Protein AF-A0A3N5J537-F1 (afdb_monomer)

pLDDT: mean 77.49, std 19.79, range [22.44, 98.19]

Mean predicted aligned error: 11.82 Å

Structure (mmCIF, N/CA/C/O backbone):
data_AF-A0A3N5J537-F1
#
_entry.id   AF-A0A3N5J537-F1
#
loop_
_atom_site.group_PDB
_atom_site.id
_atom_site.type_symbol
_atom_site.label_atom_id
_atom_site.label_alt_id
_atom_site.label_comp_id
_atom_site.label_asym_id
_atom_site.label_entity_id
_atom_site.label_seq_id
_atom_site.pdbx_PDB_ins_code
_atom_site.Cartn_x
_atom_site.Cartn_y
_atom_site.Cartn_z
_atom_site.occupancy
_atom_site.B_iso_or_equiv
_atom_site.auth_seq_id
_atom_site.auth_comp_id
_atom_site.auth_asym_id
_atom_site.auth_atom_id
_atom_site.pdbx_PDB_model_num
ATOM 1 N N . MET A 1 1 ? 8.737 34.830 9.724 1.00 38.47 1 MET A N 1
ATOM 2 C CA . MET A 1 1 ? 8.492 34.175 11.032 1.00 38.47 1 MET A CA 1
ATOM 3 C C . MET A 1 1 ? 7.008 33.956 11.393 1.00 38.47 1 MET A C 1
ATOM 5 O O . MET A 1 1 ? 6.745 33.387 12.439 1.00 38.47 1 MET A O 1
ATOM 9 N N . GLY A 1 2 ? 6.022 34.295 10.547 1.00 35.62 2 GLY A N 1
ATOM 10 C CA . GLY A 1 2 ? 4.590 34.237 10.914 1.00 35.62 2 GLY A CA 1
ATOM 11 C C . GLY A 1 2 ? 3.787 32.978 10.536 1.00 35.62 2 GLY A C 1
ATOM 12 O O . GLY A 1 2 ? 2.568 33.037 10.578 1.00 35.62 2 GLY A O 1
ATOM 13 N N . ARG A 1 3 ? 4.404 31.855 10.130 1.00 43.62 3 ARG A N 1
ATOM 14 C CA . ARG A 1 3 ? 3.669 30.670 9.611 1.00 43.62 3 ARG A CA 1
ATOM 15 C C . ARG A 1 3 ? 3.615 29.443 10.536 1.00 43.62 3 ARG A C 1
ATOM 17 O O . ARG A 1 3 ? 2.933 28.483 10.201 1.00 43.62 3 ARG A O 1
ATOM 24 N N . HIS A 1 4 ? 4.271 29.467 11.697 1.00 41.22 4 HIS A N 1
ATOM 25 C CA . HIS A 1 4 ? 4.313 28.311 12.612 1.00 41.22 4 HIS A CA 1
ATOM 26 C C . HIS A 1 4 ? 3.209 28.313 13.687 1.00 41.22 4 HIS A C 1
ATOM 28 O O . HIS A 1 4 ? 2.959 27.285 14.311 1.00 41.22 4 HIS A O 1
ATOM 34 N N . TRP A 1 5 ? 2.494 29.430 13.857 1.00 35.41 5 TRP A N 1
ATOM 35 C CA . TRP A 1 5 ? 1.477 29.592 14.904 1.00 35.41 5 TRP A CA 1
ATOM 36 C C . TRP A 1 5 ? 0.195 28.782 14.668 1.00 35.41 5 TRP A C 1
ATOM 38 O O . TRP A 1 5 ? -0.440 28.353 15.626 1.00 35.41 5 TRP A O 1
ATOM 48 N N . HIS A 1 6 ? -0.169 28.498 13.414 1.00 44.34 6 HIS A N 1
ATOM 49 C CA . HIS A 1 6 ? -1.392 27.741 13.116 1.00 44.34 6 HIS A CA 1
ATOM 50 C C . HIS A 1 6 ? -1.275 26.247 13.459 1.00 44.34 6 HIS A C 1
ATOM 52 O O . HIS A 1 6 ? -2.248 25.646 13.901 1.00 44.34 6 HIS A O 1
ATOM 58 N N . VAL A 1 7 ? -0.078 25.659 13.343 1.00 47.50 7 VAL A N 1
ATOM 59 C CA . VAL A 1 7 ? 0.167 24.248 13.705 1.00 47.50 7 VAL A CA 1
ATOM 60 C C . VAL A 1 7 ? 0.078 24.063 15.225 1.00 47.50 7 VAL A C 1
ATOM 62 O O . VAL A 1 7 ? -0.533 23.111 15.706 1.00 47.50 7 VAL A O 1
ATOM 65 N N . LEU A 1 8 ? 0.635 25.011 15.984 1.00 43.94 8 LEU A N 1
ATOM 66 C CA . LEU A 1 8 ? 0.633 24.993 17.448 1.00 43.94 8 LEU A CA 1
ATOM 67 C C . LEU A 1 8 ? -0.781 25.217 18.019 1.00 43.94 8 LEU A C 1
ATOM 69 O O . LEU A 1 8 ? -1.170 24.553 18.977 1.00 43.94 8 LEU A O 1
ATOM 73 N N . ALA A 1 9 ? -1.591 26.066 17.376 1.00 42.78 9 ALA A N 1
ATOM 74 C CA . ALA A 1 9 ? -2.992 26.279 17.746 1.00 42.78 9 ALA A CA 1
ATOM 75 C C . ALA A 1 9 ? -3.876 25.034 17.513 1.00 42.78 9 ALA A C 1
ATOM 77 O O . ALA A 1 9 ? -4.714 24.715 18.356 1.00 42.78 9 ALA A O 1
ATOM 78 N N . CYS A 1 10 ? -3.665 24.282 16.424 1.00 48.78 10 CYS A N 1
ATOM 79 C CA . CYS A 1 10 ? -4.378 23.018 16.193 1.00 48.78 10 CYS A CA 1
ATOM 80 C C . CYS A 1 10 ? -4.008 21.929 17.216 1.00 48.78 10 CYS A C 1
ATOM 82 O O . CYS A 1 10 ? -4.878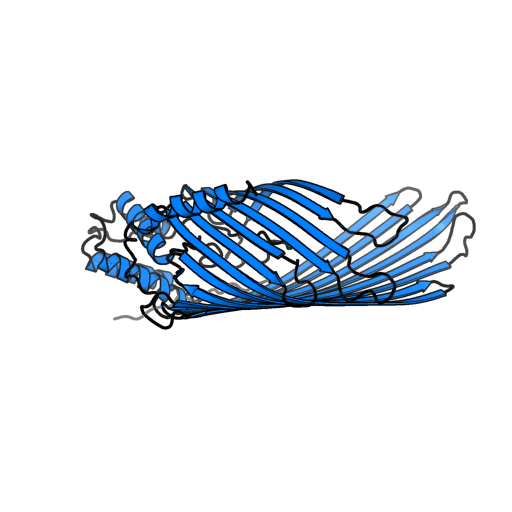 21.165 17.627 1.00 48.78 10 CYS A O 1
ATOM 84 N N . LEU A 1 11 ? -2.748 21.879 17.668 1.00 51.09 11 LEU A N 1
ATOM 85 C CA . LEU A 1 11 ? -2.296 20.950 18.714 1.00 51.09 11 LEU A CA 1
ATOM 86 C C . LEU A 1 11 ? -2.949 21.237 20.074 1.00 51.09 11 LEU A C 1
ATOM 88 O O . LEU A 1 11 ? -3.340 20.306 20.775 1.00 51.09 11 LEU A O 1
ATOM 92 N N . ILE A 1 12 ? -3.124 22.514 20.426 1.00 50.84 12 ILE A N 1
ATOM 93 C CA . ILE A 1 12 ? -3.736 22.916 21.702 1.00 50.84 12 ILE A CA 1
ATOM 94 C C . ILE A 1 12 ? -5.244 22.603 21.730 1.00 50.84 12 ILE A C 1
ATOM 96 O O . ILE A 1 12 ? -5.769 22.196 22.764 1.00 50.84 12 ILE A O 1
ATOM 100 N N . LEU A 1 13 ? -5.941 22.701 20.593 1.00 47.44 13 LEU A N 1
ATOM 101 C CA . LEU A 1 13 ? -7.374 22.382 20.495 1.00 47.44 13 LEU A CA 1
ATOM 102 C C . LEU A 1 13 ? -7.691 20.874 20.553 1.00 47.44 13 LEU A C 1
ATOM 104 O O . LEU A 1 13 ? -8.846 20.508 20.771 1.00 47.44 13 LEU A O 1
ATOM 108 N N . LEU A 1 14 ? -6.696 19.992 20.401 1.00 50.00 14 LEU A N 1
ATOM 109 C CA . LEU A 1 14 ? -6.868 18.534 20.512 1.00 50.00 14 LEU A CA 1
ATOM 110 C C . LEU A 1 14 ? -6.767 18.016 21.961 1.00 50.00 14 LEU A C 1
ATOM 112 O O . LEU A 1 14 ? -7.271 16.929 22.253 1.00 50.00 14 LEU A O 1
ATOM 116 N N . LEU A 1 15 ? -6.186 18.797 22.881 1.00 51.44 15 LEU A N 1
ATOM 117 C CA . LEU A 1 15 ? -6.014 18.440 24.300 1.00 51.44 15 LEU A CA 1
ATOM 118 C C . LEU A 1 15 ? -7.325 18.118 25.056 1.00 51.44 15 LEU A C 1
ATOM 120 O O . LEU A 1 15 ? -7.336 17.132 25.793 1.00 51.44 15 LEU A O 1
ATOM 124 N N . PRO A 1 16 ? -8.453 18.840 24.876 1.00 48.78 16 PRO A N 1
ATOM 125 C CA . PRO A 1 16 ? -9.681 18.574 25.636 1.00 48.78 16 PRO A CA 1
ATOM 126 C C . PRO A 1 16 ? -10.338 17.231 25.287 1.00 48.78 16 PRO A C 1
ATOM 128 O O . PRO A 1 16 ? -11.034 16.638 26.107 1.00 48.78 16 PRO A O 1
ATOM 131 N N . GLN A 1 17 ? -10.112 16.720 24.073 1.00 50.22 17 GLN A N 1
ATOM 132 C CA . GLN A 1 17 ? -10.660 15.435 23.631 1.00 50.22 17 GLN A CA 1
ATOM 133 C C . GLN A 1 17 ? -9.908 14.262 24.279 1.00 50.22 17 GLN A C 1
ATOM 135 O O . GLN A 1 17 ? -10.517 13.230 24.569 1.00 50.22 17 GLN A O 1
ATOM 140 N N . ILE A 1 18 ? -8.605 14.410 24.550 1.00 52.44 18 ILE A N 1
ATOM 141 C CA . ILE A 1 18 ? -7.756 13.386 25.192 1.00 52.44 18 ILE A CA 1
ATOM 142 C C . ILE A 1 18 ? -8.272 13.028 26.601 1.00 52.44 18 ILE A C 1
ATOM 144 O O . ILE A 1 18 ? -8.067 11.910 27.056 1.00 52.44 18 ILE A O 1
ATOM 148 N N . LEU A 1 19 ? -9.012 13.934 27.250 1.00 48.09 19 LEU A N 1
ATOM 149 C CA . LEU A 1 19 ? -9.517 13.777 28.619 1.00 48.09 19 LEU A CA 1
ATOM 150 C C . LEU A 1 19 ? -10.877 13.066 28.739 1.00 48.09 19 LEU A C 1
ATOM 152 O O . LEU A 1 19 ? -11.306 12.777 29.854 1.00 48.09 19 LEU A O 1
ATOM 156 N N . ARG A 1 20 ? -11.575 12.755 27.635 1.00 55.38 20 ARG A N 1
ATOM 157 C CA . ARG A 1 20 ? -12.757 11.878 27.717 1.00 55.38 20 ARG A CA 1
ATOM 158 C C . ARG A 1 20 ? -12.297 10.431 27.849 1.00 55.38 20 ARG A C 1
ATOM 160 O O . ARG A 1 20 ? -11.684 9.917 26.916 1.00 55.38 20 ARG A O 1
ATOM 167 N N . ALA A 1 21 ? -12.629 9.804 28.979 1.00 54.59 21 ALA A N 1
ATOM 168 C CA . ALA A 1 21 ? -12.397 8.388 29.230 1.00 54.59 21 ALA A CA 1
ATOM 169 C C . ALA A 1 21 ? -12.961 7.555 28.068 1.00 54.59 21 ALA A C 1
ATOM 171 O O . ALA A 1 21 ? -14.163 7.572 27.798 1.00 54.59 21 ALA A O 1
ATOM 172 N N . ASP A 1 22 ? -12.066 6.888 27.342 1.00 63.69 22 ASP A N 1
ATOM 173 C CA . ASP A 1 22 ? -12.430 5.857 26.379 1.00 63.69 22 ASP A CA 1
ATOM 174 C C . ASP A 1 22 ? -13.060 4.710 27.188 1.00 63.69 22 ASP A C 1
ATOM 176 O O . ASP A 1 22 ? -12.383 4.201 28.085 1.00 63.69 22 ASP A O 1
ATOM 180 N N . PRO A 1 23 ? -14.315 4.296 26.921 1.00 59.38 23 PRO A N 1
ATOM 181 C CA . PRO A 1 23 ? -14.977 3.205 27.647 1.00 59.38 23 PRO A CA 1
ATOM 182 C C . PRO A 1 23 ? -14.212 1.869 27.609 1.00 59.38 23 PRO A C 1
ATOM 184 O O . PRO A 1 23 ? -14.589 0.927 28.299 1.00 59.38 23 PRO A O 1
ATOM 187 N N . PHE A 1 24 ? -13.130 1.789 26.829 1.00 63.22 24 PHE A N 1
ATOM 188 C CA . PHE A 1 24 ? -12.267 0.623 26.697 1.00 63.22 24 PHE A CA 1
ATOM 189 C C . PHE A 1 24 ? -10.803 0.938 26.985 1.00 63.22 24 PHE A C 1
ATOM 191 O O . PHE A 1 24 ? -9.921 0.230 26.501 1.00 63.22 24 PHE A O 1
ATOM 198 N N . SER A 1 25 ? -10.481 1.980 27.761 1.00 66.31 25 SER A N 1
ATOM 199 C CA . SER A 1 25 ? -9.120 2.196 28.303 1.00 66.31 25 SER A CA 1
ATOM 200 C C . SER A 1 25 ? -8.515 0.911 28.888 1.00 66.31 25 SER A C 1
ATOM 202 O O . SER A 1 25 ? -7.326 0.633 28.708 1.00 66.31 25 SER A O 1
ATOM 204 N N . ASP A 1 26 ? -9.370 0.072 29.468 1.00 73.00 26 ASP A N 1
ATOM 205 C CA . ASP A 1 26 ? -8.978 -1.133 30.195 1.00 73.00 26 ASP A CA 1
ATOM 206 C C . ASP A 1 26 ? -8.998 -2.398 29.331 1.00 73.00 26 ASP A C 1
ATOM 208 O O . ASP A 1 26 ? -8.488 -3.437 29.747 1.00 73.00 26 ASP A O 1
ATOM 212 N N . PHE A 1 27 ? -9.502 -2.315 28.094 1.00 79.06 27 PHE A N 1
ATOM 213 C CA . PHE A 1 27 ? -9.455 -3.434 27.160 1.00 79.06 27 PHE A CA 1
ATOM 214 C C . PHE A 1 27 ? -8.004 -3.822 26.851 1.00 79.06 27 PHE A C 1
ATOM 216 O O . PHE A 1 27 ? -7.138 -2.961 26.641 1.00 79.06 27 PHE A O 1
ATOM 223 N N . ARG A 1 28 ? -7.756 -5.133 26.830 1.00 81.69 28 ARG A N 1
ATOM 224 C CA . ARG A 1 28 ? -6.465 -5.744 26.513 1.00 81.69 28 ARG A CA 1
ATOM 225 C C . ARG A 1 28 ? -6.648 -6.690 25.340 1.00 81.69 28 ARG A C 1
ATOM 227 O O . ARG A 1 28 ? -7.520 -7.558 25.388 1.00 81.69 28 ARG A O 1
ATOM 234 N N . ILE A 1 29 ? -5.827 -6.515 24.309 1.00 81.25 29 IL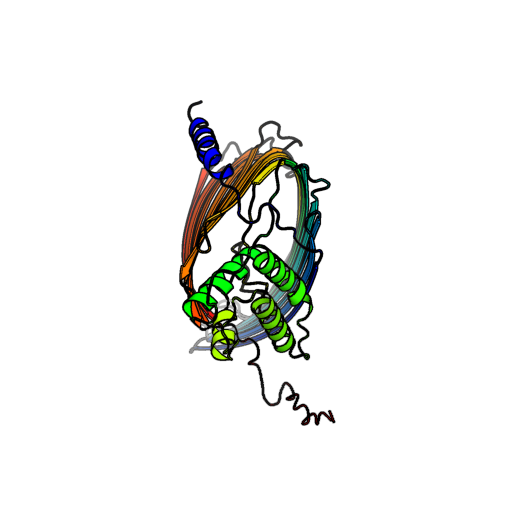E A N 1
ATOM 235 C CA . ILE A 1 29 ? -5.833 -7.390 23.134 1.00 81.25 29 ILE A CA 1
ATOM 236 C C . ILE A 1 29 ? -5.230 -8.742 23.552 1.00 81.25 29 ILE A C 1
ATOM 238 O O . ILE A 1 29 ? -4.060 -8.771 23.956 1.00 81.25 29 ILE A O 1
ATOM 242 N N . PRO A 1 30 ? -5.989 -9.854 23.495 1.00 82.69 30 PRO A N 1
ATOM 243 C CA . PRO A 1 30 ? -5.430 -11.172 23.756 1.00 82.69 30 PRO A CA 1
ATOM 244 C C . PRO A 1 30 ? -4.428 -11.541 22.657 1.00 82.69 30 PRO A C 1
ATOM 246 O O . PRO A 1 30 ? -4.565 -11.119 21.507 1.00 82.69 30 PRO A O 1
ATOM 249 N N . ALA A 1 31 ? -3.417 -12.331 23.016 1.00 85.50 31 ALA A N 1
ATOM 250 C CA . ALA A 1 31 ? -2.451 -12.833 22.049 1.00 85.50 31 ALA A CA 1
ATOM 251 C C . ALA A 1 31 ? -3.154 -13.731 21.021 1.00 85.50 31 ALA A C 1
ATOM 253 O O . ALA A 1 31 ? -3.772 -14.724 21.396 1.00 85.50 31 ALA A O 1
ATOM 254 N N . HIS A 1 32 ? -3.044 -13.383 19.742 1.00 74.62 32 HIS A N 1
ATOM 255 C CA . HIS A 1 32 ? -3.619 -14.144 18.631 1.00 74.62 32 HIS A CA 1
ATOM 256 C C . HIS A 1 32 ? -2.712 -14.073 17.398 1.00 74.62 32 HIS A C 1
ATOM 258 O O . HIS A 1 32 ? -1.757 -13.284 17.358 1.00 74.62 32 HIS A O 1
ATOM 264 N N . ARG A 1 33 ? -2.962 -14.945 16.413 1.00 76.69 33 ARG A N 1
ATOM 265 C CA . ARG A 1 33 ? -2.110 -15.076 15.225 1.00 76.69 33 ARG A CA 1
ATOM 266 C C . ARG A 1 33 ? -2.928 -15.249 13.959 1.00 76.69 33 ARG A C 1
ATOM 268 O O . ARG A 1 33 ? -3.600 -16.254 13.797 1.00 76.69 33 ARG A O 1
ATOM 275 N N . VAL A 1 34 ? -2.732 -14.353 13.001 1.00 70.12 34 VAL A N 1
ATOM 276 C CA . VAL A 1 34 ? -3.374 -14.438 11.689 1.00 70.12 34 VAL A CA 1
ATOM 277 C C . VAL A 1 34 ? -2.345 -14.827 10.635 1.00 70.12 34 VAL A C 1
ATOM 279 O O . VAL A 1 34 ? -1.285 -14.209 10.525 1.00 70.12 34 VAL A O 1
ATOM 282 N N . TYR A 1 35 ? -2.683 -15.830 9.831 1.00 73.38 35 TYR A N 1
ATOM 283 C CA . TYR A 1 35 ? -1.914 -16.255 8.665 1.00 73.38 35 TYR A CA 1
ATOM 284 C C . TYR A 1 35 ? -2.809 -16.164 7.436 1.00 73.38 35 TYR A C 1
ATOM 286 O O . TYR A 1 35 ? -3.955 -16.605 7.465 1.00 73.38 35 TYR A O 1
ATOM 294 N N . LEU A 1 36 ? -2.288 -15.613 6.348 1.00 67.31 36 LEU A N 1
ATOM 295 C CA . LEU A 1 36 ? -2.980 -15.567 5.067 1.00 67.31 36 LEU A CA 1
ATOM 296 C C . LEU A 1 36 ? -1.969 -15.835 3.963 1.00 67.31 36 LEU A C 1
ATOM 298 O O . LEU A 1 36 ? -0.921 -15.199 3.924 1.00 67.31 36 LEU A O 1
ATOM 302 N N . VAL A 1 37 ? -2.289 -16.751 3.058 1.00 69.69 37 VAL A N 1
ATOM 303 C CA . VAL A 1 37 ? -1.519 -16.961 1.833 1.00 69.69 37 VAL A CA 1
ATOM 304 C C . VAL A 1 37 ? -2.496 -17.013 0.676 1.00 69.69 37 VAL A C 1
ATOM 306 O O . VAL A 1 37 ? -3.401 -17.842 0.650 1.00 69.69 37 VAL A O 1
ATOM 309 N N . ASN A 1 38 ? -2.292 -16.125 -0.283 1.00 69.50 38 ASN A N 1
ATOM 310 C CA . ASN A 1 38 ? -3.084 -16.011 -1.490 1.00 69.50 38 ASN A CA 1
ATOM 311 C C . ASN A 1 38 ? -2.163 -16.252 -2.679 1.00 69.50 38 ASN A C 1
ATOM 313 O O . ASN A 1 38 ? -1.112 -15.626 -2.777 1.00 69.50 38 ASN A O 1
ATOM 317 N N . ALA A 1 39 ? -2.564 -17.118 -3.601 1.00 72.88 39 ALA A N 1
ATOM 318 C CA . ALA A 1 39 ? -1.872 -17.315 -4.866 1.00 72.88 39 ALA A CA 1
ATOM 319 C C . ALA A 1 39 ? -2.875 -17.157 -6.007 1.00 72.88 39 ALA A C 1
ATOM 321 O O . ALA A 1 39 ? -4.004 -17.640 -5.919 1.00 72.88 39 ALA A O 1
ATOM 322 N N . SER A 1 40 ? -2.477 -16.477 -7.075 1.00 73.50 40 SER A N 1
ATOM 323 C CA . SER A 1 40 ? -3.290 -16.330 -8.274 1.00 73.50 40 SER A CA 1
ATOM 324 C C . SER A 1 40 ? -2.442 -16.495 -9.524 1.00 73.50 40 SER A C 1
ATOM 326 O O . SER A 1 40 ? -1.285 -16.079 -9.585 1.00 73.50 40 SER A O 1
ATOM 328 N N . VAL A 1 41 ? -3.044 -17.122 -10.528 1.00 74.81 41 VAL A N 1
ATOM 329 C CA . VAL A 1 41 ? -2.486 -17.281 -11.867 1.00 74.81 41 VAL A CA 1
ATOM 330 C C . VAL A 1 41 ? -3.535 -16.768 -12.836 1.00 74.81 41 VAL A C 1
ATOM 332 O O . VAL A 1 41 ? -4.710 -17.112 -12.729 1.00 74.81 41 VAL A O 1
ATOM 335 N N . TYR A 1 42 ? -3.116 -15.919 -13.761 1.00 79.62 42 TYR A N 1
ATOM 336 C CA . TYR A 1 42 ? -3.979 -15.322 -14.764 1.00 79.62 42 TYR A CA 1
ATOM 337 C C . TYR A 1 42 ? -3.290 -15.373 -16.123 1.00 79.62 42 TYR A C 1
ATOM 339 O O . TYR A 1 42 ? -2.080 -15.175 -16.222 1.00 79.62 42 TYR A O 1
ATOM 347 N N . GLY A 1 43 ? -4.066 -15.624 -17.172 1.00 76.75 43 GLY A N 1
ATOM 348 C CA . GLY A 1 43 ? -3.590 -15.622 -18.545 1.00 76.75 43 GLY A CA 1
ATOM 349 C C . GLY A 1 43 ? -4.700 -15.195 -19.490 1.00 76.75 43 GLY A C 1
ATOM 350 O O . GLY A 1 43 ? -5.864 -15.531 -19.279 1.00 76.75 43 GLY A O 1
ATOM 351 N N . TRP A 1 44 ? -4.340 -14.446 -20.523 1.00 86.62 44 TRP A N 1
ATOM 352 C CA . TRP A 1 44 ? -5.246 -14.067 -21.600 1.00 86.62 44 TRP A CA 1
ATOM 353 C C . TRP A 1 44 ? -4.469 -13.891 -22.900 1.00 86.62 44 TRP A C 1
ATOM 355 O O . TRP A 1 44 ? -3.255 -13.673 -22.895 1.00 86.62 44 TRP A O 1
ATOM 365 N N . GLY A 1 45 ? -5.179 -13.984 -24.018 1.00 88.69 45 GLY A N 1
ATOM 366 C CA . GLY A 1 45 ? -4.623 -13.682 -25.324 1.00 88.69 45 GLY A CA 1
ATOM 367 C C . GLY A 1 45 ? -5.641 -12.980 -26.204 1.00 88.69 45 GLY A C 1
ATOM 368 O O . GLY A 1 45 ? -6.840 -13.250 -26.116 1.00 88.69 45 GLY A O 1
ATOM 369 N N . ASP A 1 46 ? -5.147 -12.091 -27.051 1.00 92.88 46 ASP A N 1
ATOM 370 C CA . ASP A 1 46 ? -5.903 -11.423 -28.096 1.00 92.88 46 ASP A CA 1
ATOM 371 C C . ASP A 1 46 ? -5.260 -11.644 -29.461 1.00 92.88 46 ASP A C 1
ATOM 373 O O . ASP A 1 46 ? -4.061 -11.891 -29.604 1.00 92.88 46 ASP A O 1
ATOM 377 N N . ASN A 1 47 ? -6.100 -11.593 -30.486 1.00 94.00 47 ASN A N 1
ATOM 378 C CA . ASN A 1 47 ? -5.687 -11.628 -31.874 1.00 94.00 47 ASN A CA 1
ATOM 379 C C . ASN A 1 47 ? -6.520 -10.587 -32.614 1.00 94.00 47 ASN A C 1
ATOM 381 O O . ASN A 1 47 ? -7.749 -10.635 -32.587 1.00 94.00 47 ASN A O 1
ATOM 385 N N . SER A 1 48 ? -5.843 -9.661 -33.274 1.00 93.69 48 SER A N 1
ATOM 386 C CA . SER A 1 48 ? -6.435 -8.645 -34.130 1.00 93.69 48 SER A CA 1
ATOM 387 C C . SER A 1 48 ? -5.981 -8.873 -35.566 1.00 93.69 48 SER A C 1
ATOM 389 O O . SER A 1 48 ? -4.832 -9.233 -35.842 1.00 93.69 48 SER A O 1
ATOM 391 N N . TYR A 1 49 ? -6.918 -8.699 -36.487 1.00 95.38 49 TYR A N 1
ATOM 392 C CA . TYR A 1 49 ? -6.682 -8.781 -37.917 1.00 95.38 49 TYR A CA 1
ATOM 393 C C . TYR A 1 49 ? -7.327 -7.568 -38.566 1.00 95.38 49 TYR A C 1
ATOM 395 O O . TYR A 1 49 ? -8.504 -7.303 -38.332 1.00 95.38 49 TYR A O 1
ATOM 403 N N . ASP A 1 50 ? -6.545 -6.857 -39.363 1.00 93.12 50 ASP A N 1
ATOM 404 C CA . ASP A 1 50 ? -6.978 -5.705 -40.134 1.00 93.12 50 ASP A CA 1
ATOM 405 C C . ASP A 1 50 ? -6.478 -5.856 -41.573 1.00 93.12 50 ASP A C 1
ATOM 407 O O . ASP A 1 50 ? -5.381 -6.371 -41.824 1.00 93.12 50 ASP A O 1
ATOM 411 N N . SER A 1 51 ? -7.299 -5.463 -42.535 1.00 93.06 51 SER A N 1
ATOM 412 C CA . SER A 1 51 ? -6.957 -5.556 -43.948 1.00 93.06 51 SER A CA 1
ATOM 413 C C . SER A 1 51 ? -7.671 -4.487 -44.753 1.00 93.06 51 SER A C 1
ATOM 415 O O . SER A 1 51 ? -8.894 -4.380 -44.681 1.00 93.06 51 SER A O 1
ATOM 417 N N . ASP A 1 52 ? -6.916 -3.797 -45.596 1.00 92.94 52 ASP A N 1
ATOM 418 C CA . ASP A 1 52 ? -7.420 -2.917 -46.643 1.00 92.94 52 ASP A CA 1
ATOM 419 C C . ASP A 1 52 ? -6.812 -3.303 -48.008 1.00 92.94 52 ASP A C 1
ATOM 421 O O . ASP A 1 52 ? -6.070 -4.285 -48.132 1.00 92.94 52 ASP A O 1
ATOM 425 N N . ASP A 1 53 ? -7.130 -2.540 -49.057 1.00 88.25 53 ASP A N 1
ATOM 426 C CA . ASP A 1 53 ? -6.668 -2.814 -50.427 1.00 88.25 53 ASP A CA 1
ATOM 427 C C . ASP A 1 53 ? -5.137 -2.784 -50.580 1.00 88.25 53 ASP A C 1
ATOM 429 O O . ASP A 1 53 ? -4.595 -3.315 -51.552 1.00 88.25 53 ASP A O 1
ATOM 433 N N . ARG A 1 54 ? -4.418 -2.147 -49.649 1.00 88.31 54 ARG A N 1
ATOM 434 C CA . ARG A 1 54 ? -2.967 -1.927 -49.736 1.00 88.31 54 ARG A CA 1
ATOM 435 C C . ARG A 1 54 ? -2.192 -2.544 -48.587 1.00 88.31 54 ARG A C 1
ATOM 437 O O . ARG A 1 54 ? -0.965 -2.534 -48.627 1.00 88.31 54 ARG A O 1
ATOM 444 N N . SER A 1 55 ? -2.849 -3.083 -47.573 1.00 89.38 55 SER A N 1
ATOM 445 C CA . SER A 1 55 ? -2.194 -3.559 -46.374 1.00 89.38 55 SER A CA 1
ATOM 446 C C . SER A 1 55 ? -2.972 -4.677 -45.696 1.00 89.38 55 SER A C 1
ATOM 448 O O . SER A 1 55 ? -4.196 -4.737 -45.699 1.00 89.38 55 SER A O 1
ATOM 450 N N . LYS A 1 56 ? -2.228 -5.614 -45.114 1.00 92.62 56 LYS A N 1
ATOM 451 C CA . LYS A 1 56 ? -2.774 -6.628 -44.213 1.00 92.62 56 LYS A CA 1
ATOM 452 C C . LYS A 1 56 ? -1.937 -6.610 -42.961 1.00 92.62 56 LYS A C 1
ATOM 454 O O . LYS A 1 56 ? -0.715 -6.718 -43.048 1.00 92.62 56 LYS A O 1
ATOM 459 N N . TYR A 1 57 ? -2.590 -6.501 -41.821 1.00 91.75 57 TYR A N 1
ATOM 460 C CA . TYR A 1 57 ? -1.961 -6.471 -40.520 1.00 91.75 57 TYR A CA 1
ATOM 461 C C . TYR A 1 57 ? -2.591 -7.534 -39.630 1.00 91.75 57 TYR A C 1
ATOM 463 O O . TYR A 1 57 ? -3.807 -7.670 -39.532 1.00 91.75 57 TYR A O 1
ATOM 471 N N . ARG A 1 58 ? -1.747 -8.321 -38.977 1.00 94.62 58 ARG A N 1
ATOM 472 C CA . ARG A 1 58 ? -2.164 -9.279 -37.962 1.00 94.62 58 ARG A CA 1
ATOM 473 C C . ARG A 1 58 ? -1.303 -9.066 -36.739 1.00 94.62 58 ARG A C 1
ATOM 475 O O . ARG A 1 58 ? -0.082 -9.109 -36.858 1.00 94.62 58 ARG A O 1
ATOM 482 N N . SER A 1 59 ? -1.924 -8.895 -35.584 1.00 93.44 59 SER A N 1
ATOM 483 C CA . SER A 1 59 ? -1.222 -8.838 -34.308 1.00 93.44 59 SER A CA 1
ATOM 484 C C . SER A 1 59 ? -1.843 -9.838 -33.354 1.00 93.44 59 SER A C 1
ATOM 486 O O . SER A 1 59 ? -3.063 -9.879 -33.214 1.00 93.44 59 SER A O 1
ATOM 488 N N . TRP A 1 60 ? -1.015 -10.654 -32.717 1.00 95.62 60 TRP A N 1
ATOM 489 C CA . TRP A 1 60 ? -1.442 -11.467 -31.593 1.00 95.62 60 TRP A CA 1
ATOM 490 C C . TRP A 1 60 ? -0.634 -11.095 -30.366 1.00 95.62 60 TRP A C 1
ATOM 492 O O . TRP A 1 60 ? 0.556 -10.784 -30.449 1.00 95.62 60 TRP A O 1
ATOM 502 N N . LYS A 1 61 ? -1.297 -11.135 -29.221 1.00 94.56 61 LYS A N 1
ATOM 503 C CA . LYS A 1 61 ? -0.704 -10.819 -27.938 1.00 94.56 61 LYS A CA 1
ATOM 504 C C . LYS A 1 61 ? -1.139 -11.861 -26.924 1.00 94.56 61 LYS A C 1
ATOM 506 O O . LYS A 1 61 ? -2.303 -12.236 -26.846 1.00 94.56 61 LYS A O 1
ATOM 511 N N . LEU A 1 62 ? -0.171 -12.377 -26.181 1.00 93.62 62 LEU A N 1
ATOM 512 C CA . LEU A 1 62 ? -0.361 -13.325 -25.094 1.00 93.62 62 LEU A CA 1
ATOM 513 C C . LEU A 1 62 ? 0.229 -12.709 -23.838 1.00 93.62 62 LEU A C 1
ATOM 515 O O . LEU A 1 62 ? 1.371 -12.251 -23.853 1.00 93.62 62 LEU A O 1
ATOM 519 N N . ARG A 1 63 ? -0.523 -12.724 -22.744 1.00 91.81 63 ARG A N 1
ATOM 520 C CA . ARG A 1 63 ? -0.045 -12.230 -21.459 1.00 91.81 63 ARG A CA 1
ATOM 521 C C . ARG A 1 63 ? -0.424 -13.188 -20.346 1.00 91.81 63 ARG A C 1
ATOM 523 O O . ARG A 1 63 ? -1.559 -13.649 -20.264 1.00 91.81 63 ARG A O 1
ATOM 530 N N . GLY A 1 64 ? 0.537 -13.451 -19.473 1.00 81.06 64 GLY A N 1
ATOM 531 C CA . GLY A 1 64 ? 0.370 -14.250 -18.269 1.00 81.06 64 GLY A CA 1
ATOM 532 C C . GLY A 1 64 ? 0.916 -13.514 -17.056 1.00 81.06 64 GLY A C 1
ATOM 533 O O . GLY A 1 64 ? 1.853 -12.725 -17.166 1.00 81.06 64 GLY A O 1
ATOM 534 N N . SER A 1 65 ? 0.331 -13.763 -15.892 1.00 86.12 65 SER A N 1
ATOM 535 C CA . SER A 1 65 ? 0.856 -13.281 -14.621 1.00 86.12 65 SER A CA 1
ATOM 536 C C . SER A 1 65 ? 0.594 -14.271 -13.500 1.00 86.12 65 SER A C 1
ATOM 538 O O . SER A 1 65 ? -0.479 -14.871 -13.434 1.00 86.12 65 SER A O 1
ATOM 540 N N . VAL A 1 66 ? 1.545 -14.374 -12.585 1.00 80.19 66 VAL A N 1
ATOM 541 C CA . VAL A 1 66 ? 1.420 -15.092 -11.320 1.00 80.19 66 VAL A CA 1
ATOM 542 C C . VAL A 1 66 ? 1.614 -14.081 -10.203 1.00 80.19 66 VAL A C 1
ATOM 544 O O . VAL A 1 66 ? 2.506 -13.238 -10.278 1.00 80.19 66 VAL A O 1
ATOM 547 N N . SER A 1 67 ? 0.792 -14.148 -9.164 1.00 82.00 67 SER A N 1
ATOM 548 C CA . SER A 1 67 ? 1.018 -13.363 -7.956 1.00 82.00 67 SER A CA 1
ATOM 549 C C . SER A 1 67 ? 0.813 -14.200 -6.708 1.00 82.00 67 SER A C 1
ATOM 551 O O . SER A 1 67 ? -0.027 -15.098 -6.677 1.00 82.00 67 SER A O 1
ATOM 553 N N . ASN A 1 68 ? 1.603 -13.912 -5.685 1.00 77.25 68 ASN A N 1
ATOM 554 C CA . ASN A 1 68 ? 1.479 -14.498 -4.366 1.00 77.25 68 ASN A CA 1
ATOM 555 C C . ASN A 1 68 ? 1.481 -13.377 -3.329 1.00 77.25 68 ASN A C 1
ATOM 557 O O . ASN A 1 68 ? 2.244 -12.420 -3.445 1.00 77.25 68 ASN A O 1
ATOM 561 N N . GLN A 1 69 ? 0.629 -13.490 -2.322 1.00 78.94 69 GLN A N 1
ATOM 562 C CA . GLN A 1 69 ? 0.619 -12.599 -1.180 1.00 78.94 69 GLN A CA 1
ATOM 563 C C . GLN A 1 69 ? 0.553 -13.426 0.099 1.00 78.94 69 GLN A C 1
ATOM 565 O O . GLN A 1 69 ? -0.413 -14.151 0.322 1.00 78.94 69 GLN A O 1
ATOM 570 N N . GLY A 1 70 ? 1.564 -13.285 0.946 1.00 73.81 70 GLY A N 1
ATOM 571 C CA . GLY A 1 70 ? 1.619 -13.850 2.283 1.00 73.81 70 GLY A CA 1
ATOM 572 C C . GLY A 1 70 ? 1.459 -12.760 3.336 1.00 73.81 70 GLY A C 1
ATOM 573 O O . GLY A 1 70 ? 2.033 -11.679 3.212 1.00 73.81 70 GLY A O 1
ATOM 574 N N . LYS A 1 71 ? 0.712 -13.044 4.396 1.00 78.50 71 LYS A N 1
ATOM 575 C CA . LYS A 1 71 ? 0.645 -12.223 5.598 1.00 78.50 71 LYS A CA 1
ATOM 576 C C . LYS A 1 71 ? 0.761 -13.100 6.832 1.00 78.50 71 LYS A C 1
ATOM 578 O O . LYS A 1 71 ? 0.091 -14.124 6.945 1.00 78.50 71 LYS A O 1
ATOM 583 N N . TRP A 1 72 ? 1.572 -12.642 7.768 1.00 81.94 72 TRP A N 1
ATOM 584 C CA . TRP A 1 72 ? 1.666 -13.163 9.113 1.00 81.94 72 TRP A CA 1
ATOM 585 C C . TRP A 1 72 ? 1.521 -12.015 10.101 1.00 81.94 72 TRP A C 1
ATOM 587 O O . TRP A 1 72 ? 2.242 -11.025 10.022 1.00 81.94 72 TRP A O 1
ATOM 597 N N . LEU A 1 73 ? 0.587 -12.140 11.031 1.00 79.38 73 LEU A N 1
ATOM 598 C CA . LEU A 1 73 ? 0.358 -11.172 12.089 1.00 79.38 73 LEU A CA 1
ATOM 599 C C . LEU A 1 73 ? 0.344 -11.918 13.415 1.00 79.38 73 LEU A C 1
ATOM 601 O O . LEU A 1 73 ? -0.421 -12.859 13.588 1.00 79.38 73 LEU A O 1
ATOM 605 N N . TYR A 1 74 ? 1.152 -11.465 14.357 1.00 82.88 74 TYR A N 1
ATOM 606 C CA . TYR A 1 74 ? 0.968 -11.730 15.774 1.00 82.88 74 TYR A CA 1
ATOM 607 C C . TYR A 1 74 ? 0.553 -10.418 16.422 1.00 82.88 74 TYR A C 1
ATOM 609 O O . TYR A 1 74 ? 1.229 -9.406 16.239 1.00 82.88 74 TYR A O 1
ATOM 617 N N . ASP A 1 75 ? -0.542 -10.412 17.168 1.00 82.50 75 ASP A N 1
ATOM 618 C CA . ASP A 1 75 ? -1.000 -9.200 17.837 1.00 82.50 75 ASP A CA 1
ATOM 619 C C . ASP A 1 75 ? -1.449 -9.510 19.263 1.00 82.50 75 ASP A C 1
ATOM 621 O O . ASP A 1 75 ? -2.034 -10.551 19.564 1.00 82.50 75 ASP A O 1
ATOM 625 N N . SER A 1 76 ? -1.075 -8.615 20.164 1.00 85.06 76 SER A N 1
ATOM 626 C CA . SER A 1 76 ? -1.293 -8.696 21.599 1.00 85.06 76 SER A CA 1
ATOM 627 C C . SER A 1 76 ? -1.153 -7.298 22.186 1.00 85.06 76 SER A C 1
ATOM 629 O O . SER A 1 76 ? -0.586 -6.398 21.568 1.00 85.06 76 SER A O 1
ATOM 631 N N . ASP A 1 77 ? -1.627 -7.109 23.413 1.00 84.69 77 ASP A N 1
ATOM 632 C CA . ASP A 1 77 ? -1.551 -5.808 24.072 1.00 84.69 77 ASP A CA 1
ATOM 633 C C . ASP A 1 77 ? -0.122 -5.201 24.112 1.00 84.69 77 ASP A C 1
ATOM 635 O O . ASP A 1 77 ? 0.034 -4.042 23.701 1.00 84.69 77 ASP A O 1
ATOM 639 N N . PRO A 1 78 ? 0.929 -5.941 24.535 1.00 89.94 78 PRO A N 1
ATOM 640 C CA . PRO A 1 78 ? 2.286 -5.403 24.580 1.00 89.94 78 PRO A CA 1
ATOM 641 C C . PRO A 1 78 ? 3.030 -5.493 23.247 1.00 89.94 78 PRO A C 1
ATOM 643 O O . PRO A 1 78 ? 3.970 -4.734 23.049 1.00 89.94 78 PRO A O 1
ATOM 646 N N . LEU A 1 79 ? 2.676 -6.416 22.351 1.00 90.88 79 LEU A N 1
ATOM 647 C CA . LEU A 1 79 ? 3.487 -6.732 21.177 1.00 90.88 79 LEU A CA 1
ATOM 648 C C . LEU A 1 79 ? 2.620 -6.985 19.949 1.00 90.88 79 LEU A C 1
ATOM 650 O O . LEU A 1 79 ? 1.763 -7.867 19.964 1.00 90.88 79 LEU A O 1
ATOM 654 N N . ARG A 1 80 ? 2.951 -6.294 18.861 1.00 88.12 80 ARG A N 1
ATOM 655 C CA . ARG A 1 80 ? 2.430 -6.564 17.526 1.00 88.12 80 ARG A CA 1
ATOM 656 C C . ARG A 1 80 ? 3.577 -6.795 16.556 1.00 88.12 80 ARG A C 1
ATOM 658 O O . ARG A 1 80 ? 4.468 -5.958 16.460 1.00 88.12 80 ARG A O 1
ATOM 665 N N . LEU A 1 81 ? 3.524 -7.893 15.816 1.00 88.94 81 LEU A N 1
ATOM 666 C CA . LEU A 1 81 ? 4.439 -8.237 14.735 1.00 88.94 81 LEU A CA 1
ATOM 667 C C . LEU A 1 81 ? 3.617 -8.458 13.467 1.00 88.94 81 LEU A C 1
ATOM 669 O O . LEU A 1 81 ? 2.720 -9.291 13.468 1.00 88.94 81 LEU A O 1
ATOM 673 N N . ASP A 1 82 ? 3.900 -7.725 12.399 1.00 85.94 82 ASP A N 1
ATOM 674 C CA . ASP A 1 82 ? 3.169 -7.809 11.130 1.00 85.94 82 ASP A CA 1
ATOM 675 C C . ASP A 1 82 ? 4.181 -7.963 9.993 1.00 85.94 82 ASP A C 1
ATOM 677 O O . ASP A 1 82 ? 5.014 -7.080 9.781 1.00 85.94 82 ASP A O 1
ATOM 681 N N . VAL A 1 83 ? 4.131 -9.095 9.297 1.00 87.25 83 VAL A N 1
ATOM 682 C CA . VAL A 1 83 ? 4.982 -9.427 8.155 1.00 87.25 83 VAL A CA 1
ATOM 683 C C . VAL A 1 83 ? 4.092 -9.656 6.942 1.00 87.25 83 VAL A C 1
ATOM 685 O O . VAL A 1 83 ? 3.186 -10.484 6.967 1.00 87.25 83 VAL A O 1
ATOM 688 N N . ASN A 1 84 ? 4.366 -8.936 5.862 1.00 84.56 84 ASN A N 1
ATOM 689 C CA . ASN A 1 84 ? 3.674 -9.048 4.589 1.00 84.56 84 ASN A CA 1
ATOM 690 C C . ASN A 1 84 ? 4.703 -9.309 3.493 1.00 84.56 84 ASN A C 1
ATOM 692 O O . ASN A 1 84 ? 5.736 -8.645 3.442 1.00 84.56 84 ASN A O 1
ATOM 696 N N . LEU A 1 85 ? 4.397 -10.259 2.621 1.00 86.25 85 LEU A N 1
ATOM 697 C CA . LEU A 1 85 ? 5.167 -10.614 1.439 1.00 86.25 85 LEU A CA 1
ATOM 698 C C . LEU A 1 85 ? 4.233 -10.519 0.237 1.00 86.25 85 LEU A C 1
ATOM 700 O O . LEU A 1 85 ? 3.156 -11.107 0.250 1.00 86.25 85 LEU A O 1
ATOM 704 N N . ALA A 1 86 ? 4.645 -9.819 -0.807 1.00 88.81 86 ALA A N 1
ATOM 705 C CA . ALA A 1 86 ? 3.985 -9.827 -2.098 1.00 88.81 86 ALA A CA 1
ATOM 706 C C . ALA A 1 86 ? 5.013 -10.170 -3.172 1.00 88.81 86 ALA A C 1
ATOM 708 O O . ALA A 1 86 ? 6.091 -9.586 -3.220 1.00 88.81 86 ALA A O 1
ATOM 709 N N . LEU A 1 87 ? 4.667 -11.122 -4.028 1.00 89.00 87 LEU A N 1
ATOM 710 C CA . LEU A 1 87 ? 5.449 -11.545 -5.179 1.00 89.00 87 LEU A CA 1
ATOM 711 C C . LEU A 1 87 ? 4.556 -11.451 -6.409 1.00 89.00 87 LEU A C 1
ATOM 713 O O . LEU A 1 87 ? 3.387 -11.838 -6.374 1.00 89.00 87 LEU A O 1
ATOM 717 N N . TYR A 1 88 ? 5.096 -10.951 -7.506 1.00 92.94 88 TYR A N 1
ATOM 718 C CA . TYR A 1 88 ? 4.396 -10.848 -8.773 1.00 92.94 88 TYR A CA 1
ATOM 719 C C . TYR A 1 88 ? 5.377 -11.106 -9.908 1.00 92.94 88 TYR A C 1
ATOM 721 O O . TYR A 1 88 ? 6.473 -10.559 -9.922 1.00 92.94 88 TYR A O 1
ATOM 729 N N . ALA A 1 89 ? 4.970 -11.918 -10.871 1.00 93.69 89 ALA A N 1
ATOM 730 C CA . ALA A 1 89 ? 5.687 -12.118 -12.116 1.00 93.69 89 ALA A CA 1
ATOM 731 C C . ALA A 1 89 ? 4.696 -12.012 -13.272 1.00 93.69 89 ALA A C 1
ATOM 733 O O . ALA A 1 89 ? 3.570 -12.505 -13.179 1.00 93.69 89 ALA A O 1
ATOM 734 N N . SER A 1 90 ? 5.092 -11.385 -14.373 1.00 96.31 90 SER A N 1
ATOM 735 C CA . SER A 1 90 ? 4.306 -11.385 -15.599 1.00 96.31 90 SER A CA 1
ATOM 736 C C . SER A 1 90 ? 5.158 -11.448 -16.846 1.00 96.31 90 SER A C 1
ATOM 738 O O . SER A 1 90 ? 6.270 -10.934 -16.885 1.00 96.31 90 SER A O 1
ATOM 740 N N . GLY A 1 91 ? 4.593 -12.079 -17.866 1.00 96.25 91 GLY A N 1
ATOM 741 C CA . GLY A 1 91 ? 5.153 -12.158 -19.200 1.00 96.25 91 GLY A CA 1
ATOM 742 C C . GLY A 1 91 ? 4.127 -11.679 -20.213 1.00 96.25 91 GLY A C 1
ATOM 743 O O . GLY A 1 91 ? 2.937 -11.979 -20.094 1.00 96.25 91 GLY A O 1
ATOM 744 N N . GLU A 1 92 ? 4.578 -10.942 -21.213 1.00 97.00 92 GLU A N 1
ATOM 745 C CA . GLU A 1 92 ? 3.795 -10.550 -22.373 1.00 97.00 92 GLU A CA 1
ATOM 746 C C . GLU A 1 92 ? 4.607 -10.827 -23.634 1.00 97.00 92 GLU A C 1
ATOM 748 O O . GLU A 1 92 ? 5.777 -10.470 -23.720 1.00 97.00 92 GLU A O 1
ATOM 753 N N . LYS A 1 93 ? 3.974 -11.443 -24.627 1.00 97.69 93 LYS A N 1
ATOM 754 C CA . LYS A 1 93 ? 4.521 -11.602 -25.968 1.00 97.69 93 LYS A CA 1
ATOM 755 C C . LYS A 1 93 ? 3.530 -11.025 -26.956 1.00 97.69 93 LYS A C 1
ATOM 757 O O . LYS A 1 93 ? 2.394 -11.484 -27.016 1.00 97.69 93 LYS A O 1
ATOM 762 N N . THR A 1 94 ? 3.970 -10.036 -27.717 1.00 97.56 94 THR A N 1
ATOM 763 C CA . THR A 1 94 ? 3.216 -9.446 -28.819 1.00 97.56 94 THR A CA 1
ATOM 764 C C . THR A 1 94 ? 3.967 -9.721 -30.107 1.00 97.56 94 THR A C 1
ATOM 766 O O . THR A 1 94 ? 5.138 -9.377 -30.232 1.00 97.56 94 THR A O 1
ATOM 769 N N . GLU A 1 95 ? 3.305 -10.316 -31.084 1.00 97.44 95 GLU A N 1
ATOM 770 C CA . GLU A 1 95 ? 3.857 -10.492 -32.419 1.00 97.44 95 GLU A CA 1
ATOM 771 C C . GLU A 1 95 ? 2.904 -9.873 -33.431 1.00 97.44 95 GLU A C 1
ATOM 773 O O . GLU A 1 95 ? 1.723 -10.206 -33.505 1.00 97.44 95 GLU A O 1
ATOM 778 N N . SER A 1 96 ? 3.455 -8.981 -34.245 1.00 96.06 96 SER A N 1
ATOM 779 C CA . SER A 1 96 ? 2.738 -8.303 -35.310 1.00 96.06 96 SER A CA 1
ATOM 780 C C . SER A 1 96 ? 3.394 -8.558 -36.656 1.00 96.06 96 SER A C 1
ATOM 782 O O . SER A 1 96 ? 4.616 -8.505 -36.805 1.00 96.06 96 SER A O 1
ATOM 784 N N . ARG A 1 97 ? 2.568 -8.849 -37.655 1.00 96.31 97 ARG A N 1
ATOM 785 C CA . ARG A 1 97 ? 2.967 -9.101 -39.036 1.00 96.31 97 ARG A CA 1
ATOM 786 C C . ARG A 1 97 ? 2.169 -8.190 -39.949 1.00 96.31 97 ARG A C 1
ATOM 788 O O . ARG A 1 97 ? 0.942 -8.194 -39.904 1.00 96.31 97 ARG A O 1
ATOM 795 N N . GLY A 1 98 ? 2.872 -7.442 -40.785 1.00 93.25 98 GLY A N 1
ATOM 796 C CA . GLY A 1 98 ? 2.293 -6.570 -41.792 1.00 93.25 98 GLY A CA 1
ATOM 797 C C . GLY A 1 98 ? 2.758 -6.956 -43.190 1.00 93.25 98 GLY A C 1
ATOM 798 O O . GLY A 1 98 ? 3.915 -7.321 -43.400 1.00 93.25 98 GLY A O 1
ATOM 799 N N . THR A 1 99 ? 1.872 -6.844 -44.167 1.00 91.75 99 THR A N 1
ATOM 800 C CA . THR A 1 99 ? 2.235 -6.761 -45.584 1.00 91.75 99 THR A CA 1
ATOM 801 C C . THR A 1 99 ? 1.664 -5.476 -46.143 1.00 91.75 99 THR A C 1
ATOM 803 O O . THR A 1 99 ? 0.498 -5.198 -45.883 1.00 91.75 99 THR A O 1
ATOM 806 N N . TYR A 1 100 ? 2.451 -4.731 -46.911 1.00 89.06 100 TYR A N 1
ATOM 807 C CA . TYR A 1 100 ? 2.044 -3.463 -47.517 1.00 89.06 100 TYR A CA 1
ATOM 808 C C . TYR A 1 100 ? 2.339 -3.498 -49.014 1.00 89.06 100 TYR A C 1
ATOM 810 O O . TYR A 1 100 ? 3.343 -4.076 -49.430 1.00 89.06 100 TYR A O 1
ATOM 818 N N . VAL A 1 101 ? 1.483 -2.884 -49.818 1.00 86.19 101 VAL A N 1
ATOM 819 C CA . VAL A 1 101 ? 1.679 -2.665 -51.250 1.00 86.19 101 VAL A CA 1
ATOM 820 C C . VAL A 1 101 ? 1.981 -1.185 -51.444 1.00 86.19 101 VAL A C 1
ATOM 822 O O . VAL A 1 101 ? 1.162 -0.323 -51.118 1.00 86.19 101 VAL A O 1
ATOM 825 N N . PHE A 1 102 ? 3.180 -0.889 -51.933 1.00 82.81 102 PHE A N 1
ATOM 826 C CA . PHE A 1 102 ? 3.623 0.470 -52.215 1.00 82.81 102 PHE A CA 1
ATOM 827 C C . PHE A 1 102 ? 3.039 0.975 -53.543 1.00 82.81 102 PHE A C 1
ATOM 829 O O . PHE A 1 102 ? 2.464 0.223 -54.334 1.00 82.81 102 PHE A O 1
ATOM 836 N N . ARG A 1 103 ? 3.160 2.284 -53.794 1.00 81.88 103 ARG A N 1
ATOM 837 C CA . ARG A 1 103 ? 2.572 2.946 -54.972 1.00 81.88 103 ARG A CA 1
ATOM 838 C C . ARG A 1 103 ? 3.153 2.446 -56.299 1.00 81.88 103 ARG A C 1
ATOM 840 O O . ARG A 1 103 ? 2.461 2.478 -57.311 1.00 81.88 103 ARG A O 1
ATOM 847 N N . ASP A 1 104 ? 4.391 1.967 -56.277 1.00 80.88 104 ASP A N 1
ATOM 848 C CA . ASP A 1 104 ? 5.102 1.341 -57.396 1.00 80.88 104 ASP A CA 1
ATOM 849 C C . ASP A 1 104 ? 4.731 -0.144 -57.598 1.00 80.88 104 ASP A C 1
ATOM 851 O O . ASP A 1 104 ? 5.325 -0.825 -58.427 1.00 80.88 104 ASP A O 1
ATOM 855 N N . SER A 1 105 ? 3.727 -0.649 -56.871 1.00 79.50 105 SER A N 1
ATOM 856 C CA . SER A 1 105 ? 3.317 -2.062 -56.829 1.00 79.50 105 SER A CA 1
ATOM 857 C C . SER A 1 105 ? 4.339 -3.009 -56.188 1.00 79.50 105 SER A C 1
ATOM 859 O O . SER A 1 105 ? 4.140 -4.226 -56.218 1.00 79.50 105 SER A O 1
ATOM 861 N N . SER A 1 106 ? 5.405 -2.492 -55.565 1.00 82.50 106 SER A N 1
ATOM 862 C CA . SER A 1 106 ? 6.305 -3.320 -54.766 1.00 82.50 106 SER A CA 1
ATOM 863 C C . SER A 1 106 ? 5.633 -3.740 -53.453 1.00 82.50 106 SER A C 1
ATOM 865 O O . SER A 1 106 ? 4.781 -3.040 -52.900 1.00 82.50 106 SER A O 1
ATOM 867 N N . THR A 1 107 ? 5.988 -4.922 -52.944 1.00 85.19 107 THR A N 1
ATOM 868 C CA . THR A 1 107 ? 5.420 -5.452 -51.697 1.00 85.19 107 THR A CA 1
ATOM 869 C C . THR A 1 107 ? 6.428 -5.372 -50.560 1.00 85.19 107 THR A C 1
ATOM 871 O O . THR A 1 107 ? 7.499 -5.976 -50.640 1.00 85.19 107 THR A O 1
ATOM 874 N N . GLY A 1 108 ? 6.056 -4.697 -49.477 1.00 87.94 108 GLY A N 1
ATOM 875 C CA . GLY A 1 108 ? 6.779 -4.694 -48.212 1.00 87.94 108 GLY A CA 1
ATOM 876 C C . GLY A 1 108 ? 6.234 -5.731 -47.234 1.00 87.94 108 GLY A C 1
ATOM 877 O O . GLY A 1 108 ? 5.041 -6.041 -47.227 1.00 87.94 108 GLY A O 1
ATOM 878 N N . ARG A 1 109 ? 7.101 -6.257 -46.368 1.00 91.81 109 ARG A N 1
ATOM 879 C CA . ARG A 1 109 ? 6.722 -7.090 -45.220 1.00 91.81 109 ARG A CA 1
ATOM 880 C C . ARG A 1 109 ? 7.335 -6.525 -43.949 1.00 91.81 109 ARG A C 1
ATOM 882 O O . ARG A 1 109 ? 8.522 -6.217 -43.930 1.00 91.81 109 ARG A O 1
ATOM 889 N N . SER A 1 110 ? 6.548 -6.443 -42.886 1.00 93.12 110 SER A N 1
ATOM 890 C CA . SER A 1 110 ? 7.025 -6.150 -41.539 1.00 93.12 110 SER A CA 1
ATOM 891 C C . SER A 1 110 ? 6.717 -7.322 -40.617 1.00 93.12 110 SER A C 1
ATOM 893 O O . SER A 1 110 ? 5.685 -7.985 -40.725 1.00 93.12 110 SER A O 1
ATOM 895 N N . HIS A 1 111 ? 7.637 -7.596 -39.709 1.00 96.25 111 HIS A N 1
ATOM 896 C CA . HIS A 1 111 ? 7.459 -8.553 -38.638 1.00 96.25 111 HIS A CA 1
ATOM 897 C C . HIS A 1 111 ? 8.114 -7.970 -37.394 1.00 96.25 111 HIS A C 1
ATOM 899 O O . HIS A 1 111 ? 9.298 -7.643 -37.417 1.00 96.25 111 HIS A O 1
ATOM 905 N N . ASN A 1 112 ? 7.334 -7.785 -36.338 1.00 96.31 112 ASN A N 1
ATOM 906 C CA . ASN A 1 112 ? 7.818 -7.259 -35.075 1.00 96.31 112 ASN A CA 1
ATOM 907 C C . ASN A 1 112 ? 7.382 -8.179 -33.941 1.00 96.31 112 ASN A C 1
ATOM 909 O O . ASN A 1 112 ? 6.187 -8.434 -33.793 1.00 96.31 112 ASN A O 1
ATOM 913 N N . ILE A 1 113 ? 8.345 -8.655 -33.160 1.00 97.56 113 ILE A N 1
ATOM 914 C CA . ILE A 1 113 ? 8.114 -9.447 -31.954 1.00 97.56 113 ILE A CA 1
ATOM 915 C C . ILE A 1 113 ? 8.606 -8.624 -30.772 1.00 97.56 113 ILE A C 1
ATOM 917 O O . ILE A 1 113 ? 9.776 -8.253 -30.727 1.00 97.56 113 ILE A O 1
ATOM 921 N N . THR A 1 114 ? 7.719 -8.378 -29.818 1.00 97.69 114 THR A N 1
ATOM 922 C CA . THR A 1 114 ? 8.033 -7.727 -28.551 1.00 97.69 114 THR A CA 1
ATOM 923 C C . THR A 1 114 ? 7.743 -8.699 -27.417 1.00 97.69 114 THR A C 1
ATOM 925 O O . THR A 1 114 ? 6.620 -9.188 -27.288 1.00 97.69 114 THR A O 1
ATOM 928 N N . GLU A 1 115 ? 8.746 -8.980 -26.597 1.00 98.19 115 GLU A N 1
ATOM 929 C CA . GLU A 1 115 ? 8.644 -9.836 -25.418 1.00 98.19 115 GLU A CA 1
ATOM 930 C C . GLU A 1 115 ? 8.975 -9.001 -24.184 1.00 98.19 115 GLU A C 1
ATOM 932 O O . GLU A 1 115 ? 9.974 -8.289 -24.154 1.00 98.19 115 GLU A O 1
ATOM 937 N N . ARG A 1 116 ? 8.108 -9.048 -23.175 1.00 97.94 116 ARG A N 1
ATOM 938 C CA . ARG A 1 116 ? 8.259 -8.305 -21.927 1.00 97.94 116 ARG A CA 1
ATOM 939 C C . ARG A 1 116 ? 8.130 -9.256 -20.756 1.00 97.94 116 ARG A C 1
ATOM 941 O O . ARG A 1 116 ? 7.119 -9.943 -20.636 1.00 97.94 116 ARG A O 1
ATOM 948 N N . GLY A 1 117 ? 9.127 -9.266 -19.888 1.00 97.69 117 GLY A N 1
ATOM 949 C CA . GLY A 1 117 ? 9.099 -9.935 -18.596 1.00 97.69 117 GLY A CA 1
ATOM 950 C C . GLY A 1 117 ? 9.150 -8.898 -17.486 1.00 97.69 117 GLY A C 1
ATOM 951 O O . GLY A 1 117 ? 9.892 -7.922 -17.580 1.00 97.69 117 GLY A O 1
ATOM 952 N N . SER A 1 118 ? 8.368 -9.085 -16.433 1.00 96.62 118 SER A N 1
ATOM 953 C CA . SER A 1 118 ? 8.523 -8.300 -15.217 1.00 96.62 118 SER A CA 1
ATOM 954 C C . SER A 1 118 ? 8.333 -9.147 -13.977 1.00 96.62 118 SER A C 1
ATOM 956 O O . SER A 1 118 ? 7.436 -9.982 -13.904 1.00 96.62 118 SER A O 1
ATOM 958 N N . GLU A 1 119 ? 9.174 -8.896 -12.991 1.00 97.12 119 GLU A N 1
ATOM 959 C CA . GLU A 1 119 ? 9.122 -9.484 -11.667 1.00 97.12 119 GLU A CA 1
ATOM 960 C C . GLU A 1 119 ? 9.089 -8.354 -10.649 1.00 97.12 119 GLU A C 1
ATOM 962 O O . GLU A 1 119 ? 9.709 -7.305 -10.828 1.00 97.12 119 GLU A O 1
ATOM 967 N N . TYR A 1 120 ? 8.339 -8.558 -9.581 1.00 96.19 120 TYR A N 1
ATOM 968 C CA . TYR A 1 120 ? 8.182 -7.611 -8.500 1.00 96.19 120 TYR A CA 1
ATOM 969 C C . TYR A 1 120 ? 8.090 -8.367 -7.184 1.00 96.19 120 TYR A C 1
ATOM 971 O O . TYR A 1 120 ? 7.387 -9.374 -7.075 1.00 96.19 120 TYR A O 1
ATOM 979 N N . TRP A 1 121 ? 8.776 -7.855 -6.175 1.00 95.25 121 TRP A N 1
ATOM 980 C CA . TRP A 1 121 ? 8.669 -8.328 -4.809 1.00 95.25 121 TRP A CA 1
ATOM 981 C C . TRP A 1 121 ? 8.566 -7.145 -3.850 1.00 95.25 121 TRP A C 1
ATOM 983 O O . TRP A 1 121 ? 9.171 -6.095 -4.067 1.00 95.25 121 TRP A O 1
ATOM 993 N N . ASP A 1 122 ? 7.801 -7.329 -2.781 1.00 93.88 122 ASP A N 1
ATOM 994 C CA . ASP A 1 122 ? 7.661 -6.392 -1.670 1.00 93.88 122 ASP A CA 1
ATOM 995 C C . ASP A 1 122 ? 7.567 -7.181 -0.366 1.00 93.88 122 ASP A C 1
ATOM 997 O O . ASP A 1 122 ? 6.796 -8.134 -0.244 1.00 93.88 122 ASP A O 1
ATOM 1001 N N . ILE A 1 123 ? 8.385 -6.805 0.603 1.00 93.00 123 ILE A N 1
ATOM 1002 C CA . ILE A 1 123 ? 8.464 -7.404 1.926 1.00 93.00 123 ILE A CA 1
ATOM 1003 C C . ILE A 1 123 ? 8.361 -6.269 2.922 1.00 93.00 123 ILE A C 1
ATOM 1005 O O . ILE A 1 123 ? 9.217 -5.391 2.972 1.00 93.00 123 ILE A O 1
ATOM 1009 N N . THR A 1 124 ? 7.336 -6.309 3.760 1.00 91.38 124 THR A N 1
ATOM 1010 C CA . THR A 1 124 ? 7.175 -5.368 4.865 1.00 91.38 124 THR A CA 1
ATOM 1011 C C . THR A 1 124 ? 7.137 -6.137 6.168 1.00 91.38 124 THR A C 1
ATOM 1013 O O . THR A 1 124 ? 6.298 -7.012 6.336 1.00 91.38 124 THR A O 1
ATOM 1016 N N . ALA A 1 125 ? 8.005 -5.785 7.105 1.00 92.62 125 ALA A N 1
ATOM 1017 C CA . ALA A 1 125 ? 7.990 -6.279 8.470 1.00 92.62 125 ALA A CA 1
ATOM 1018 C C . ALA A 1 125 ? 7.854 -5.093 9.425 1.00 92.62 125 ALA A C 1
ATOM 1020 O O . ALA A 1 125 ? 8.556 -4.093 9.292 1.00 92.62 125 ALA A O 1
ATOM 1021 N N . SER A 1 126 ? 6.963 -5.191 10.401 1.00 92.38 126 SER A N 1
ATOM 1022 C CA . SER A 1 126 ? 6.850 -4.203 11.468 1.00 92.38 126 SER A CA 1
ATOM 1023 C C . SER A 1 126 ? 6.693 -4.880 12.817 1.00 92.38 126 SER A C 1
ATOM 1025 O O . SER A 1 126 ? 6.065 -5.930 12.933 1.00 92.38 126 SER A O 1
ATOM 1027 N N . SER A 1 127 ? 7.298 -4.278 13.831 1.00 94.56 127 SER A N 1
ATOM 1028 C CA . SER A 1 127 ? 7.282 -4.725 15.210 1.00 94.56 127 SER A CA 1
ATOM 1029 C C . SER A 1 127 ? 7.011 -3.533 16.102 1.00 94.56 127 SER A C 1
ATOM 1031 O O . SER A 1 127 ? 7.817 -2.608 16.174 1.00 94.56 127 SER A O 1
ATOM 1033 N N . ARG A 1 128 ? 5.905 -3.579 16.831 1.00 91.25 128 ARG A N 1
ATOM 1034 C CA . ARG A 1 128 ? 5.542 -2.580 17.824 1.00 91.25 128 ARG A CA 1
ATOM 1035 C C . ARG A 1 128 ? 5.533 -3.207 19.198 1.00 91.25 128 ARG A C 1
ATOM 1037 O O . ARG A 1 128 ? 4.876 -4.223 19.401 1.00 91.25 128 ARG A O 1
ATOM 1044 N N . TYR A 1 129 ? 6.210 -2.565 20.136 1.00 93.31 129 TYR A N 1
ATOM 1045 C CA . TYR A 1 129 ? 6.363 -3.060 21.491 1.00 93.31 129 TYR A CA 1
ATOM 1046 C C . TYR A 1 129 ? 6.070 -1.975 22.533 1.00 93.31 129 TYR A C 1
ATOM 1048 O O . TYR A 1 129 ? 6.589 -0.861 22.449 1.00 93.31 129 TYR A O 1
ATOM 1056 N N . TYR A 1 130 ? 5.250 -2.325 23.522 1.00 90.44 130 TYR A N 1
ATOM 1057 C CA . TYR A 1 130 ? 4.881 -1.535 24.695 1.00 90.44 130 TYR A CA 1
ATOM 1058 C C . TYR A 1 130 ? 5.287 -2.318 25.954 1.00 90.44 130 TYR A C 1
ATOM 1060 O O . TYR A 1 130 ? 4.493 -3.108 26.466 1.00 90.44 130 TYR A O 1
ATOM 1068 N N . PRO A 1 131 ? 6.532 -2.163 26.442 1.00 83.94 131 PRO A N 1
ATOM 1069 C CA . PRO A 1 131 ? 7.090 -3.083 27.433 1.00 83.94 131 PRO A CA 1
ATOM 1070 C C . PRO A 1 131 ? 6.473 -3.019 28.849 1.00 83.94 131 PRO A C 1
ATOM 1072 O O . PRO A 1 131 ? 6.824 -3.844 29.687 1.00 83.94 131 PRO A O 1
ATOM 1075 N N . TRP A 1 132 ? 5.624 -2.028 29.164 1.00 73.50 132 TRP A N 1
ATOM 1076 C CA . TRP A 1 132 ? 5.173 -1.708 30.532 1.00 73.50 132 TRP A CA 1
ATOM 1077 C C . TRP A 1 132 ? 3.738 -1.146 30.497 1.00 73.50 132 TRP A C 1
ATOM 1079 O O . TRP A 1 132 ? 3.233 -0.768 29.442 1.00 73.50 132 TRP A O 1
ATOM 1089 N N . THR A 1 133 ? 3.099 -0.988 31.663 1.00 75.62 133 THR A N 1
ATOM 1090 C CA . THR A 1 133 ? 1.902 -0.126 31.812 1.00 75.62 133 THR A CA 1
ATOM 1091 C C . THR A 1 133 ? 2.208 1.353 31.563 1.00 75.62 133 THR A C 1
ATOM 1093 O O . THR A 1 133 ? 1.303 2.149 31.313 1.00 75.62 133 THR A O 1
ATOM 1096 N N . PHE A 1 134 ? 3.486 1.727 31.622 1.00 79.31 134 PHE A N 1
ATOM 1097 C CA . PHE A 1 134 ? 3.966 3.047 31.254 1.00 79.31 134 PHE A CA 1
ATOM 1098 C C . PHE A 1 134 ? 3.819 3.257 29.737 1.00 79.31 134 PHE A C 1
ATOM 1100 O O . PHE A 1 134 ? 4.153 2.349 28.973 1.00 79.31 134 PHE A O 1
ATOM 1107 N N . PRO A 1 135 ? 3.348 4.427 29.266 1.00 81.25 135 PRO A N 1
ATOM 1108 C CA . PRO A 1 135 ? 3.067 4.667 27.855 1.00 81.25 135 PRO A CA 1
ATOM 1109 C C . PRO A 1 135 ? 4.361 4.938 27.077 1.00 81.25 135 PRO A C 1
ATOM 1111 O O . PRO A 1 135 ? 4.497 5.995 26.478 1.00 81.25 135 PRO A O 1
ATOM 1114 N N . LEU A 1 136 ? 5.327 4.021 27.116 1.00 91.25 136 LEU A N 1
ATOM 1115 C CA . LEU A 1 136 ? 6.520 4.030 26.276 1.00 91.25 136 LEU A CA 1
ATOM 1116 C C . LEU A 1 136 ? 6.324 3.002 25.165 1.00 91.25 136 LEU A C 1
ATOM 1118 O O . LEU A 1 136 ? 6.053 1.835 25.442 1.00 91.25 136 LEU A O 1
ATOM 1122 N N . GLY A 1 137 ? 6.467 3.437 23.918 1.00 92.56 137 GLY A N 1
ATOM 1123 C CA . GLY A 1 137 ? 6.344 2.584 22.746 1.00 92.56 137 GLY A CA 1
ATOM 1124 C C . GLY A 1 137 ? 7.600 2.604 21.892 1.00 92.56 137 GLY A C 1
ATOM 1125 O O . GLY A 1 137 ? 8.238 3.646 21.720 1.00 92.56 137 GLY A O 1
ATOM 1126 N N . MET A 1 138 ? 7.913 1.444 21.330 1.00 95.38 138 MET A N 1
ATOM 1127 C CA . MET A 1 138 ? 8.923 1.265 20.295 1.00 95.38 138 MET A CA 1
ATOM 1128 C C . MET A 1 138 ? 8.246 0.705 19.046 1.00 95.38 138 MET A C 1
ATOM 1130 O O . MET A 1 138 ? 7.419 -0.198 19.149 1.00 95.38 138 MET A O 1
ATOM 1134 N N . ASP A 1 139 ? 8.580 1.240 17.879 1.00 94.06 139 ASP A N 1
ATOM 1135 C CA . ASP A 1 139 ? 8.087 0.769 16.584 1.00 94.06 139 ASP A CA 1
ATOM 1136 C C . ASP A 1 139 ? 9.279 0.620 15.634 1.00 94.06 139 ASP A C 1
ATOM 1138 O O . ASP A 1 139 ? 9.982 1.588 15.340 1.00 94.06 139 ASP A O 1
ATOM 1142 N N . LEU A 1 140 ? 9.538 -0.607 15.201 1.00 96.31 140 LEU A N 1
ATOM 1143 C CA . LEU A 1 140 ? 10.529 -0.948 14.194 1.00 96.31 140 LEU A CA 1
ATOM 1144 C C . LEU A 1 140 ? 9.780 -1.351 12.931 1.00 96.31 140 LEU A C 1
ATOM 1146 O O . LEU A 1 140 ? 8.997 -2.292 12.953 1.00 96.31 140 LEU A O 1
ATOM 1150 N N . THR A 1 141 ? 10.044 -0.681 11.820 1.00 94.00 141 THR A N 1
ATOM 1151 C CA . THR A 1 141 ? 9.501 -1.043 10.510 1.00 94.00 141 THR A CA 1
ATOM 1152 C C . THR A 1 141 ? 10.648 -1.232 9.530 1.00 94.00 141 THR A C 1
ATOM 1154 O O . THR A 1 141 ? 11.577 -0.431 9.498 1.00 94.00 141 THR A O 1
ATOM 1157 N N . ALA A 1 142 ? 10.579 -2.278 8.722 1.00 95.50 142 ALA A N 1
ATOM 1158 C CA . ALA A 1 142 ? 11.472 -2.540 7.611 1.00 95.50 142 ALA A CA 1
ATOM 1159 C C . ALA A 1 142 ? 10.627 -2.850 6.372 1.00 95.50 142 ALA A C 1
ATOM 1161 O O . ALA A 1 142 ? 9.693 -3.646 6.430 1.00 95.50 142 ALA A O 1
ATOM 1162 N N . ASN A 1 143 ? 10.945 -2.214 5.256 1.00 94.81 143 ASN A N 1
ATOM 1163 C CA . ASN A 1 143 ? 10.364 -2.490 3.954 1.00 94.81 143 ASN A CA 1
ATOM 1164 C C . ASN A 1 143 ? 11.499 -2.740 2.962 1.00 94.81 143 ASN A C 1
ATOM 1166 O O . ASN A 1 143 ? 12.470 -1.990 2.928 1.00 94.81 143 ASN A O 1
ATOM 1170 N N . GLY A 1 144 ? 11.380 -3.787 2.164 1.00 95.25 144 GLY A N 1
ATOM 1171 C CA . GLY A 1 144 ? 12.232 -4.037 1.018 1.00 95.25 144 GLY A CA 1
ATOM 1172 C C . GLY A 1 144 ? 11.341 -4.287 -0.178 1.00 95.25 144 GLY A C 1
ATOM 1173 O O . GLY A 1 144 ? 10.416 -5.085 -0.090 1.00 95.25 144 GLY A O 1
ATOM 1174 N N . ARG A 1 145 ? 11.632 -3.646 -1.299 1.00 97.00 145 ARG A N 1
ATOM 1175 C CA . ARG A 1 145 ? 10.944 -3.917 -2.558 1.00 97.00 145 ARG A CA 1
ATOM 1176 C C . ARG A 1 145 ? 11.937 -3.940 -3.695 1.00 97.00 145 ARG A C 1
ATOM 1178 O O . ARG A 1 145 ? 12.941 -3.226 -3.659 1.00 97.00 145 ARG A O 1
ATOM 1185 N N . GLY A 1 146 ? 11.615 -4.689 -4.730 1.00 95.50 146 GLY A N 1
ATOM 1186 C CA . GLY A 1 146 ? 12.385 -4.679 -5.952 1.00 95.50 146 GLY A CA 1
ATOM 1187 C C . GLY A 1 146 ? 11.549 -5.062 -7.148 1.00 95.50 146 GLY A C 1
ATOM 1188 O O . GLY A 1 146 ? 10.555 -5.774 -7.041 1.00 95.50 146 GLY A O 1
ATOM 1189 N N . SER A 1 147 ? 11.966 -4.558 -8.294 1.00 96.94 147 SER A N 1
ATOM 1190 C CA . SER A 1 147 ? 11.441 -4.927 -9.587 1.00 96.94 147 SER A CA 1
ATOM 1191 C C . SER A 1 147 ? 12.581 -5.280 -10.524 1.00 96.94 147 SER A C 1
ATOM 1193 O O . SER A 1 147 ? 13.651 -4.667 -10.515 1.00 96.94 147 SER A O 1
ATOM 1195 N N . PHE A 1 148 ? 12.320 -6.276 -11.350 1.00 97.81 148 PHE A N 1
ATOM 1196 C CA . PHE A 1 148 ? 13.123 -6.615 -12.504 1.00 97.81 148 PHE A CA 1
ATOM 1197 C C . PHE A 1 148 ? 12.218 -6.540 -13.728 1.00 97.81 148 PHE A C 1
ATOM 1199 O O . PHE A 1 148 ? 11.067 -6.965 -13.692 1.00 97.81 148 PHE A O 1
ATOM 1206 N N . GLY A 1 149 ? 12.718 -5.943 -14.795 1.00 97.75 149 GLY A N 1
ATOM 1207 C CA . GLY A 1 149 ? 12.023 -5.794 -16.058 1.00 97.75 149 GLY A CA 1
ATOM 1208 C C . GLY A 1 149 ? 12.972 -6.142 -17.185 1.00 97.75 149 GLY A C 1
ATOM 1209 O O . GLY A 1 149 ? 14.140 -5.754 -17.153 1.00 97.75 149 GLY A O 1
ATOM 1210 N N . GLN A 1 150 ? 12.456 -6.864 -18.166 1.00 97.69 150 GLN A N 1
ATOM 1211 C CA . GLN A 1 150 ? 13.140 -7.154 -19.411 1.00 97.69 150 GLN A CA 1
ATOM 1212 C C . GLN A 1 150 ? 12.193 -6.845 -20.563 1.00 97.69 150 GLN A C 1
ATOM 1214 O O . GLN A 1 150 ? 11.043 -7.282 -20.554 1.00 97.69 150 GLN A O 1
ATOM 1219 N N . GLU A 1 151 ? 12.680 -6.120 -21.558 1.00 97.88 151 GLU A N 1
ATOM 1220 C CA . GLU A 1 151 ? 11.989 -5.909 -22.823 1.00 97.88 151 GLU A CA 1
ATOM 1221 C C . GLU A 1 151 ? 12.923 -6.287 -23.965 1.00 97.88 151 GLU A C 1
ATOM 1223 O O . GLU A 1 151 ? 14.052 -5.817 -24.039 1.00 97.88 151 GLU A O 1
ATOM 1228 N N . GLN A 1 152 ? 12.444 -7.144 -24.858 1.00 97.69 152 GLN A N 1
ATOM 1229 C CA . GLN A 1 152 ? 13.111 -7.492 -26.101 1.00 97.69 152 GLN A CA 1
ATOM 1230 C C . GLN A 1 152 ? 12.214 -7.096 -27.263 1.00 97.69 152 GLN A C 1
ATOM 1232 O O . GLN A 1 152 ? 11.022 -7.404 -27.275 1.00 97.69 152 GLN A O 1
ATOM 1237 N N . ASN A 1 153 ? 12.791 -6.448 -28.265 1.00 97.25 153 ASN A N 1
ATOM 1238 C CA . ASN A 1 153 ? 12.088 -6.033 -29.464 1.00 97.25 153 ASN A CA 1
ATOM 1239 C C . ASN A 1 153 ? 12.894 -6.431 -30.702 1.00 97.25 153 ASN A C 1
ATOM 1241 O O . ASN A 1 153 ? 13.957 -5.880 -30.987 1.00 97.25 153 ASN A O 1
ATOM 1245 N N . ASN A 1 154 ? 12.378 -7.397 -31.454 1.00 96.56 154 ASN A N 1
ATOM 1246 C CA . ASN A 1 154 ? 12.977 -7.873 -32.692 1.00 96.56 154 ASN A CA 1
ATOM 1247 C C . ASN A 1 154 ? 12.114 -7.433 -33.869 1.00 96.56 154 ASN A C 1
ATOM 1249 O O . ASN A 1 154 ? 11.009 -7.943 -34.076 1.00 96.56 154 ASN A O 1
ATOM 1253 N N . ARG A 1 155 ? 12.650 -6.504 -34.659 1.00 95.00 155 ARG A N 1
ATOM 1254 C CA . ARG A 1 155 ? 11.975 -5.923 -35.812 1.00 95.00 155 ARG A CA 1
ATOM 1255 C C . ARG A 1 155 ? 12.678 -6.327 -37.098 1.00 95.00 155 ARG A C 1
ATOM 1257 O O . ARG A 1 155 ? 13.887 -6.167 -37.266 1.00 95.00 155 ARG A O 1
ATOM 1264 N N . TYR A 1 156 ? 11.872 -6.793 -38.037 1.00 93.19 156 TYR A N 1
ATOM 1265 C CA . TYR A 1 156 ? 12.262 -7.153 -39.384 1.00 93.19 156 TYR A CA 1
ATOM 1266 C C . TYR A 1 156 ? 11.376 -6.411 -40.379 1.00 93.19 156 TYR A C 1
ATOM 1268 O O . TYR A 1 156 ? 10.150 -6.523 -40.337 1.00 93.19 156 TYR A O 1
ATOM 1276 N N . ILE A 1 157 ? 11.991 -5.657 -41.284 1.00 88.75 157 ILE A N 1
ATOM 1277 C CA . ILE A 1 157 ? 11.307 -5.015 -42.403 1.00 88.75 157 ILE A CA 1
ATOM 1278 C C . ILE A 1 157 ? 12.015 -5.429 -43.685 1.00 88.75 157 ILE A C 1
ATOM 1280 O O . ILE A 1 157 ? 13.238 -5.337 -43.793 1.00 88.75 157 ILE A O 1
ATOM 1284 N N . ARG A 1 158 ? 11.237 -5.875 -44.666 1.00 87.38 158 ARG A N 1
ATOM 1285 C CA . ARG A 1 158 ? 11.713 -6.171 -46.014 1.00 87.38 158 ARG A CA 1
ATOM 1286 C C . ARG A 1 158 ? 10.921 -5.360 -47.023 1.00 87.38 158 ARG A C 1
ATOM 1288 O O . ARG A 1 158 ? 9.695 -5.438 -47.021 1.00 87.38 158 ARG A O 1
ATOM 1295 N N . GLY A 1 159 ? 11.628 -4.677 -47.914 1.00 77.62 159 GLY A N 1
ATOM 1296 C CA . GLY A 1 159 ? 11.047 -3.871 -48.982 1.00 77.62 159 GLY A CA 1
ATOM 1297 C C . GLY A 1 159 ? 10.728 -2.443 -48.543 1.00 77.62 159 GLY A C 1
ATOM 1298 O O . GLY A 1 159 ? 10.407 -2.178 -47.385 1.00 77.62 159 GLY A O 1
ATOM 1299 N N . GLY A 1 160 ? 10.820 -1.519 -49.494 1.00 71.44 160 GLY A N 1
ATOM 1300 C CA . GLY A 1 160 ? 10.510 -0.105 -49.326 1.00 71.44 160 GLY A CA 1
ATOM 1301 C C . GLY A 1 160 ? 10.196 0.535 -50.675 1.00 71.44 160 GLY A C 1
ATOM 1302 O O . GLY A 1 160 ? 10.640 0.023 -51.700 1.00 71.44 160 GLY A O 1
ATOM 1303 N N . GLU A 1 161 ? 9.492 1.670 -50.652 1.00 64.81 161 GLU A N 1
ATOM 1304 C CA . GLU A 1 161 ? 8.947 2.370 -51.834 1.00 64.81 161 GLU A CA 1
ATOM 1305 C C . GLU A 1 161 ? 9.981 2.673 -52.938 1.00 64.81 161 GLU A C 1
ATOM 1307 O O . GLU A 1 161 ? 9.616 2.850 -54.091 1.00 64.81 161 GLU A O 1
ATOM 1312 N N . TYR A 1 162 ? 11.274 2.706 -52.601 1.00 68.75 162 TYR A N 1
ATOM 1313 C CA . TYR A 1 162 ? 12.364 2.982 -53.547 1.00 68.75 162 TYR A CA 1
ATOM 1314 C C . TYR A 1 162 ? 13.453 1.897 -53.576 1.00 68.75 162 TYR A C 1
ATOM 1316 O O . TYR A 1 162 ? 14.383 1.980 -54.372 1.00 68.75 162 TYR A O 1
ATOM 1324 N N . THR A 1 163 ? 13.384 0.892 -52.694 1.00 70.81 163 THR A N 1
ATOM 1325 C CA . THR A 1 163 ? 14.396 -0.178 -52.580 1.00 70.81 163 THR A CA 1
ATOM 1326 C C . THR A 1 163 ? 13.728 -1.506 -52.194 1.00 70.81 163 THR A C 1
ATOM 1328 O O . THR A 1 163 ? 13.713 -1.884 -51.020 1.00 70.81 163 THR A O 1
ATOM 1331 N N . PRO A 1 164 ? 13.176 -2.251 -53.171 1.00 63.34 164 PRO A N 1
ATOM 1332 C CA . PRO A 1 164 ? 12.445 -3.501 -52.925 1.00 63.34 164 PRO A CA 1
ATOM 1333 C C . PRO A 1 164 ? 13.280 -4.583 -52.218 1.00 63.34 164 PRO A C 1
ATOM 1335 O O . PRO A 1 164 ? 12.732 -5.461 -51.551 1.00 63.34 164 PRO A O 1
ATOM 1338 N N . GLU A 1 165 ? 14.609 -4.508 -52.336 1.00 70.94 165 GLU A N 1
ATOM 1339 C CA . GLU A 1 165 ? 15.555 -5.459 -51.742 1.00 70.94 165 GLU A CA 1
ATOM 1340 C C . GLU A 1 165 ? 16.097 -5.037 -50.370 1.00 70.94 165 GLU A C 1
ATOM 1342 O O . GLU A 1 165 ? 16.777 -5.830 -49.716 1.00 70.94 165 GLU A O 1
ATOM 1347 N N . ARG A 1 166 ? 15.795 -3.821 -49.891 1.00 78.06 166 ARG A N 1
ATOM 1348 C CA . ARG A 1 166 ? 16.310 -3.363 -48.598 1.00 78.06 166 ARG A CA 1
ATOM 1349 C C . ARG A 1 166 ? 15.727 -4.211 -47.467 1.00 78.06 166 ARG A C 1
ATOM 1351 O O . ARG A 1 166 ? 14.511 -4.392 -47.356 1.00 78.06 166 ARG A O 1
ATOM 1358 N N . MET A 1 167 ? 16.620 -4.726 -46.631 1.00 82.50 167 MET A N 1
ATOM 1359 C CA . MET A 1 167 ? 16.304 -5.535 -45.462 1.00 82.50 167 MET A CA 1
ATOM 1360 C C . MET A 1 167 ? 16.798 -4.798 -44.224 1.00 82.50 167 MET A C 1
ATOM 1362 O O . MET A 1 167 ? 17.990 -4.789 -43.957 1.00 82.50 167 MET A O 1
ATOM 1366 N N . ASP A 1 168 ? 15.884 -4.205 -43.463 1.00 86.19 168 ASP A N 1
ATOM 1367 C CA . ASP A 1 168 ? 16.216 -3.575 -42.190 1.00 86.19 168 ASP A CA 1
ATOM 1368 C C . ASP A 1 168 ? 15.895 -4.562 -41.061 1.00 86.19 168 ASP A C 1
ATOM 1370 O O . ASP A 1 168 ? 14.748 -4.976 -40.862 1.00 86.19 168 ASP A O 1
ATOM 1374 N N . ARG A 1 169 ? 16.930 -4.953 -40.314 1.00 91.25 169 ARG A N 1
ATOM 1375 C CA . ARG A 1 169 ? 16.800 -5.746 -39.090 1.00 91.25 169 ARG A CA 1
ATOM 1376 C C . ARG A 1 169 ? 17.299 -4.922 -37.917 1.00 91.25 169 ARG A C 1
ATOM 1378 O O . ARG A 1 169 ? 18.410 -4.392 -37.971 1.00 91.25 169 ARG A O 1
ATOM 1385 N N . SER A 1 170 ? 16.497 -4.850 -36.864 1.00 93.94 170 SER A N 1
ATOM 1386 C CA . SER A 1 170 ? 16.910 -4.265 -35.595 1.00 93.94 170 SER A CA 1
ATOM 1387 C C . SER A 1 170 ? 16.499 -5.155 -34.434 1.00 93.94 170 SER A C 1
ATOM 1389 O O . SER A 1 170 ? 15.399 -5.704 -34.417 1.00 93.94 170 SER A O 1
ATOM 1391 N N . PHE A 1 171 ? 17.392 -5.268 -33.467 1.00 96.00 171 PHE A N 1
ATOM 1392 C CA . PHE A 1 171 ? 17.175 -5.926 -32.195 1.00 96.00 171 PHE A CA 1
ATOM 1393 C C . PHE A 1 171 ? 17.471 -4.913 -31.094 1.00 96.00 171 PHE A C 1
ATOM 1395 O O . PHE A 1 171 ? 18.537 -4.297 -31.101 1.00 96.00 171 PHE A O 1
ATOM 1402 N N . ASP A 1 172 ? 16.519 -4.729 -30.194 1.00 96.25 172 ASP A N 1
ATOM 1403 C CA . ASP A 1 172 ? 16.682 -3.935 -28.983 1.00 96.25 172 ASP A CA 1
ATOM 1404 C C . ASP A 1 172 ? 16.376 -4.827 -27.784 1.00 96.25 172 ASP A C 1
ATOM 1406 O O . ASP A 1 172 ? 15.416 -5.601 -27.812 1.00 96.25 172 ASP A O 1
ATOM 1410 N N . GLU A 1 173 ? 17.206 -4.741 -26.760 1.00 97.31 173 GLU A N 1
ATOM 1411 C CA . GLU A 1 173 ? 17.019 -5.443 -25.505 1.00 97.31 173 GLU A CA 1
ATOM 1412 C C . GLU A 1 173 ? 17.363 -4.520 -24.345 1.00 97.31 173 GLU A C 1
ATOM 1414 O O . GLU A 1 173 ? 18.474 -3.998 -24.262 1.00 97.31 173 GLU A O 1
ATOM 1419 N N . GLU A 1 174 ? 16.420 -4.367 -23.423 1.00 97.12 174 GLU A N 1
ATOM 1420 C CA . GLU A 1 174 ? 16.559 -3.546 -22.232 1.00 97.12 174 GLU A CA 1
ATOM 1421 C C . GLU A 1 174 ? 16.289 -4.373 -20.975 1.00 97.12 174 GLU A C 1
ATOM 1423 O O . GLU A 1 174 ? 15.313 -5.117 -20.885 1.00 97.12 174 GLU A O 1
ATOM 1428 N N . TYR A 1 175 ? 17.161 -4.203 -19.985 1.00 96.81 175 TYR A N 1
ATOM 1429 C CA . TYR A 1 175 ? 17.021 -4.735 -18.640 1.00 96.81 175 TYR A CA 1
ATOM 1430 C C . TYR A 1 175 ? 16.970 -3.581 -17.651 1.00 96.81 175 TYR A C 1
ATOM 1432 O O . TYR A 1 175 ? 17.864 -2.733 -17.628 1.00 96.81 175 TYR A O 1
ATOM 1440 N N . SER A 1 176 ? 15.981 -3.600 -16.768 1.00 95.62 176 SER A N 1
ATOM 1441 C CA . SER A 1 176 ? 15.872 -2.662 -15.656 1.00 95.62 176 SER A CA 1
ATOM 1442 C C . SER A 1 176 ? 15.741 -3.432 -14.351 1.00 95.62 176 SER A C 1
ATOM 1444 O O . SER A 1 176 ? 14.811 -4.217 -14.187 1.00 95.62 176 SER A O 1
ATOM 1446 N N . MET A 1 177 ? 16.640 -3.192 -13.405 1.00 96.69 177 MET A N 1
ATOM 1447 C CA . MET A 1 177 ? 16.518 -3.660 -12.031 1.00 96.69 177 MET A CA 1
ATOM 1448 C C . MET A 1 177 ? 16.456 -2.444 -11.122 1.00 96.69 177 MET A C 1
ATOM 1450 O O . MET A 1 177 ? 17.316 -1.570 -11.191 1.00 96.69 177 MET A O 1
ATOM 1454 N N . GLN A 1 178 ? 15.460 -2.390 -10.253 1.00 95.00 178 GLN A N 1
ATOM 1455 C CA . GLN A 1 178 ? 15.362 -1.364 -9.229 1.00 95.00 178 GLN A CA 1
ATOM 1456 C C . GLN A 1 178 ? 15.024 -2.035 -7.912 1.00 95.00 178 GLN A C 1
ATOM 1458 O O . GLN A 1 178 ? 14.110 -2.848 -7.854 1.00 95.00 178 GLN A O 1
ATOM 1463 N N . TYR A 1 179 ? 15.728 -1.692 -6.843 1.00 95.69 179 TYR A N 1
ATOM 1464 C CA . TYR A 1 179 ? 15.349 -2.129 -5.509 1.00 95.69 179 TYR A CA 1
ATOM 1465 C C . TYR A 1 179 ? 15.554 -1.018 -4.492 1.00 95.69 179 TYR A C 1
ATOM 1467 O O . TYR A 1 179 ? 16.358 -0.103 -4.673 1.00 95.69 179 TYR A O 1
ATOM 1475 N N . SER A 1 180 ? 14.779 -1.078 -3.420 1.00 93.94 180 SER A N 1
ATOM 1476 C CA . SER A 1 180 ? 14.886 -0.144 -2.313 1.00 93.94 180 SER A CA 1
ATOM 1477 C C . SER A 1 180 ? 14.658 -0.853 -0.995 1.00 93.94 180 SER A C 1
ATOM 1479 O O . SER A 1 180 ? 13.768 -1.697 -0.901 1.00 93.94 180 SER A O 1
ATOM 1481 N N . ALA A 1 181 ? 15.419 -0.465 0.019 1.00 96.75 181 ALA A N 1
ATOM 1482 C CA . ALA A 1 181 ? 15.249 -0.920 1.386 1.00 96.75 181 ALA A CA 1
ATOM 1483 C C . ALA A 1 181 ? 15.073 0.295 2.296 1.00 96.75 181 ALA A C 1
ATOM 1485 O O . ALA A 1 181 ? 15.915 1.187 2.325 1.00 96.75 181 ALA A O 1
ATOM 1486 N N . THR A 1 182 ? 13.984 0.323 3.051 1.00 94.25 182 THR A N 1
ATOM 1487 C CA . THR A 1 182 ? 13.699 1.353 4.042 1.00 94.25 182 THR A CA 1
ATOM 1488 C C . THR A 1 182 ? 13.615 0.709 5.415 1.00 94.25 182 THR A C 1
ATOM 1490 O O . THR A 1 182 ? 12.844 -0.221 5.624 1.00 94.25 182 THR A O 1
ATOM 1493 N N . GLY A 1 183 ? 14.371 1.225 6.374 1.00 96.06 183 GLY A N 1
ATOM 1494 C CA . GLY A 1 183 ? 14.240 0.899 7.788 1.00 96.06 183 GLY A CA 1
ATOM 1495 C C . GLY A 1 183 ? 13.781 2.122 8.568 1.00 96.06 183 GLY A C 1
ATOM 1496 O O . GLY A 1 183 ? 14.187 3.243 8.270 1.00 96.06 183 GLY A O 1
ATOM 1497 N N . SER A 1 184 ? 12.966 1.937 9.596 1.00 95.12 184 SER A N 1
ATOM 1498 C CA . SER A 1 184 ? 12.675 2.994 10.555 1.00 95.12 184 SER A CA 1
ATOM 1499 C C . SER A 1 184 ? 12.556 2.452 11.963 1.00 95.12 184 SER A C 1
ATOM 1501 O O . SER A 1 184 ? 11.856 1.468 12.187 1.00 95.12 184 SER A O 1
ATOM 1503 N N . PHE A 1 185 ? 13.177 3.140 12.908 1.00 97.38 185 PHE A N 1
ATOM 1504 C CA . PHE A 1 185 ? 13.035 2.886 14.331 1.00 97.38 185 PHE A CA 1
ATOM 1505 C C . PHE A 1 185 ? 12.432 4.119 14.988 1.00 97.38 185 PHE A C 1
ATOM 1507 O O . PHE A 1 185 ? 12.933 5.226 14.818 1.00 97.38 185 PHE A O 1
ATOM 1514 N N . THR A 1 186 ? 11.357 3.934 15.737 1.00 95.94 186 THR A N 1
ATOM 1515 C CA . THR A 1 186 ? 10.674 5.005 16.448 1.00 95.94 186 THR A CA 1
ATOM 1516 C C . THR A 1 186 ? 10.583 4.656 17.921 1.00 95.94 186 THR A C 1
ATOM 1518 O O . THR A 1 186 ? 10.188 3.549 18.272 1.00 95.94 186 THR A O 1
ATOM 1521 N N . MET A 1 187 ? 10.900 5.615 18.785 1.00 96.88 187 MET A N 1
ATOM 1522 C CA . MET A 1 187 ? 10.736 5.487 20.229 1.00 96.88 187 MET A CA 1
ATOM 1523 C C . MET A 1 187 ? 10.060 6.738 20.776 1.00 96.88 187 MET A C 1
ATOM 1525 O O . MET A 1 187 ? 10.414 7.859 20.401 1.00 96.88 187 MET A O 1
ATOM 1529 N N . GLY A 1 188 ? 9.075 6.565 21.651 1.00 95.19 188 GLY A N 1
ATOM 1530 C CA . GLY A 1 188 ? 8.286 7.691 22.128 1.00 95.19 188 GLY A CA 1
ATOM 1531 C C . GLY A 1 188 ? 7.266 7.345 23.194 1.00 95.19 188 GLY A C 1
ATOM 1532 O O . GLY A 1 188 ? 7.180 6.213 23.666 1.00 95.19 188 GLY A O 1
ATOM 1533 N N . PHE A 1 189 ? 6.494 8.362 23.552 1.00 94.38 189 PHE A N 1
ATOM 1534 C CA . PHE A 1 189 ? 5.425 8.290 24.527 1.00 94.38 189 PHE A CA 1
ATOM 1535 C C . PHE A 1 189 ? 4.065 8.123 23.861 1.00 94.38 189 PHE A C 1
ATOM 1537 O O . PHE A 1 189 ? 3.829 8.613 22.759 1.00 94.38 189 PHE A O 1
ATOM 1544 N N . GLY A 1 190 ? 3.145 7.490 24.571 1.00 89.75 190 GLY A N 1
ATOM 1545 C CA . GLY A 1 190 ? 1.800 7.207 24.102 1.00 89.75 190 GLY A CA 1
ATOM 1546 C C . GLY A 1 190 ? 1.659 5.793 23.549 1.00 89.75 190 GLY A C 1
ATOM 1547 O O . GLY A 1 190 ? 2.603 5.006 23.469 1.00 89.75 190 GLY A O 1
ATOM 1548 N N . ARG A 1 191 ? 0.424 5.459 23.198 1.00 86.88 191 ARG A N 1
ATOM 1549 C CA . ARG A 1 191 ? 0.015 4.150 22.721 1.00 86.88 191 ARG A CA 1
ATOM 1550 C C . ARG A 1 191 ? -1.073 4.299 21.666 1.00 86.88 191 ARG A C 1
ATOM 1552 O O . ARG A 1 191 ? -2.047 5.013 21.887 1.00 86.88 191 ARG A O 1
ATOM 1559 N N . VAL A 1 192 ? -0.918 3.596 20.546 1.00 86.38 192 VAL A N 1
ATOM 1560 C CA . VAL A 1 192 ? -1.953 3.442 19.516 1.00 86.38 192 VAL A CA 1
ATOM 1561 C C . VAL A 1 192 ? -2.266 1.959 19.393 1.00 86.38 192 VAL A C 1
ATOM 1563 O O . VAL A 1 192 ? -1.376 1.151 19.117 1.00 86.38 192 VAL A O 1
ATOM 1566 N N . ARG A 1 193 ? -3.534 1.616 19.598 1.00 81.56 193 ARG A N 1
ATOM 1567 C CA . ARG A 1 193 ? -4.045 0.241 19.628 1.00 81.56 193 ARG A CA 1
ATOM 1568 C C . ARG A 1 193 ? -5.138 0.042 18.590 1.00 81.56 193 ARG A C 1
ATOM 1570 O O . ARG A 1 193 ? -5.861 0.987 18.271 1.00 81.56 193 ARG A O 1
ATOM 1577 N N . ASP A 1 194 ? -5.267 -1.188 18.110 1.00 80.19 194 ASP A N 1
ATOM 1578 C CA . ASP A 1 194 ? -6.405 -1.599 17.298 1.00 80.19 194 ASP A CA 1
ATOM 1579 C C . ASP A 1 194 ? -7.598 -1.888 18.224 1.00 80.19 194 ASP A C 1
ATOM 1581 O O . ASP A 1 194 ? -7.565 -2.807 19.039 1.00 80.19 194 ASP A O 1
ATOM 1585 N N . ALA A 1 195 ? -8.637 -1.063 18.137 1.00 78.88 195 ALA A N 1
ATOM 1586 C CA . ALA A 1 195 ? -9.874 -1.211 18.896 1.00 78.88 195 ALA A CA 1
ATOM 1587 C C . ALA A 1 195 ? -11.015 -1.780 18.036 1.00 78.88 195 ALA A C 1
ATOM 1589 O O . ALA A 1 195 ? -12.163 -1.776 18.467 1.00 78.88 195 ALA A O 1
ATOM 1590 N N . SER A 1 196 ? -10.742 -2.271 16.826 1.00 78.62 196 SER A N 1
ATOM 1591 C CA . SER A 1 196 ? -11.781 -2.663 15.864 1.00 78.62 196 SER A CA 1
ATOM 1592 C C . SER A 1 196 ? -12.789 -3.661 16.431 1.00 78.62 196 SER A C 1
ATOM 1594 O O . SER A 1 196 ? -13.987 -3.466 16.249 1.00 78.62 196 SER A O 1
ATOM 1596 N N . SER A 1 197 ? -12.336 -4.667 17.188 1.00 77.31 197 SER A N 1
ATOM 1597 C CA . SER A 1 197 ? -13.231 -5.712 17.718 1.00 77.31 197 SER A CA 1
ATOM 1598 C C . SER A 1 197 ? -14.193 -5.164 18.761 1.00 77.31 197 SER A C 1
ATOM 1600 O O . SER A 1 197 ? -15.335 -5.590 18.843 1.00 77.31 197 SER A O 1
ATOM 1602 N N . VAL A 1 198 ? -13.763 -4.157 19.517 1.00 79.81 198 VAL A N 1
ATOM 1603 C CA . VAL A 1 198 ? -14.629 -3.445 20.456 1.00 79.81 198 VAL A CA 1
ATOM 1604 C C . VAL A 1 198 ? -15.731 -2.689 19.709 1.00 79.81 198 VAL A C 1
ATOM 1606 O O . VAL A 1 198 ? -16.894 -2.726 20.106 1.00 79.81 198 VAL A O 1
ATOM 1609 N N . PHE A 1 199 ? -15.384 -2.019 18.609 1.00 76.94 199 PHE A N 1
ATOM 1610 C CA . PHE A 1 199 ? -16.366 -1.302 17.792 1.00 76.94 199 PHE A CA 1
ATOM 1611 C C . PHE A 1 199 ? -17.337 -2.241 17.081 1.00 76.94 199 PHE A C 1
ATOM 1613 O O . PHE A 1 199 ? -18.514 -1.912 16.967 1.00 76.94 199 PHE A O 1
ATOM 1620 N N . GLU A 1 200 ? -16.878 -3.413 16.653 1.00 78.75 200 GLU A N 1
ATOM 1621 C CA . GLU A 1 200 ? -17.754 -4.447 16.098 1.00 78.75 200 GLU A CA 1
ATOM 1622 C C . GLU A 1 200 ? -18.783 -4.933 17.112 1.00 78.75 200 GLU A C 1
ATOM 1624 O O . GLU A 1 200 ? -19.944 -5.092 16.748 1.00 78.75 200 GLU A O 1
ATOM 1629 N N . ILE A 1 201 ? -18.409 -5.068 18.389 1.00 82.56 201 ILE A N 1
ATOM 1630 C CA . ILE A 1 201 ? -19.372 -5.403 19.445 1.00 82.56 201 ILE A CA 1
ATOM 1631 C C . ILE A 1 201 ? -20.442 -4.331 19.613 1.00 82.56 201 ILE A C 1
ATOM 1633 O O . ILE A 1 201 ? -21.604 -4.683 19.780 1.00 82.56 201 ILE A O 1
ATOM 1637 N N . PHE A 1 202 ? -20.112 -3.044 19.500 1.00 81.75 202 PHE A N 1
ATOM 1638 C CA . PHE A 1 202 ? -21.151 -2.009 19.525 1.00 81.75 202 PHE A CA 1
ATOM 1639 C C . PHE A 1 202 ? -22.103 -2.084 18.343 1.00 81.75 202 PHE A C 1
ATOM 1641 O O . PHE A 1 202 ? -23.293 -1.827 18.496 1.00 81.75 202 PHE A O 1
ATOM 1648 N N . VAL A 1 203 ? -21.585 -2.381 17.152 1.00 80.50 203 VAL A N 1
ATOM 1649 C CA . VAL A 1 203 ? -22.430 -2.536 15.964 1.00 80.50 203 VAL A CA 1
ATOM 1650 C C . VAL A 1 203 ? -23.344 -3.746 16.135 1.00 80.50 203 VAL A C 1
ATOM 1652 O O . VAL A 1 203 ? -24.544 -3.632 15.900 1.00 80.50 203 VAL A O 1
ATOM 1655 N N . LEU A 1 204 ? -22.794 -4.870 16.601 1.00 84.56 204 LEU A N 1
ATOM 1656 C CA . LEU A 1 204 ? -23.542 -6.085 16.910 1.00 84.56 204 LEU A CA 1
ATOM 1657 C C . LEU A 1 204 ? -24.630 -5.818 17.958 1.00 84.56 204 LEU A C 1
ATOM 1659 O O . LEU A 1 204 ? -25.784 -6.170 17.736 1.00 84.56 204 LEU A O 1
ATOM 1663 N N . GLU A 1 205 ? -24.288 -5.152 19.062 1.00 88.62 205 GLU A N 1
ATOM 1664 C CA . GLU A 1 205 ? -25.222 -4.799 20.135 1.00 88.62 205 GLU A CA 1
ATOM 1665 C C . GLU A 1 205 ? -26.355 -3.903 19.624 1.00 88.62 205 GLU A C 1
ATOM 1667 O O . GLU A 1 205 ? -27.521 -4.218 19.841 1.00 88.62 205 GLU A O 1
ATOM 1672 N N . ASN A 1 206 ? -26.034 -2.826 18.898 1.00 86.50 206 ASN A N 1
ATOM 1673 C CA . ASN A 1 206 ? -27.048 -1.919 18.356 1.00 86.50 206 ASN A CA 1
ATOM 1674 C C . ASN A 1 206 ? -27.988 -2.635 17.381 1.00 86.50 206 ASN A C 1
ATOM 1676 O O . ASN A 1 206 ? -29.198 -2.471 17.484 1.00 86.50 206 ASN A O 1
ATOM 1680 N N . ARG A 1 207 ? -27.457 -3.470 16.478 1.00 85.75 207 ARG A N 1
ATOM 1681 C CA . ARG A 1 207 ? -28.282 -4.245 15.537 1.00 85.75 207 ARG A CA 1
ATOM 1682 C C . ARG A 1 207 ? -29.204 -5.215 16.263 1.00 85.75 207 ARG A C 1
ATOM 1684 O O . ARG A 1 207 ? -30.374 -5.322 15.920 1.00 85.75 207 ARG A O 1
ATOM 1691 N N . LEU A 1 208 ? -28.696 -5.905 17.277 1.00 89.00 208 LEU A N 1
ATOM 1692 C CA . LEU A 1 208 ? -29.502 -6.820 18.074 1.00 89.00 208 LEU A CA 1
ATOM 1693 C C . LEU A 1 208 ? -30.594 -6.106 18.884 1.00 89.00 208 LEU A C 1
ATOM 1695 O O . LEU A 1 208 ? -31.688 -6.648 19.032 1.00 89.00 208 LEU A O 1
ATOM 1699 N N . LEU A 1 209 ? -30.317 -4.903 19.395 1.00 90.94 209 LEU A N 1
ATOM 1700 C CA . LEU A 1 209 ? -31.313 -4.058 20.060 1.00 90.94 209 LEU A CA 1
ATOM 1701 C C . LEU A 1 209 ? -32.380 -3.565 19.077 1.00 90.94 209 LEU A C 1
ATOM 1703 O O . LEU A 1 209 ? -33.565 -3.623 19.387 1.00 90.94 209 LEU A O 1
ATOM 1707 N N . GLU A 1 210 ? -31.978 -3.120 17.883 1.00 89.56 210 GLU A N 1
ATOM 1708 C CA . GLU A 1 210 ? -32.896 -2.695 16.815 1.00 89.56 210 GLU A CA 1
ATOM 1709 C C . GLU A 1 210 ? -33.830 -3.826 16.367 1.00 89.56 210 GLU A C 1
ATOM 1711 O O . GLU A 1 210 ? -34.996 -3.582 16.063 1.00 89.56 210 GLU A O 1
ATOM 1716 N N . LEU A 1 211 ? -33.333 -5.066 16.360 1.00 88.81 211 LEU A N 1
ATOM 1717 C CA . LEU A 1 211 ? -34.119 -6.263 16.055 1.00 88.81 211 LEU A CA 1
ATOM 1718 C C . LEU A 1 211 ? -34.992 -6.740 17.229 1.00 88.81 211 LEU A C 1
ATOM 1720 O O . LEU A 1 211 ? -35.768 -7.676 17.060 1.00 88.81 211 LEU A O 1
ATOM 1724 N N . GLY A 1 212 ? -34.865 -6.138 18.416 1.00 90.88 212 GLY A N 1
ATOM 1725 C CA . GLY A 1 212 ? -35.566 -6.575 19.627 1.00 90.88 212 GLY A CA 1
ATOM 1726 C C . GLY A 1 212 ? -35.066 -7.906 20.201 1.00 90.88 212 GLY A C 1
ATOM 1727 O O . GLY A 1 212 ? -35.700 -8.464 21.093 1.00 90.88 212 GLY A O 1
ATOM 1728 N N . ILE A 1 213 ? -33.930 -8.412 19.714 1.00 92.94 213 ILE A N 1
ATOM 1729 C CA . ILE A 1 213 ? -33.329 -9.670 20.173 1.00 92.94 213 ILE A CA 1
ATOM 1730 C C . ILE A 1 213 ? -32.606 -9.479 21.507 1.00 92.94 213 ILE A C 1
ATOM 1732 O O . ILE A 1 213 ? -32.591 -10.378 22.349 1.00 92.94 213 ILE A O 1
ATOM 1736 N N . LEU A 1 214 ? -32.016 -8.299 21.715 1.00 93.19 214 LEU A N 1
ATOM 1737 C CA . LEU A 1 214 ? -31.556 -7.871 23.031 1.00 93.19 214 LEU A CA 1
ATOM 1738 C C . LEU A 1 214 ? -32.640 -7.040 23.713 1.00 93.19 214 LEU A C 1
ATOM 1740 O O . LEU A 1 214 ? -33.159 -6.080 23.151 1.00 93.19 214 LEU A O 1
ATOM 1744 N N . THR A 1 215 ? -32.938 -7.381 24.962 1.00 92.81 215 THR A N 1
ATOM 1745 C CA . THR A 1 215 ? -33.922 -6.670 25.798 1.00 92.81 215 THR A CA 1
ATOM 1746 C C . THR A 1 215 ? -33.333 -5.432 26.480 1.00 92.81 215 THR A C 1
ATOM 1748 O O . THR A 1 215 ? -34.062 -4.548 26.929 1.00 92.81 215 THR A O 1
ATOM 1751 N N . ARG A 1 216 ? -32.001 -5.361 26.568 1.00 92.81 216 ARG A N 1
ATOM 1752 C CA . ARG A 1 216 ? -31.238 -4.259 27.161 1.00 92.81 216 ARG A CA 1
ATOM 1753 C C . ARG A 1 216 ? -29.812 -4.229 26.621 1.00 92.81 216 ARG A C 1
ATOM 1755 O O . ARG A 1 216 ? -29.323 -5.213 26.073 1.00 92.81 216 ARG A O 1
ATOM 1762 N N . ASN A 1 217 ? -29.123 -3.120 26.872 1.00 92.75 217 ASN A N 1
ATOM 1763 C CA . ASN A 1 217 ? -27.686 -3.015 26.640 1.00 92.75 217 ASN A CA 1
ATOM 1764 C C . ASN A 1 217 ? -26.911 -4.111 27.399 1.00 92.75 217 ASN A C 1
ATOM 1766 O O . ASN A 1 217 ? -27.251 -4.463 28.538 1.00 92.75 217 ASN A O 1
ATOM 1770 N N . LEU A 1 218 ? -25.838 -4.598 26.782 1.00 91.50 218 LEU A N 1
ATOM 1771 C CA . LEU A 1 218 ? -24.919 -5.583 27.341 1.00 91.50 218 LEU A CA 1
ATOM 1772 C C . LEU A 1 218 ? -24.142 -5.003 28.524 1.00 91.50 218 LEU A C 1
ATOM 1774 O O . LEU A 1 218 ? -23.773 -3.821 28.540 1.00 91.50 218 LEU A O 1
ATOM 1778 N N . LYS A 1 219 ? -23.837 -5.852 29.512 1.00 91.25 219 LYS A N 1
ATOM 1779 C CA . LYS A 1 219 ? -22.937 -5.465 30.603 1.00 91.25 219 LYS A CA 1
ATOM 1780 C C . LYS A 1 219 ? -21.527 -5.204 30.046 1.00 91.25 219 LYS A C 1
ATOM 1782 O O . LYS A 1 219 ? -21.119 -5.867 29.088 1.00 91.25 219 LYS A O 1
ATOM 1787 N N . PRO A 1 220 ? -20.747 -4.281 30.643 1.00 87.62 220 PRO A N 1
ATOM 1788 C CA . PRO A 1 220 ? -19.374 -4.008 30.211 1.00 87.62 220 PRO A CA 1
ATOM 1789 C C . PRO A 1 220 ? -18.492 -5.265 30.122 1.00 87.62 220 PRO A C 1
ATOM 1791 O O . PRO A 1 220 ? -17.767 -5.438 29.144 1.00 87.62 220 PRO A O 1
ATOM 1794 N N . GLU A 1 221 ? -18.618 -6.175 31.090 1.00 88.06 221 GLU A N 1
ATOM 1795 C CA . GLU A 1 221 ? -17.883 -7.448 31.136 1.00 88.06 221 GLU A CA 1
ATOM 1796 C C . GLU A 1 221 ? -18.226 -8.363 29.952 1.00 88.06 221 GLU A C 1
ATOM 1798 O O . GLU A 1 221 ? -17.339 -8.931 29.317 1.00 88.06 221 GLU A O 1
ATOM 1803 N N . THR A 1 222 ? -19.506 -8.448 29.587 1.00 91.12 222 THR A N 1
ATOM 1804 C CA . THR A 1 222 ? -19.971 -9.238 28.440 1.00 91.12 222 THR A CA 1
ATOM 1805 C C . THR A 1 222 ? -19.474 -8.655 27.127 1.00 91.12 222 THR A C 1
ATOM 1807 O O . THR A 1 222 ? -19.010 -9.402 26.267 1.00 91.12 222 THR A O 1
ATOM 1810 N N . ARG A 1 223 ? -19.477 -7.321 26.980 1.00 89.31 223 ARG A N 1
ATOM 1811 C CA . ARG A 1 223 ? -18.878 -6.670 25.802 1.00 89.31 223 ARG A CA 1
ATOM 1812 C C . ARG A 1 223 ? -17.399 -7.013 25.671 1.00 89.31 223 ARG A C 1
ATOM 1814 O O . ARG A 1 223 ? -16.940 -7.322 24.576 1.00 89.31 223 ARG A O 1
ATOM 1821 N N . GLN A 1 224 ? -16.659 -6.986 26.779 1.00 85.62 224 GLN A N 1
ATOM 1822 C CA . GLN A 1 224 ? -15.246 -7.349 26.796 1.00 85.62 224 GLN A CA 1
ATOM 1823 C C . GLN A 1 224 ? -15.030 -8.825 26.436 1.00 85.62 224 GLN A C 1
ATOM 1825 O O . GLN A 1 224 ? -14.172 -9.118 25.603 1.00 85.62 224 GLN A O 1
ATOM 1830 N N . ARG A 1 225 ? -15.828 -9.738 27.005 1.00 87.50 225 ARG A N 1
ATOM 1831 C CA . ARG A 1 225 ? -15.780 -11.180 26.709 1.00 87.50 225 ARG A CA 1
ATOM 1832 C C . ARG A 1 225 ? -16.060 -11.458 25.231 1.00 87.50 225 ARG A C 1
ATOM 1834 O O . ARG A 1 225 ? -15.306 -12.194 24.601 1.00 87.50 225 ARG A O 1
ATOM 1841 N N . LEU A 1 226 ? -17.082 -10.822 24.657 1.00 86.94 226 LEU A N 1
ATOM 1842 C CA . LEU A 1 226 ? -17.397 -10.936 23.231 1.00 86.94 226 LEU A CA 1
ATOM 1843 C C . LEU A 1 226 ? -16.306 -10.328 22.342 1.00 86.94 226 LEU A C 1
ATOM 1845 O O . LEU A 1 226 ? -15.952 -10.923 21.330 1.00 86.94 226 LEU A O 1
ATOM 1849 N N . ALA A 1 227 ? -15.731 -9.180 22.712 1.00 82.81 227 ALA A N 1
ATOM 1850 C CA . ALA A 1 227 ? -14.646 -8.566 21.947 1.00 82.81 227 ALA A CA 1
ATOM 1851 C C . ALA A 1 227 ? -13.388 -9.451 21.931 1.00 82.81 227 ALA A C 1
ATOM 1853 O O . ALA A 1 227 ? -12.741 -9.582 20.894 1.00 82.81 227 ALA A O 1
ATOM 1854 N N . GLN A 1 228 ? -13.055 -10.088 23.058 1.00 82.25 228 GLN A N 1
ATOM 1855 C CA . GLN A 1 228 ? -11.976 -11.078 23.135 1.00 82.25 228 GLN A CA 1
ATOM 1856 C C . GLN A 1 228 ? -12.292 -12.320 22.294 1.00 82.25 228 GLN A C 1
ATOM 1858 O O . GLN A 1 228 ? -11.422 -12.796 21.566 1.00 82.25 228 GLN A O 1
ATOM 1863 N N . TYR A 1 229 ? -13.536 -12.805 22.350 1.00 82.00 229 TYR A N 1
ATOM 1864 C CA . TYR A 1 229 ? -13.981 -13.944 21.552 1.00 82.00 229 TYR A CA 1
ATOM 1865 C C . TYR A 1 229 ? -13.941 -13.647 20.050 1.00 82.00 229 TYR A C 1
ATOM 1867 O O . TYR A 1 229 ? -13.472 -14.483 19.293 1.00 82.00 229 TYR A O 1
ATOM 1875 N N . LEU A 1 230 ? -14.331 -12.447 19.608 1.00 76.81 230 LEU A N 1
ATOM 1876 C CA . LEU A 1 230 ? -14.199 -12.034 18.207 1.00 76.81 230 LEU A CA 1
ATOM 1877 C C . LEU A 1 230 ? -12.745 -12.042 17.736 1.00 76.81 230 LEU A C 1
ATOM 1879 O O . LEU A 1 230 ? -12.474 -12.468 16.622 1.00 76.81 230 LEU A O 1
ATOM 1883 N N . ILE A 1 231 ? -11.810 -11.592 18.577 1.00 72.38 231 ILE A N 1
ATOM 1884 C CA . ILE A 1 231 ? -10.381 -11.592 18.236 1.00 72.38 231 ILE A CA 1
ATOM 1885 C C . ILE A 1 231 ? -9.855 -13.022 18.067 1.00 72.38 231 ILE A C 1
ATOM 1887 O O . ILE A 1 231 ? -9.141 -13.289 17.108 1.00 72.38 231 ILE A O 1
ATOM 1891 N N . ALA A 1 232 ? -10.221 -13.935 18.969 1.00 69.31 232 ALA A N 1
ATOM 1892 C CA . ALA A 1 232 ? -9.736 -15.317 18.957 1.00 69.31 232 ALA A CA 1
ATOM 1893 C C . ALA A 1 232 ? -10.492 -16.235 17.974 1.00 69.31 232 ALA A C 1
ATOM 1895 O O . ALA A 1 232 ? -9.923 -17.156 17.391 1.00 69.31 232 ALA A O 1
ATOM 1896 N N . GLY A 1 233 ? -11.789 -15.999 17.774 1.00 60.78 233 GLY A N 1
ATOM 1897 C CA . GLY A 1 233 ? -12.665 -16.814 16.928 1.00 60.78 233 GLY A CA 1
ATOM 1898 C C . GLY A 1 233 ? -12.296 -16.748 15.447 1.00 60.78 233 GLY A C 1
ATOM 1899 O O . GLY A 1 233 ? -12.606 -17.659 14.684 1.00 60.78 233 GLY A O 1
ATOM 1900 N N . LEU A 1 234 ? -11.559 -15.713 15.045 1.00 53.66 234 LEU A N 1
ATOM 1901 C CA . LEU A 1 234 ? -11.057 -15.564 13.686 1.00 53.66 234 LEU A CA 1
ATOM 1902 C C . LEU A 1 234 ? -9.944 -16.564 13.324 1.00 53.66 234 LEU A C 1
ATOM 1904 O O . LEU A 1 234 ? -9.738 -16.822 12.139 1.00 53.66 234 LEU A O 1
ATOM 1908 N N . ASP A 1 235 ? -9.308 -17.198 14.312 1.00 49.59 235 ASP A N 1
ATOM 1909 C CA . ASP A 1 235 ? -8.299 -18.245 14.092 1.00 49.59 235 ASP A CA 1
ATOM 1910 C C . ASP A 1 235 ? -8.927 -19.595 13.672 1.00 49.59 235 ASP A C 1
ATOM 1912 O O . ASP A 1 235 ? -8.219 -20.522 13.283 1.00 49.59 235 ASP A O 1
ATOM 1916 N N . HIS A 1 236 ? -10.261 -19.717 13.720 1.00 46.12 236 HIS A N 1
ATOM 1917 C CA . HIS A 1 236 ? -10.979 -20.987 13.549 1.00 46.12 236 HIS A CA 1
ATOM 1918 C C . HIS A 1 236 ? -11.605 -21.171 12.158 1.00 46.12 236 HIS A C 1
ATOM 1920 O O . HIS A 1 236 ? -12.323 -22.143 11.929 1.00 46.12 236 HIS A O 1
ATOM 1926 N N . PHE A 1 237 ? -11.347 -20.274 11.200 1.00 49.09 237 PHE A N 1
ATOM 1927 C CA . PHE A 1 237 ? -11.905 -20.386 9.850 1.00 49.09 237 PHE A CA 1
ATOM 1928 C C . PHE A 1 237 ? -11.099 -21.344 8.958 1.00 49.09 237 PHE A C 1
ATOM 1930 O O . PHE A 1 237 ? -10.372 -20.918 8.064 1.00 49.09 237 PHE A O 1
ATOM 1937 N N . THR A 1 238 ? -11.235 -22.655 9.169 1.00 46.81 238 THR A N 1
ATOM 1938 C CA . THR A 1 238 ? -10.844 -23.650 8.158 1.00 46.81 238 THR A CA 1
ATOM 1939 C C . THR A 1 238 ? -11.940 -23.734 7.090 1.00 46.81 238 THR A C 1
ATOM 1941 O O . THR A 1 238 ? -13.130 -23.665 7.385 1.00 46.81 238 THR A O 1
ATOM 1944 N N . LEU A 1 239 ? -11.555 -23.866 5.817 1.00 42.25 239 LEU A N 1
ATOM 1945 C CA . LEU A 1 239 ? -12.478 -23.848 4.666 1.00 42.25 239 LEU A CA 1
ATOM 1946 C C . LEU A 1 239 ? -13.461 -25.039 4.627 1.00 42.25 239 LEU A C 1
ATOM 1948 O O . LEU A 1 239 ? -14.371 -25.054 3.798 1.00 42.25 239 LEU A O 1
ATOM 1952 N N . HIS A 1 240 ? -13.266 -26.040 5.492 1.00 44.41 240 HIS A N 1
ATOM 1953 C CA . HIS A 1 240 ? -13.985 -27.315 5.463 1.00 44.41 240 HIS A CA 1
ATOM 1954 C C . HIS A 1 240 ? -14.744 -27.658 6.750 1.00 44.41 240 HIS A C 1
ATOM 1956 O O . HIS A 1 240 ? -15.713 -28.413 6.669 1.00 44.41 240 HIS A O 1
ATOM 1962 N N . ASP A 1 241 ? -14.400 -27.070 7.897 1.00 47.69 241 ASP A N 1
ATOM 1963 C CA . ASP A 1 241 ? -15.296 -27.090 9.054 1.00 47.69 241 ASP A CA 1
ATOM 1964 C C . ASP A 1 241 ? -16.320 -25.975 8.865 1.00 47.69 241 ASP A C 1
ATOM 1966 O O . ASP A 1 241 ? -16.033 -25.006 8.180 1.00 47.69 241 ASP A O 1
ATOM 1970 N N . ARG A 1 242 ? -17.545 -26.090 9.386 1.00 54.19 242 ARG A N 1
ATOM 1971 C CA . ARG A 1 242 ? -18.544 -25.002 9.342 1.00 54.19 242 ARG A CA 1
ATOM 1972 C C . ARG A 1 242 ? -18.372 -24.127 10.588 1.00 54.19 242 ARG A C 1
ATOM 1974 O O . ARG A 1 242 ? -19.232 -24.161 11.472 1.00 54.19 242 ARG A O 1
ATOM 1981 N N . PRO A 1 243 ? -17.284 -23.356 10.719 1.00 62.41 243 PRO A N 1
ATOM 1982 C CA . PRO A 1 243 ? -16.794 -22.878 12.007 1.00 62.41 243 PRO A CA 1
ATOM 1983 C C . PRO A 1 243 ? -17.691 -21.745 12.514 1.00 62.41 243 PRO A C 1
ATOM 1985 O O . PRO A 1 243 ? -17.871 -21.549 13.709 1.00 62.41 243 PRO A O 1
ATOM 1988 N N . ILE A 1 244 ? -18.360 -21.075 11.573 1.00 67.38 244 ILE A N 1
ATOM 1989 C CA . ILE A 1 244 ? -19.314 -20.005 11.787 1.00 67.38 244 ILE A CA 1
ATOM 1990 C C . ILE A 1 244 ? -20.529 -20.471 12.594 1.00 67.38 244 ILE A C 1
ATOM 1992 O O . ILE A 1 244 ? -21.063 -19.693 13.372 1.00 67.38 244 ILE A O 1
ATOM 1996 N N . LYS A 1 245 ? -20.943 -21.744 12.474 1.00 70.81 245 LYS A N 1
ATOM 1997 C CA . LYS A 1 245 ? -22.055 -22.280 13.270 1.00 70.81 245 LYS A CA 1
ATOM 1998 C C . LYS A 1 245 ? -21.680 -22.323 14.751 1.00 70.81 245 LYS A C 1
ATOM 2000 O O . LYS A 1 245 ? -22.433 -21.818 15.573 1.00 70.81 245 LYS A O 1
ATOM 2005 N N . TYR A 1 246 ? -20.524 -22.902 15.073 1.00 75.69 246 TYR A N 1
ATOM 2006 C CA . TYR A 1 246 ? -20.036 -22.999 16.451 1.00 75.69 246 TYR A CA 1
ATOM 2007 C C . TYR A 1 246 ? -19.710 -21.623 17.029 1.00 75.69 246 TYR A C 1
ATOM 2009 O O . TYR A 1 246 ? -20.069 -21.334 18.165 1.00 75.69 246 TYR A O 1
ATOM 2017 N N . PHE A 1 247 ? -19.134 -20.745 16.205 1.00 77.94 247 PHE A N 1
ATOM 2018 C CA . PHE A 1 247 ? -18.901 -19.353 16.559 1.00 77.94 247 PHE A CA 1
ATOM 2019 C C . PHE A 1 247 ? -20.192 -18.649 17.004 1.00 77.94 247 PHE A C 1
ATOM 2021 O O . PHE A 1 247 ? -20.243 -18.071 18.087 1.00 77.94 247 PHE A O 1
ATOM 2028 N N . TRP A 1 248 ? -21.262 -18.727 16.206 1.00 81.75 248 TRP A N 1
ATOM 2029 C CA . TRP A 1 248 ? -22.529 -18.081 16.557 1.00 81.75 248 TRP A CA 1
ATOM 2030 C C . TRP A 1 248 ? -23.233 -18.742 17.745 1.00 81.75 248 TRP A C 1
ATOM 2032 O O . TRP A 1 248 ? -23.834 -18.030 18.543 1.00 81.75 248 TRP A O 1
ATOM 2042 N N . GLN A 1 249 ? -23.107 -20.061 17.914 1.00 83.75 249 GLN A N 1
ATOM 2043 C CA . GLN A 1 249 ? -23.597 -20.760 19.110 1.00 83.75 249 GLN A CA 1
ATOM 2044 C C . GLN A 1 249 ? -22.903 -20.268 20.388 1.00 83.75 249 GLN A C 1
ATOM 2046 O O . GLN A 1 249 ? -23.545 -20.075 21.419 1.00 83.75 249 GLN A O 1
ATOM 2051 N N . ASP A 1 250 ? -21.596 -20.026 20.329 1.00 85.50 250 ASP A N 1
ATOM 2052 C CA . ASP A 1 250 ? -20.848 -19.477 21.456 1.00 85.50 250 ASP A CA 1
ATOM 2053 C C . ASP A 1 250 ? -21.213 -18.021 21.742 1.00 85.50 250 ASP A C 1
ATOM 2055 O O . ASP A 1 250 ? -21.341 -17.645 22.909 1.00 85.50 250 ASP A O 1
ATOM 2059 N N . VAL A 1 251 ? -21.420 -17.208 20.700 1.00 87.06 251 VAL A N 1
ATOM 2060 C CA . VAL A 1 251 ? -21.931 -15.839 20.852 1.00 87.06 251 VAL A CA 1
ATOM 2061 C C . VAL A 1 251 ? -23.298 -15.859 21.531 1.00 87.06 251 VAL A C 1
ATOM 2063 O O . VAL A 1 251 ? -23.488 -15.144 22.512 1.00 87.06 251 VAL A O 1
ATOM 2066 N N . GLU A 1 252 ? -24.224 -16.705 21.072 1.00 89.88 252 GLU A N 1
ATOM 2067 C CA . GLU A 1 252 ? -25.546 -16.864 21.682 1.00 89.88 252 GLU A CA 1
ATOM 2068 C C . GLU A 1 252 ? -25.442 -17.234 23.161 1.00 89.88 252 GLU A C 1
ATOM 2070 O O . GLU A 1 252 ? -26.056 -16.587 24.006 1.00 89.88 252 GLU A O 1
ATOM 2075 N N . ARG A 1 253 ? -24.591 -18.212 23.490 1.00 90.25 253 ARG A N 1
ATOM 2076 C CA . ARG A 1 253 ? -24.328 -18.624 24.871 1.00 90.25 253 ARG A CA 1
ATOM 2077 C C . ARG A 1 253 ? -23.812 -17.466 25.726 1.00 90.25 253 ARG A C 1
ATOM 2079 O O . ARG A 1 253 ? -24.300 -17.278 26.833 1.00 90.25 253 ARG A O 1
ATOM 2086 N N . ILE A 1 254 ? -22.872 -16.661 25.224 1.00 90.75 254 ILE A N 1
ATOM 2087 C CA . ILE A 1 254 ? -22.356 -15.493 25.958 1.00 90.75 254 ILE A CA 1
ATOM 2088 C C . ILE A 1 254 ? -23.460 -14.442 26.180 1.00 90.75 254 ILE A C 1
ATOM 2090 O O . ILE A 1 254 ? -23.525 -13.839 27.251 1.00 90.75 254 ILE A O 1
ATOM 2094 N N . LEU A 1 255 ? -24.335 -14.221 25.195 1.00 92.31 255 LEU A N 1
ATOM 2095 C CA . LEU A 1 255 ? -25.467 -13.293 25.313 1.00 92.31 255 LEU A CA 1
ATOM 2096 C C . LEU A 1 255 ? -26.548 -13.809 26.278 1.00 92.31 255 LEU A C 1
ATOM 2098 O O . LEU A 1 255 ? -27.148 -13.020 27.015 1.00 92.31 255 LEU A O 1
ATOM 2102 N N . HIS A 1 256 ? -26.773 -15.123 26.294 1.00 92.31 256 HIS A N 1
ATOM 2103 C CA . HIS A 1 256 ? -27.677 -15.793 27.221 1.00 92.31 256 HIS A CA 1
ATOM 2104 C C . HIS A 1 256 ? -27.142 -15.735 28.660 1.00 92.31 256 HIS A C 1
ATOM 2106 O O . HIS A 1 256 ? -27.886 -15.364 29.564 1.00 92.31 256 HIS A O 1
ATOM 2112 N N . ASP A 1 257 ? -25.847 -16.003 28.874 1.00 93.38 257 ASP A N 1
ATOM 2113 C CA . ASP A 1 257 ? -25.172 -15.854 30.175 1.00 93.38 257 ASP A CA 1
ATOM 2114 C C . ASP A 1 257 ? -25.307 -14.422 30.731 1.00 93.38 257 ASP A C 1
ATOM 2116 O O . ASP A 1 257 ? -25.433 -14.225 31.941 1.00 93.38 257 ASP A O 1
ATOM 2120 N N . ASP A 1 258 ? -25.296 -13.399 29.863 1.00 92.62 258 ASP A N 1
ATOM 2121 C CA . ASP A 1 258 ? -25.520 -12.013 30.291 1.00 92.62 258 ASP A CA 1
ATOM 2122 C C . ASP A 1 258 ? -26.942 -11.799 30.823 1.00 92.62 258 ASP A C 1
ATOM 2124 O O . ASP A 1 258 ? -27.146 -10.933 31.679 1.00 92.62 258 ASP A O 1
ATOM 2128 N N . GLY A 1 259 ? -27.912 -12.573 30.323 1.00 92.00 259 GLY A N 1
ATOM 2129 C CA . GLY A 1 259 ? -29.344 -12.393 30.546 1.00 92.00 259 GLY A CA 1
ATOM 2130 C C . GLY A 1 259 ? -29.923 -11.206 29.772 1.00 92.00 259 GLY A C 1
ATOM 2131 O O . GLY A 1 259 ? -30.871 -10.580 30.240 1.00 92.00 259 GLY A O 1
ATOM 2132 N N . ALA A 1 260 ? -29.297 -10.808 28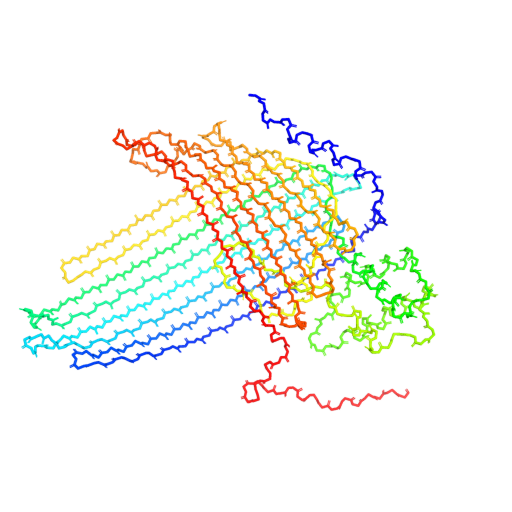.660 1.00 90.94 260 ALA A N 1
ATOM 2133 C CA . ALA A 1 260 ? -29.808 -9.749 27.784 1.00 90.94 260 ALA A CA 1
ATOM 2134 C C . ALA A 1 260 ? -30.533 -10.302 26.549 1.00 90.94 260 ALA A C 1
ATOM 2136 O O . ALA A 1 260 ? -31.348 -9.587 25.963 1.00 90.94 260 ALA A O 1
ATOM 2137 N N . LEU A 1 261 ? -30.255 -11.555 26.172 1.00 92.00 261 LEU A N 1
ATOM 2138 C CA . LEU A 1 261 ? -30.901 -12.244 25.059 1.00 92.00 261 LEU A CA 1
ATOM 2139 C C . LEU A 1 261 ? -32.381 -12.520 25.368 1.00 92.00 261 LEU A C 1
ATOM 2141 O O . LEU A 1 261 ? -32.720 -12.946 26.470 1.00 92.00 261 LEU A O 1
ATOM 2145 N N . CYS A 1 262 ? -33.259 -12.260 24.402 1.00 88.69 262 CYS A N 1
ATOM 2146 C CA . CYS A 1 262 ? -34.670 -12.629 24.475 1.00 88.69 262 CYS A CA 1
ATOM 2147 C C . CYS A 1 262 ? -34.872 -14.158 24.431 1.00 88.69 262 CYS A C 1
ATOM 2149 O O . CYS A 1 262 ? -34.001 -14.904 23.983 1.00 88.69 262 CYS A O 1
ATOM 2151 N N . GLU A 1 263 ? -36.047 -14.630 24.858 1.00 83.38 263 GLU A N 1
ATOM 2152 C CA . GLU A 1 263 ? -36.365 -16.067 24.940 1.00 83.38 263 GLU A CA 1
ATOM 2153 C C . GLU A 1 263 ? -36.340 -16.791 23.584 1.00 83.38 263 GLU A C 1
ATOM 2155 O O . GLU A 1 263 ? -36.163 -18.005 23.538 1.00 83.38 263 GLU A O 1
ATOM 2160 N N . THR A 1 264 ? -36.499 -16.064 22.473 1.00 82.69 264 THR A N 1
ATOM 2161 C CA . THR A 1 264 ? -36.486 -16.643 21.121 1.00 82.69 264 THR A CA 1
ATOM 2162 C C . THR A 1 264 ? -35.081 -16.954 20.603 1.00 82.69 264 THR A C 1
ATOM 2164 O O . THR A 1 264 ? -34.962 -17.667 19.609 1.00 82.69 264 THR A O 1
ATOM 2167 N N . GLY A 1 265 ? -34.031 -16.448 21.260 1.00 85.38 265 GLY A N 1
ATOM 2168 C CA . GLY A 1 265 ? -32.639 -16.678 20.867 1.00 85.38 265 GLY A CA 1
ATOM 2169 C C . GLY A 1 265 ? -32.219 -15.962 19.578 1.00 85.38 265 GLY A C 1
ATOM 2170 O O . GLY A 1 265 ? -32.869 -15.014 19.129 1.00 85.38 265 GLY A O 1
ATOM 2171 N N . LEU A 1 266 ? -31.099 -16.398 18.992 1.00 84.94 266 LEU A N 1
ATOM 2172 C CA . LEU A 1 266 ? -30.615 -15.910 17.695 1.00 84.94 266 LEU A CA 1
ATOM 2173 C C . LEU A 1 266 ? -31.231 -16.725 16.551 1.00 84.94 266 LEU A C 1
ATOM 2175 O O . LEU A 1 266 ? -30.825 -17.856 16.282 1.00 84.94 266 LEU A O 1
ATOM 2179 N N . ASP A 1 267 ? -32.179 -16.138 15.822 1.00 83.69 267 ASP A N 1
ATOM 2180 C CA . ASP A 1 267 ? -32.729 -16.756 14.615 1.00 83.69 267 ASP A CA 1
ATOM 2181 C C . ASP A 1 267 ? -31.837 -16.533 13.376 1.00 83.69 267 ASP A C 1
ATOM 2183 O O . ASP A 1 267 ? -30.920 -15.707 13.355 1.00 83.69 267 ASP A O 1
ATOM 2187 N N . GLY A 1 268 ? -32.097 -17.290 12.305 1.00 74.12 268 GLY A N 1
ATOM 2188 C CA . GLY A 1 268 ? -31.295 -17.216 11.079 1.00 74.12 268 GLY A CA 1
ATOM 2189 C C . GLY A 1 268 ? -31.291 -15.822 10.441 1.00 74.12 268 GLY A C 1
ATOM 2190 O O . GLY A 1 268 ? -30.268 -15.400 9.906 1.00 74.12 268 GLY A O 1
ATOM 2191 N N . TYR A 1 269 ? -32.404 -15.087 10.542 1.00 77.06 269 TYR A N 1
ATOM 2192 C CA . TYR A 1 269 ? -32.497 -13.716 10.043 1.00 77.06 269 TYR A CA 1
ATOM 2193 C C . TYR A 1 269 ? -31.600 -12.760 10.840 1.00 77.06 269 TYR A C 1
ATOM 2195 O O . TYR A 1 269 ? -30.813 -12.020 10.245 1.00 77.06 269 TYR A O 1
ATOM 2203 N N . SER A 1 270 ? -31.657 -12.818 12.172 1.00 78.25 270 SER A N 1
ATOM 2204 C CA . SER A 1 270 ? -30.800 -12.024 13.053 1.00 78.25 270 SER A CA 1
ATOM 2205 C C . SER A 1 270 ? -29.336 -12.346 12.808 1.00 78.25 270 SER A C 1
ATOM 2207 O O . SER A 1 270 ? -28.535 -11.432 12.646 1.00 78.25 270 SER A O 1
ATOM 2209 N N . LEU A 1 271 ? -28.983 -13.628 12.674 1.00 75.62 271 LEU A N 1
ATOM 2210 C CA . LEU A 1 271 ? -27.620 -14.043 12.343 1.00 75.62 271 LEU A CA 1
ATOM 2211 C C . LEU A 1 271 ? -27.146 -13.455 11.014 1.00 75.62 271 LEU A C 1
ATOM 2213 O O . LEU A 1 271 ? -26.054 -12.893 10.963 1.00 75.62 271 LEU A O 1
ATOM 2217 N N . CYS A 1 272 ? -27.961 -13.519 9.957 1.00 67.25 272 CYS A N 1
ATOM 2218 C CA . CYS A 1 272 ? -27.629 -12.892 8.680 1.00 67.25 272 CYS A CA 1
ATOM 2219 C C . CYS A 1 272 ? -27.429 -11.379 8.832 1.00 67.25 272 CYS A C 1
ATOM 2221 O O . CYS A 1 272 ? -26.408 -10.863 8.387 1.00 67.25 272 CYS A O 1
ATOM 2223 N N . ARG A 1 273 ? -28.340 -10.679 9.518 1.00 69.88 273 ARG A N 1
ATOM 2224 C CA . ARG A 1 273 ? -28.283 -9.220 9.709 1.00 69.88 273 ARG A CA 1
ATOM 2225 C C . ARG A 1 273 ? -27.095 -8.769 10.566 1.00 69.88 273 ARG A C 1
ATOM 2227 O O . ARG A 1 273 ? -26.511 -7.717 10.313 1.00 69.88 273 ARG A O 1
ATOM 2234 N N . ILE A 1 274 ? -26.713 -9.539 11.581 1.00 71.50 274 ILE A N 1
ATOM 2235 C CA . ILE A 1 274 ? -25.540 -9.246 12.417 1.00 71.50 274 ILE A CA 1
ATOM 2236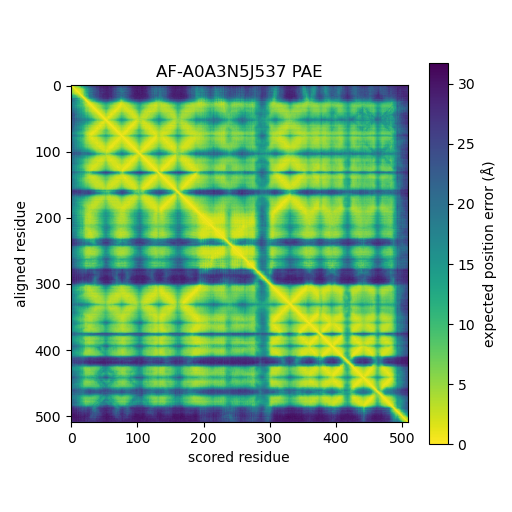 C C . ILE A 1 274 ? -24.254 -9.530 11.637 1.00 71.50 274 ILE A C 1
ATOM 2238 O O . ILE A 1 274 ? -23.316 -8.738 11.718 1.00 71.50 274 ILE A O 1
ATOM 2242 N N . ALA A 1 275 ? -24.225 -10.627 10.874 1.00 65.56 275 ALA A N 1
ATOM 2243 C CA . ALA A 1 275 ? -23.080 -11.038 10.067 1.00 65.56 275 ALA A CA 1
ATOM 2244 C C . ALA A 1 275 ? -22.844 -10.150 8.837 1.00 65.56 275 ALA A C 1
ATOM 2246 O O . ALA A 1 275 ? -21.767 -10.234 8.244 1.00 65.56 275 ALA A O 1
ATOM 2247 N N . GLU A 1 276 ? -23.809 -9.302 8.455 1.00 62.50 276 GLU A N 1
ATOM 2248 C CA . GLU A 1 276 ? -23.612 -8.313 7.397 1.00 62.50 276 GLU A CA 1
ATOM 2249 C C . GLU A 1 276 ? -22.369 -7.470 7.714 1.00 62.50 276 GLU A C 1
ATOM 2251 O O . GLU A 1 276 ? -22.332 -6.783 8.744 1.00 62.50 276 GLU A O 1
ATOM 2256 N N . PRO A 1 277 ? -21.335 -7.495 6.860 1.00 54.47 277 PRO A N 1
ATOM 2257 C CA . PRO A 1 277 ? -20.115 -6.759 7.128 1.00 54.47 277 PRO A CA 1
ATOM 2258 C C . PRO A 1 277 ? -20.446 -5.276 7.277 1.00 54.47 277 PRO A C 1
ATOM 2260 O O . PRO A 1 277 ? -21.166 -4.689 6.470 1.00 54.47 277 PRO A O 1
ATOM 2263 N N . TYR A 1 278 ? -19.914 -4.658 8.329 1.00 46.53 278 TYR A N 1
ATOM 2264 C CA . TYR A 1 278 ? -20.124 -3.247 8.639 1.00 46.53 278 TYR A CA 1
ATOM 2265 C C . TYR A 1 278 ? -19.267 -2.346 7.718 1.00 46.53 278 TYR A C 1
ATOM 2267 O O . TYR A 1 278 ? -18.513 -1.499 8.188 1.00 46.53 278 TYR A O 1
ATOM 2275 N N . THR A 1 279 ? -19.422 -2.531 6.395 1.00 42.12 279 THR A N 1
ATOM 2276 C CA . THR A 1 279 ? -18.692 -2.011 5.210 1.00 42.12 279 THR A CA 1
ATOM 2277 C C . THR A 1 279 ? -17.564 -2.900 4.658 1.00 42.12 279 THR A C 1
ATOM 2279 O O . THR A 1 279 ? -16.822 -3.530 5.409 1.00 42.12 279 THR A O 1
ATOM 2282 N N . THR A 1 280 ? -17.450 -2.955 3.319 1.00 34.78 280 THR A N 1
ATOM 2283 C CA . THR A 1 280 ? -16.413 -3.684 2.563 1.00 34.78 280 THR A CA 1
ATOM 2284 C C . THR A 1 280 ? -15.449 -2.743 1.798 1.00 34.78 280 THR A C 1
ATOM 2286 O O . THR A 1 280 ? -15.640 -1.540 1.741 1.00 34.78 280 THR A O 1
ATOM 2289 N N . ALA A 1 281 ? -14.366 -3.301 1.243 1.00 32.38 281 ALA A N 1
ATOM 2290 C CA . ALA A 1 281 ? -13.281 -2.731 0.422 1.00 32.38 281 ALA A CA 1
ATOM 2291 C C . ALA A 1 281 ? -12.410 -1.574 0.979 1.00 32.38 281 ALA A C 1
ATOM 2293 O O . ALA A 1 281 ? -12.671 -0.395 0.744 1.00 32.38 281 ALA A O 1
ATOM 2294 N N . LYS A 1 282 ? -11.231 -1.911 1.534 1.00 33.75 282 LYS A N 1
ATOM 2295 C CA . LYS A 1 282 ? -10.061 -1.009 1.477 1.00 33.75 282 LYS A CA 1
ATOM 2296 C C . LYS A 1 282 ? -9.398 -1.143 0.104 1.00 33.75 282 LYS A C 1
ATOM 2298 O O . LYS A 1 282 ? -8.842 -2.187 -0.216 1.00 33.75 282 LYS A O 1
ATOM 2303 N N . TYR A 1 283 ? -9.397 -0.069 -0.682 1.00 32.19 283 TYR A N 1
ATOM 2304 C CA . TYR A 1 283 ? -8.544 0.042 -1.867 1.00 32.19 283 TYR A CA 1
ATOM 2305 C C . TYR A 1 283 ? -7.276 0.816 -1.490 1.00 32.19 283 TYR A C 1
ATOM 2307 O O . TYR A 1 283 ? -7.347 2.007 -1.175 1.00 32.19 283 TYR A O 1
ATOM 2315 N N . ASN A 1 284 ? -6.115 0.155 -1.489 1.00 33.50 284 ASN A N 1
ATOM 2316 C CA . ASN A 1 284 ? -4.840 0.825 -1.236 1.00 33.50 284 ASN A CA 1
ATOM 2317 C C . ASN A 1 284 ? -4.546 1.826 -2.365 1.00 33.50 284 ASN A C 1
ATOM 2319 O O . ASN A 1 284 ? -4.550 1.487 -3.543 1.00 33.50 284 ASN A O 1
ATOM 2323 N N . SER A 1 285 ? -4.313 3.084 -1.992 1.00 28.11 285 SER A N 1
ATOM 2324 C CA . SER A 1 285 ? -4.163 4.217 -2.911 1.00 28.11 285 SER A CA 1
ATOM 2325 C C . SER A 1 285 ? -2.709 4.521 -3.303 1.00 28.11 285 SER A C 1
ATOM 2327 O O . SER A 1 285 ? -2.422 5.633 -3.748 1.00 28.11 285 SER A O 1
ATOM 2329 N N . SER A 1 286 ? -1.762 3.603 -3.100 1.00 25.44 286 SER A N 1
ATOM 2330 C CA . SER A 1 286 ? -0.379 3.795 -3.549 1.00 25.44 286 SER A CA 1
ATOM 2331 C C . SER A 1 286 ? -0.217 3.258 -4.971 1.00 25.44 286 SER A C 1
ATOM 2333 O O . SER A 1 286 ? -0.073 2.061 -5.159 1.00 25.44 286 SER A O 1
ATOM 2335 N N . SER A 1 287 ? -0.301 4.177 -5.938 1.00 25.50 287 SER A N 1
ATOM 2336 C CA . SER A 1 287 ? 0.268 4.137 -7.299 1.00 25.50 287 SER A CA 1
ATOM 2337 C C . SER A 1 287 ? 0.356 2.784 -8.039 1.00 25.50 287 SER A C 1
ATOM 2339 O O . SER A 1 287 ? 1.150 1.920 -7.691 1.00 25.50 287 SER A O 1
ATOM 2341 N N . SER A 1 288 ? -0.359 2.725 -9.170 1.00 22.44 288 SER A N 1
ATOM 2342 C CA . SER A 1 288 ? -0.093 1.918 -10.381 1.00 22.44 288 SER A CA 1
ATOM 2343 C C . SER A 1 288 ? -0.312 0.402 -10.401 1.00 22.44 288 SER A C 1
ATOM 2345 O O . SER A 1 288 ? 0.072 -0.217 -11.389 1.00 22.44 288 SER A O 1
ATOM 2347 N N . GLU A 1 289 ? -1.005 -0.215 -9.445 1.00 24.83 289 GLU A N 1
ATOM 2348 C CA . GLU A 1 289 ? -1.316 -1.649 -9.557 1.00 24.83 289 GLU A CA 1
ATOM 2349 C C . GLU A 1 289 ? -2.823 -1.932 -9.465 1.00 24.83 289 GLU A C 1
ATOM 2351 O O . GLU A 1 289 ? -3.542 -1.387 -8.626 1.00 24.83 289 GLU A O 1
ATOM 2356 N N . LEU A 1 290 ? -3.301 -2.755 -10.406 1.00 24.11 290 LEU A N 1
ATOM 2357 C CA . LEU A 1 290 ? -4.653 -3.319 -10.480 1.00 24.11 290 LEU A CA 1
ATOM 2358 C C . LEU A 1 290 ? -5.091 -3.918 -9.125 1.00 24.11 290 LEU A C 1
ATOM 2360 O O . LEU A 1 290 ? -4.231 -4.251 -8.310 1.00 24.11 290 LEU A O 1
ATOM 2364 N N . PRO A 1 291 ? -6.402 -4.121 -8.881 1.00 26.69 291 PRO A N 1
ATOM 2365 C CA . PRO A 1 291 ? -6.899 -4.708 -7.638 1.00 26.69 291 PRO A CA 1
ATOM 2366 C C . PRO A 1 291 ? -6.360 -6.141 -7.467 1.00 26.69 291 PRO A C 1
ATOM 2368 O O . PRO A 1 291 ? -6.916 -7.104 -7.990 1.00 26.69 291 PRO A O 1
ATOM 2371 N N . ARG A 1 292 ? -5.236 -6.294 -6.762 1.00 29.39 292 ARG A N 1
ATOM 2372 C CA . ARG A 1 292 ? -4.595 -7.580 -6.458 1.00 29.39 292 ARG A CA 1
ATOM 2373 C C . ARG A 1 292 ? -5.163 -8.146 -5.154 1.00 29.39 292 ARG A C 1
ATOM 2375 O O . ARG A 1 292 ? -4.522 -8.043 -4.118 1.00 29.39 292 ARG A O 1
ATOM 2382 N N . SER A 1 293 ? -6.380 -8.694 -5.188 1.00 26.78 293 SER A N 1
ATOM 2383 C CA . SER A 1 293 ? -6.900 -9.626 -4.165 1.00 26.78 293 SER A CA 1
ATOM 2384 C C . SER A 1 293 ? -8.314 -10.102 -4.532 1.00 26.78 293 SER A C 1
ATOM 2386 O O . SER A 1 293 ? -9.235 -9.292 -4.569 1.00 26.78 293 SER A O 1
ATOM 2388 N N . LEU A 1 294 ? -8.491 -11.412 -4.744 1.00 28.25 294 LEU A N 1
ATOM 2389 C CA . LEU A 1 294 ? -9.776 -12.080 -5.035 1.00 28.25 294 LEU A CA 1
ATOM 2390 C C . LEU A 1 294 ? -10.207 -13.085 -3.935 1.00 28.25 294 LEU A C 1
ATOM 2392 O O . LEU A 1 294 ? -10.947 -14.022 -4.218 1.00 28.25 294 LEU A O 1
ATOM 2396 N N . LEU A 1 295 ? -9.760 -12.931 -2.680 1.00 27.30 295 LEU A N 1
ATOM 2397 C CA . LEU A 1 295 ? -10.053 -13.879 -1.583 1.00 27.30 295 LEU A CA 1
ATOM 2398 C C . LEU A 1 295 ? -10.808 -13.239 -0.392 1.00 27.30 295 LEU A C 1
ATOM 2400 O O . LEU A 1 295 ? -10.887 -12.010 -0.321 1.00 27.30 295 LEU A O 1
ATOM 2404 N N . PRO A 1 296 ? -11.452 -14.048 0.487 1.00 29.33 296 PRO A N 1
ATOM 2405 C CA . PRO A 1 296 ? -12.555 -13.627 1.348 1.00 29.33 296 PRO A CA 1
ATOM 2406 C C . PRO A 1 296 ? -12.117 -12.563 2.339 1.00 29.33 296 PRO A C 1
ATOM 2408 O O . PRO A 1 296 ? -11.336 -12.783 3.260 1.00 29.33 296 PRO A O 1
ATOM 2411 N N . THR A 1 297 ? -12.646 -11.370 2.138 1.00 34.47 297 THR A N 1
ATOM 2412 C CA . THR A 1 297 ? -12.275 -10.174 2.871 1.00 34.47 297 THR A CA 1
ATOM 2413 C C . THR A 1 297 ? -13.102 -9.978 4.141 1.00 34.47 297 THR A C 1
ATOM 2415 O O . THR A 1 297 ? -13.640 -8.892 4.342 1.00 34.47 297 THR A O 1
ATOM 2418 N N . SER A 1 298 ? -13.213 -10.971 5.021 1.00 33.84 298 SER A N 1
ATOM 2419 C CA . SER A 1 298 ? -13.636 -10.644 6.393 1.00 33.84 298 SER A CA 1
ATOM 2420 C C . SER A 1 298 ? -12.530 -9.850 7.111 1.00 33.84 298 SER A C 1
ATOM 2422 O O . SER A 1 298 ? -12.823 -8.899 7.826 1.00 33.84 298 SER A O 1
ATOM 2424 N N . TYR A 1 299 ? -11.251 -10.126 6.812 1.00 32.28 299 TYR A N 1
ATOM 2425 C CA . TYR A 1 299 ? -10.110 -9.381 7.372 1.00 32.28 299 TYR A CA 1
ATOM 2426 C C . TYR A 1 299 ? -9.586 -8.229 6.505 1.00 32.28 299 TYR A C 1
ATOM 2428 O O . TYR A 1 299 ? -9.227 -7.175 7.028 1.00 32.28 299 TYR A O 1
ATOM 2436 N N . ALA A 1 300 ? -9.521 -8.398 5.179 1.00 36.22 300 ALA A N 1
ATOM 2437 C CA . ALA A 1 300 ? -8.917 -7.390 4.295 1.00 36.22 300 ALA A CA 1
ATOM 2438 C C . ALA A 1 300 ? -9.785 -6.127 4.114 1.00 36.22 300 ALA A C 1
ATOM 2440 O O . ALA A 1 300 ? -9.267 -5.070 3.757 1.00 36.22 300 ALA A O 1
ATOM 2441 N N . ASN A 1 301 ? -11.084 -6.216 4.420 1.00 45.44 301 ASN A N 1
ATOM 2442 C CA . ASN A 1 301 ? -12.049 -5.136 4.209 1.00 45.44 301 ASN A CA 1
ATOM 2443 C C . ASN A 1 301 ? -12.603 -4.521 5.499 1.00 45.44 301 ASN A C 1
ATOM 2445 O O . ASN A 1 301 ? -13.555 -3.750 5.457 1.00 45.44 301 ASN A O 1
ATOM 2449 N N . ARG A 1 302 ? -11.974 -4.811 6.637 1.00 57.66 302 ARG A N 1
ATOM 2450 C CA . ARG A 1 302 ? -12.340 -4.234 7.927 1.00 57.66 302 ARG A CA 1
ATOM 2451 C C . ARG A 1 302 ? -11.918 -2.764 8.007 1.00 57.66 302 ARG A C 1
ATOM 2453 O O . ARG A 1 302 ? -10.758 -2.418 7.735 1.00 57.66 302 ARG A O 1
ATOM 2460 N N . ILE A 1 303 ? -12.821 -1.887 8.451 1.00 64.06 303 ILE A N 1
ATOM 2461 C CA . ILE A 1 303 ? -12.417 -0.554 8.915 1.00 64.06 303 ILE A CA 1
ATOM 2462 C C . ILE A 1 303 ? -11.636 -0.743 10.210 1.00 64.06 303 ILE A C 1
ATOM 2464 O O . ILE A 1 303 ? -12.214 -0.961 11.271 1.00 64.06 303 ILE A O 1
ATOM 2468 N N . VAL A 1 304 ? -10.315 -0.632 10.112 1.00 73.06 304 VAL A N 1
ATOM 2469 C CA . VAL A 1 304 ? -9.439 -0.626 11.284 1.00 73.06 304 VAL A CA 1
ATOM 2470 C C . VAL A 1 304 ? -9.760 0.609 12.129 1.00 73.06 304 VAL A C 1
ATOM 2472 O O . VAL A 1 304 ? -9.640 1.738 11.652 1.00 73.06 304 VAL A O 1
ATOM 2475 N N . ARG A 1 305 ? -10.167 0.399 13.380 1.00 80.56 305 ARG A N 1
ATOM 2476 C CA . ARG A 1 305 ? -10.459 1.446 14.364 1.00 80.56 305 ARG A CA 1
ATOM 2477 C C . ARG A 1 305 ? -9.279 1.604 15.299 1.00 80.56 305 ARG A C 1
ATOM 2479 O O . ARG A 1 305 ? -9.245 1.034 16.385 1.00 80.56 305 ARG A O 1
ATOM 2486 N N . ASN A 1 306 ? -8.298 2.390 14.877 1.00 84.69 306 ASN A N 1
ATOM 2487 C CA . ASN A 1 306 ? -7.178 2.720 15.746 1.00 84.69 306 ASN A CA 1
ATOM 2488 C C . ASN A 1 306 ? -7.618 3.732 16.810 1.00 84.69 306 ASN A C 1
ATOM 2490 O O . ASN A 1 306 ? -8.283 4.715 16.488 1.00 84.69 306 ASN A O 1
ATOM 2494 N N . SER A 1 307 ? -7.209 3.532 18.059 1.00 86.00 307 SER A N 1
ATOM 2495 C CA . SER A 1 307 ? -7.452 4.472 19.159 1.00 86.00 307 SER A CA 1
ATOM 2496 C C . SER A 1 307 ? -6.147 4.788 19.886 1.00 86.00 307 SER A C 1
ATOM 2498 O O . SER A 1 307 ? -5.348 3.887 20.153 1.00 86.00 307 SER A O 1
ATOM 2500 N N . GLY A 1 308 ? -5.933 6.063 20.206 1.00 88.38 308 GLY A N 1
ATOM 2501 C CA . GLY A 1 308 ? -4.830 6.546 21.028 1.00 88.38 308 GLY A CA 1
ATOM 2502 C C . GLY A 1 308 ? -3.945 7.578 20.333 1.00 88.38 308 GLY A C 1
ATOM 2503 O O . GLY A 1 308 ? -4.306 8.178 19.322 1.00 88.38 308 GLY A O 1
ATOM 2504 N N . TRP A 1 309 ? -2.772 7.821 20.900 1.00 91.31 309 TRP A N 1
ATOM 2505 C CA . TRP A 1 309 ? -1.809 8.794 20.390 1.00 91.31 309 TRP A CA 1
ATOM 2506 C C . TRP A 1 309 ? -0.395 8.301 20.645 1.00 91.31 309 TRP A C 1
ATOM 2508 O O . TRP A 1 309 ? -0.169 7.521 21.561 1.00 91.31 309 TRP A O 1
ATOM 2518 N N . PHE A 1 310 ? 0.557 8.757 19.849 1.00 91.56 310 PHE A N 1
ATOM 2519 C CA . PHE A 1 310 ? 1.968 8.460 20.025 1.00 91.56 310 PHE A CA 1
ATOM 2520 C C . PHE A 1 310 ? 2.790 9.680 19.612 1.00 91.56 310 PHE A C 1
ATOM 2522 O O . PHE A 1 310 ? 2.488 10.310 18.605 1.00 91.56 310 PHE A O 1
ATOM 2529 N N . ALA A 1 311 ? 3.816 10.034 20.373 1.00 95.19 311 ALA A N 1
ATOM 2530 C CA . ALA A 1 311 ? 4.726 11.128 20.069 1.00 95.19 311 ALA A CA 1
ATOM 2531 C C . ALA A 1 311 ? 6.150 10.718 20.439 1.00 95.19 311 ALA A C 1
ATOM 2533 O O . ALA A 1 311 ? 6.404 10.287 21.561 1.00 95.19 311 ALA A O 1
ATOM 2534 N N . GLY A 1 312 ? 7.090 10.849 19.511 1.00 95.62 312 GLY A N 1
ATOM 2535 C CA . GLY A 1 312 ? 8.436 10.332 19.713 1.00 95.62 312 GLY A CA 1
ATOM 2536 C C . GLY A 1 312 ? 9.447 10.824 18.700 1.00 95.62 312 GLY A C 1
ATOM 2537 O O . GLY A 1 312 ? 9.182 11.737 17.921 1.00 95.62 312 GLY A O 1
ATOM 2538 N N . MET A 1 313 ? 10.606 10.181 18.716 1.00 97.25 313 MET A N 1
ATOM 2539 C CA . MET A 1 313 ? 11.680 10.375 17.751 1.00 97.25 313 MET A CA 1
ATOM 2540 C C . MET A 1 313 ? 11.711 9.183 16.804 1.00 97.25 313 MET A C 1
ATOM 2542 O O . MET A 1 313 ? 11.678 8.038 17.253 1.00 97.25 313 MET A O 1
ATOM 2546 N N . ALA A 1 314 ? 11.787 9.458 15.507 1.00 95.38 314 ALA A N 1
ATOM 2547 C CA . ALA A 1 314 ? 11.957 8.472 14.458 1.00 95.38 314 ALA A CA 1
ATOM 2548 C C . ALA A 1 314 ? 13.343 8.621 13.828 1.00 95.38 314 ALA A C 1
ATOM 2550 O O . ALA A 1 314 ? 13.789 9.725 13.512 1.00 95.38 314 ALA A O 1
ATOM 2551 N N . MET A 1 315 ? 14.001 7.491 13.633 1.00 96.38 315 MET A N 1
ATOM 2552 C CA . MET A 1 315 ? 15.190 7.315 12.817 1.00 96.38 315 MET A CA 1
ATOM 2553 C C . MET A 1 315 ? 14.765 6.564 11.565 1.00 96.38 315 MET A C 1
ATOM 2555 O O . MET A 1 315 ? 14.013 5.595 11.663 1.00 96.38 315 MET A O 1
ATOM 2559 N N . LYS A 1 316 ? 15.213 7.011 10.397 1.00 94.25 316 LYS A N 1
ATOM 2560 C CA . LYS A 1 316 ? 14.859 6.413 9.113 1.00 94.25 316 LYS A CA 1
ATOM 2561 C C . LYS A 1 316 ? 16.105 6.237 8.262 1.00 94.25 316 LYS A C 1
ATOM 2563 O O . LYS A 1 316 ? 16.874 7.182 8.109 1.00 94.25 316 LYS A O 1
ATOM 2568 N N . TRP A 1 317 ? 16.244 5.052 7.691 1.00 94.38 317 TRP A N 1
ATOM 2569 C CA . TRP A 1 317 ? 17.237 4.689 6.694 1.00 94.38 317 TRP A CA 1
ATOM 2570 C C . TRP A 1 317 ? 16.507 4.370 5.396 1.00 94.38 317 TRP A C 1
ATOM 2572 O O . TRP A 1 317 ? 15.563 3.589 5.416 1.00 94.38 317 TRP A O 1
ATOM 2582 N N . ASP A 1 318 ? 16.928 4.958 4.287 1.00 90.88 318 ASP A N 1
ATOM 2583 C CA . ASP A 1 318 ? 16.439 4.640 2.950 1.00 90.88 318 ASP A CA 1
ATOM 2584 C C . ASP A 1 318 ? 17.636 4.341 2.049 1.00 90.88 318 ASP A C 1
ATOM 2586 O O . ASP A 1 318 ? 18.517 5.183 1.903 1.00 90.88 318 ASP A O 1
ATOM 2590 N N . HIS A 1 319 ? 17.634 3.174 1.422 1.00 91.44 319 HIS A N 1
ATOM 2591 C CA . HIS A 1 319 ? 18.539 2.780 0.351 1.00 91.44 319 HIS A CA 1
ATOM 2592 C C . HIS A 1 319 ? 17.716 2.612 -0.922 1.00 91.44 319 HIS A C 1
ATOM 2594 O O . HIS A 1 319 ? 16.699 1.918 -0.909 1.00 91.44 319 HIS A O 1
ATOM 2600 N N . ASN A 1 320 ? 18.148 3.210 -2.026 1.00 90.31 320 ASN A N 1
ATOM 2601 C CA . ASN A 1 320 ? 17.610 2.922 -3.353 1.00 90.31 320 ASN A CA 1
ATOM 2602 C C . ASN A 1 320 ? 18.766 2.608 -4.290 1.00 90.31 320 ASN A C 1
ATOM 2604 O O . ASN A 1 320 ? 19.782 3.294 -4.252 1.00 90.31 320 ASN A O 1
ATOM 2608 N N . HIS A 1 321 ? 18.576 1.640 -5.174 1.00 90.75 321 HIS A N 1
ATOM 2609 C CA . HIS A 1 321 ? 19.530 1.287 -6.212 1.00 90.75 321 HIS A CA 1
ATO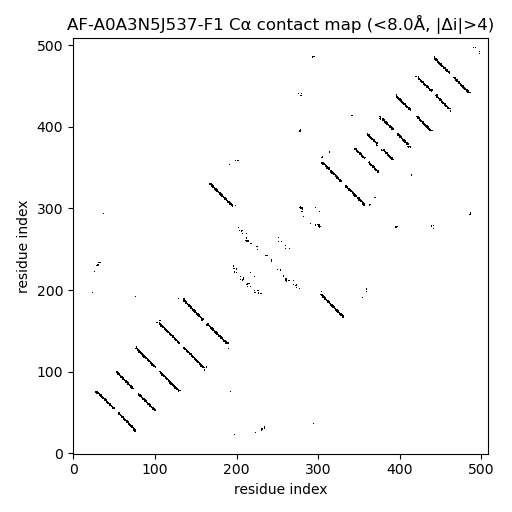M 2610 C C . HIS A 1 321 ? 18.765 0.974 -7.498 1.00 90.75 321 HIS A C 1
ATOM 2612 O O . HIS A 1 321 ? 17.737 0.294 -7.474 1.00 90.75 321 HIS A O 1
ATOM 2618 N N . TYR A 1 322 ? 19.248 1.490 -8.622 1.00 92.62 322 TYR A N 1
ATOM 2619 C CA . TYR A 1 322 ? 18.781 1.114 -9.945 1.00 92.62 322 TYR A CA 1
ATOM 2620 C C . TYR A 1 322 ? 19.955 0.748 -10.854 1.00 92.62 322 TYR A C 1
ATOM 2622 O O . TYR A 1 322 ? 21.029 1.346 -10.796 1.00 92.62 322 TYR A O 1
ATOM 2630 N N . ILE A 1 323 ? 19.713 -0.223 -11.725 1.00 93.19 323 ILE A N 1
ATOM 2631 C CA . ILE A 1 323 ? 20.612 -0.660 -12.783 1.00 93.19 323 ILE A CA 1
ATOM 2632 C C . ILE A 1 323 ? 19.770 -0.759 -14.049 1.00 93.19 323 ILE A C 1
ATOM 2634 O O . ILE A 1 323 ? 18.774 -1.477 -14.086 1.00 93.19 323 ILE A O 1
ATOM 2638 N N . MET A 1 324 ? 20.185 -0.061 -15.096 1.00 94.44 324 MET A N 1
ATOM 2639 C CA . MET A 1 324 ? 19.614 -0.180 -16.431 1.00 94.44 324 MET A CA 1
ATOM 2640 C C . MET A 1 324 ? 20.709 -0.597 -17.404 1.00 94.44 324 MET A C 1
ATOM 2642 O O . MET A 1 324 ? 21.825 -0.070 -17.372 1.00 94.44 324 MET A O 1
ATOM 2646 N N . ARG A 1 325 ? 20.411 -1.568 -18.257 1.00 96.25 325 ARG A N 1
ATOM 2647 C CA . ARG A 1 325 ? 21.305 -2.028 -19.318 1.00 96.25 325 ARG A CA 1
ATOM 2648 C C . ARG A 1 325 ? 20.503 -2.100 -20.595 1.00 96.25 325 ARG A C 1
ATOM 2650 O O . ARG A 1 325 ? 19.395 -2.620 -20.572 1.00 96.25 325 ARG A O 1
ATOM 2657 N N . GLY A 1 326 ? 21.082 -1.640 -21.689 1.00 96.00 326 GLY A N 1
ATOM 2658 C CA . GLY A 1 326 ? 20.473 -1.803 -22.995 1.00 96.00 326 GLY A CA 1
ATOM 2659 C C . GLY A 1 326 ? 21.482 -2.250 -24.029 1.00 96.00 326 GLY A C 1
ATOM 2660 O O . GLY A 1 326 ? 22.671 -1.921 -23.955 1.00 96.00 326 GLY A O 1
ATOM 2661 N N . PHE A 1 327 ? 20.993 -3.007 -24.994 1.00 97.00 327 PHE A N 1
ATOM 2662 C CA . PHE A 1 327 ? 21.727 -3.448 -26.158 1.00 97.00 327 PHE A CA 1
ATOM 2663 C C . PHE A 1 327 ? 20.882 -3.182 -27.394 1.00 97.00 327 PHE A C 1
ATOM 2665 O O . PHE A 1 327 ? 19.775 -3.688 -27.528 1.00 97.00 327 PHE A O 1
ATOM 2672 N N . GLN A 1 328 ? 21.438 -2.409 -28.315 1.00 94.69 328 GLN A N 1
ATOM 2673 C CA . GLN A 1 328 ? 20.811 -2.095 -29.587 1.00 94.69 328 GLN A CA 1
ATOM 2674 C C . GLN A 1 328 ? 21.709 -2.592 -30.703 1.00 94.69 328 GLN A C 1
ATOM 2676 O O . GLN A 1 328 ? 22.886 -2.239 -30.765 1.00 94.69 328 GLN A O 1
ATOM 2681 N N . ALA A 1 329 ? 21.151 -3.390 -31.603 1.00 94.06 329 ALA A N 1
ATOM 2682 C CA . ALA A 1 329 ? 21.806 -3.835 -32.817 1.00 94.06 329 ALA A CA 1
ATOM 2683 C C . ALA A 1 329 ? 20.926 -3.531 -34.025 1.00 94.06 329 ALA A C 1
ATOM 2685 O O . ALA A 1 329 ? 19.741 -3.855 -34.065 1.00 94.06 329 ALA A O 1
ATOM 2686 N N . THR A 1 330 ? 21.525 -2.931 -35.039 1.00 92.00 330 THR A N 1
ATOM 2687 C CA . THR A 1 330 ? 20.966 -2.821 -36.385 1.00 92.00 330 THR A CA 1
ATOM 2688 C C . THR A 1 330 ? 21.787 -3.701 -37.323 1.00 92.00 330 THR A C 1
ATOM 2690 O O . THR A 1 330 ? 22.772 -4.317 -36.919 1.00 92.00 330 THR A O 1
ATOM 2693 N N . GLN A 1 331 ? 21.430 -3.740 -38.604 1.00 87.56 331 GLN A N 1
ATOM 2694 C CA . GLN A 1 331 ? 22.276 -4.365 -39.624 1.00 87.56 331 GLN A CA 1
ATOM 2695 C C . GLN A 1 331 ? 23.703 -3.773 -39.678 1.00 87.56 331 GLN A C 1
ATOM 2697 O O . GLN A 1 331 ? 24.626 -4.465 -40.099 1.00 87.56 331 GLN A O 1
ATOM 2702 N N . TRP A 1 332 ? 23.889 -2.513 -39.269 1.00 90.69 332 TRP A N 1
ATOM 2703 C CA . TRP A 1 332 ? 25.115 -1.745 -39.528 1.00 90.69 332 TRP A CA 1
ATOM 2704 C C . TRP A 1 332 ? 25.940 -1.441 -38.280 1.00 90.69 332 TRP A C 1
ATOM 2706 O O . TRP A 1 332 ? 27.110 -1.083 -38.386 1.00 90.69 332 TRP A O 1
ATOM 2716 N N . SER A 1 333 ? 25.338 -1.539 -37.100 1.00 93.38 333 SER A N 1
ATOM 2717 C CA . SER A 1 333 ? 25.976 -1.150 -35.848 1.00 93.38 333 SER A CA 1
ATOM 2718 C C . SER A 1 333 ? 25.387 -1.905 -34.670 1.00 93.38 333 SER A C 1
ATOM 2720 O O . SER A 1 333 ? 24.224 -2.303 -34.685 1.00 93.38 333 SER A O 1
ATOM 2722 N N . SER A 1 334 ? 26.190 -2.049 -33.624 1.00 94.25 334 SER A N 1
ATOM 2723 C CA . SER A 1 334 ? 25.729 -2.479 -32.311 1.00 94.25 334 SER A CA 1
ATOM 2724 C C . SER A 1 334 ? 26.282 -1.546 -31.247 1.00 94.25 334 SER A C 1
ATOM 2726 O O . SER A 1 334 ? 27.454 -1.174 -31.302 1.00 94.25 334 SER A O 1
ATOM 2728 N N . SER A 1 335 ? 25.468 -1.207 -30.260 1.00 95.75 335 SER A N 1
ATOM 2729 C CA . SER A 1 335 ? 25.878 -0.432 -29.096 1.00 95.75 335 SER A CA 1
ATOM 2730 C C . SER A 1 335 ? 25.248 -1.005 -27.840 1.00 95.75 335 SER A C 1
ATOM 2732 O O . SER A 1 335 ? 24.064 -1.336 -27.830 1.00 95.75 335 SER A O 1
ATOM 2734 N N . SER A 1 336 ? 26.030 -1.068 -26.770 1.00 95.50 336 SER A N 1
ATOM 2735 C CA . SER A 1 336 ? 25.546 -1.390 -25.431 1.00 95.50 336 SER A CA 1
ATOM 2736 C C . SER A 1 336 ? 25.737 -0.200 -24.508 1.00 95.50 336 SER A C 1
ATOM 2738 O O . SER A 1 336 ? 26.747 0.501 -24.604 1.00 95.50 336 SER A O 1
ATOM 2740 N N . TRP A 1 337 ? 24.829 -0.026 -23.562 1.00 94.00 337 TRP A N 1
ATOM 2741 C CA . TRP A 1 337 ? 24.948 0.978 -22.516 1.00 94.00 337 TRP A CA 1
ATOM 2742 C C . TRP A 1 337 ? 24.583 0.380 -21.157 1.00 94.00 337 TRP A C 1
ATOM 2744 O O . TRP A 1 337 ? 23.804 -0.568 -21.053 1.00 94.00 337 TRP A O 1
ATOM 2754 N N . ARG A 1 338 ? 25.181 0.933 -20.101 1.00 93.44 338 ARG A N 1
ATOM 2755 C CA . ARG A 1 338 ? 24.864 0.628 -18.704 1.00 93.44 338 ARG A CA 1
ATOM 2756 C C . ARG A 1 338 ? 24.742 1.944 -17.958 1.00 93.44 338 ARG A C 1
ATOM 2758 O O . ARG A 1 338 ? 25.630 2.786 -18.059 1.00 93.44 338 ARG A O 1
ATOM 2765 N N . ASN A 1 339 ? 23.661 2.087 -17.213 1.00 88.88 339 ASN A N 1
ATOM 2766 C CA . ASN A 1 339 ? 23.456 3.171 -16.273 1.00 88.88 339 ASN A CA 1
ATOM 2767 C C . ASN A 1 339 ? 23.170 2.571 -14.895 1.00 88.88 339 ASN A C 1
ATOM 2769 O O . ASN A 1 339 ? 22.401 1.620 -14.777 1.00 88.88 339 ASN A O 1
ATOM 2773 N N . GLU A 1 340 ? 23.813 3.093 -13.865 1.00 91.44 340 GLU A N 1
ATOM 2774 C CA . GLU A 1 340 ? 23.707 2.595 -12.500 1.00 91.44 340 GLU A CA 1
ATOM 2775 C C . GLU A 1 340 ? 23.769 3.774 -11.546 1.00 91.44 340 GLU A C 1
ATOM 2777 O O . GLU A 1 340 ? 24.534 4.716 -11.753 1.00 91.44 340 GLU A O 1
ATOM 2782 N N . GLY A 1 341 ? 22.958 3.719 -10.500 1.00 83.38 341 GLY A N 1
ATOM 2783 C CA . GLY A 1 341 ? 22.999 4.720 -9.456 1.00 83.38 341 GLY A CA 1
ATOM 2784 C C . GLY A 1 341 ? 22.321 4.235 -8.194 1.00 83.38 341 GLY A C 1
ATOM 2785 O O . GLY A 1 341 ? 21.346 3.482 -8.230 1.00 83.38 341 GLY A O 1
ATOM 2786 N N . PHE A 1 342 ? 22.829 4.703 -7.065 1.00 87.25 342 PHE A N 1
ATOM 2787 C CA . PHE A 1 342 ? 22.275 4.414 -5.756 1.00 87.25 342 PHE A CA 1
ATOM 2788 C C . PHE A 1 342 ? 22.157 5.695 -4.934 1.00 87.25 342 PHE A C 1
ATOM 2790 O O . PHE A 1 342 ? 22.764 6.720 -5.247 1.00 87.25 342 PHE A O 1
ATOM 2797 N N . SER A 1 343 ? 21.339 5.642 -3.892 1.00 82.56 343 SER A N 1
ATOM 2798 C CA . SER A 1 343 ? 21.148 6.742 -2.956 1.00 82.56 343 SER A CA 1
ATOM 2799 C C . SER A 1 343 ? 20.907 6.189 -1.561 1.00 82.56 343 SER A C 1
ATOM 2801 O O . SER A 1 343 ? 19.994 5.374 -1.395 1.00 82.56 343 SER A O 1
ATOM 2803 N N . ASP A 1 344 ? 21.650 6.696 -0.584 1.00 87.00 344 ASP A N 1
ATOM 2804 C CA . ASP A 1 344 ? 21.491 6.358 0.826 1.00 87.00 344 ASP A CA 1
ATOM 2805 C C . ASP A 1 344 ? 21.110 7.597 1.628 1.00 87.00 344 ASP A C 1
ATOM 2807 O O . ASP A 1 344 ? 21.760 8.641 1.547 1.00 87.00 344 ASP A O 1
ATOM 2811 N N . TYR A 1 345 ? 20.060 7.478 2.433 1.00 84.88 345 TYR A N 1
ATOM 2812 C CA . TYR A 1 345 ? 19.584 8.553 3.288 1.00 84.88 345 TYR A CA 1
ATOM 2813 C C . TYR A 1 345 ? 19.388 8.046 4.704 1.00 84.88 345 TYR A C 1
ATOM 2815 O O . TYR A 1 345 ? 18.609 7.129 4.949 1.00 84.88 345 TYR A O 1
ATOM 2823 N N . PHE A 1 346 ? 20.051 8.697 5.654 1.00 90.94 346 PHE A N 1
ATOM 2824 C CA . PHE A 1 346 ? 19.764 8.545 7.071 1.00 90.94 346 PHE A CA 1
ATOM 2825 C C . PHE A 1 346 ? 19.174 9.846 7.599 1.00 90.94 346 PHE A C 1
ATOM 2827 O O . PHE A 1 346 ? 19.754 10.911 7.396 1.00 90.94 346 PHE A O 1
ATOM 2834 N N . SER A 1 347 ? 18.021 9.781 8.261 1.00 92.56 347 SER A N 1
ATOM 2835 C CA . SER A 1 347 ? 17.361 10.954 8.833 1.00 92.56 347 SER A CA 1
ATOM 2836 C C . SER A 1 347 ? 16.814 10.677 10.223 1.00 92.56 347 SER A C 1
ATOM 2838 O O . SER A 1 347 ? 16.424 9.555 10.546 1.00 92.56 347 SER A O 1
ATOM 2840 N N . VAL A 1 348 ? 16.781 11.722 11.046 1.00 95.81 348 VAL A N 1
ATOM 2841 C CA . VAL A 1 348 ? 16.279 11.658 12.421 1.00 95.81 348 VAL A CA 1
ATOM 2842 C C . VAL A 1 348 ? 15.343 12.830 12.665 1.00 95.81 348 VAL A C 1
ATOM 2844 O O . VAL A 1 348 ? 15.624 13.946 12.230 1.00 95.81 348 VAL A O 1
ATOM 2847 N N . GLY A 1 349 ? 14.237 12.615 13.370 1.00 95.81 349 GLY A N 1
ATOM 2848 C CA . GLY A 1 349 ? 13.425 13.726 13.854 1.00 95.81 349 GLY A CA 1
ATOM 2849 C C . GLY A 1 349 ? 12.110 13.319 14.511 1.00 95.81 349 GLY A C 1
ATOM 2850 O O . GLY A 1 349 ? 11.830 12.128 14.660 1.00 95.81 349 GLY A O 1
ATOM 2851 N N . PRO A 1 350 ? 11.318 14.298 14.974 1.00 97.12 350 PRO A N 1
ATOM 2852 C CA . PRO A 1 350 ? 10.096 14.029 15.711 1.00 97.12 350 PRO A CA 1
ATOM 2853 C C . PRO A 1 350 ? 8.987 13.443 14.830 1.00 97.12 350 PRO A C 1
ATOM 2855 O O . PRO A 1 350 ? 8.808 13.807 13.665 1.00 97.12 350 PRO A O 1
ATOM 2858 N N . THR A 1 351 ? 8.166 12.591 15.436 1.00 95.62 351 THR A N 1
ATOM 2859 C CA . THR A 1 351 ? 6.921 12.084 14.862 1.00 95.62 351 THR A CA 1
ATOM 2860 C C . THR A 1 351 ? 5.791 12.130 15.879 1.00 95.62 351 THR A C 1
ATOM 2862 O O . THR A 1 351 ? 6.001 11.941 17.076 1.00 95.62 351 THR A O 1
ATOM 2865 N N . VAL A 1 352 ? 4.581 12.392 15.393 1.00 95.31 352 VAL A N 1
ATOM 2866 C CA . VAL A 1 352 ? 3.345 12.358 16.168 1.00 95.31 352 VAL A CA 1
ATOM 2867 C C . VAL A 1 352 ? 2.299 11.580 15.382 1.00 95.31 352 VAL A C 1
ATOM 2869 O O . VAL A 1 352 ? 2.153 11.760 14.174 1.00 95.31 352 VAL A O 1
ATOM 2872 N N . GLN A 1 353 ? 1.550 10.737 16.075 1.00 93.00 353 GLN A N 1
ATOM 2873 C CA . GLN A 1 353 ? 0.401 10.006 15.579 1.00 93.00 353 GLN A CA 1
ATOM 2874 C C . GLN A 1 353 ? -0.774 10.218 16.531 1.00 93.00 353 GLN A C 1
ATOM 2876 O O . GLN A 1 353 ? -0.620 10.203 17.750 1.00 93.00 353 GLN A O 1
ATOM 2881 N N . TYR A 1 354 ? -1.959 10.390 15.970 1.00 92.00 354 TYR A N 1
ATOM 2882 C CA . TYR A 1 354 ? -3.213 10.504 16.689 1.00 92.00 354 TYR A CA 1
ATOM 2883 C C . TYR A 1 354 ? -4.277 9.717 15.939 1.00 92.00 354 TYR A C 1
ATOM 2885 O O . TYR A 1 354 ? -4.487 9.933 14.749 1.00 92.00 354 TYR A O 1
ATOM 2893 N N . CYS A 1 355 ? -4.943 8.808 16.632 1.00 89.75 355 CYS A N 1
ATOM 2894 C CA . CYS A 1 355 ? -5.981 7.960 16.078 1.00 89.75 355 CYS A CA 1
ATOM 2895 C C . CYS A 1 355 ? -7.178 7.992 17.019 1.00 89.75 355 CYS A C 1
ATOM 2897 O O . CYS A 1 355 ? -7.042 7.737 18.218 1.00 89.75 355 CYS A O 1
ATOM 2899 N N . ARG A 1 356 ? -8.359 8.309 16.496 1.00 88.50 356 ARG A N 1
ATOM 2900 C CA . ARG A 1 356 ? -9.569 8.347 17.305 1.00 88.50 356 ARG A CA 1
ATOM 2901 C C . ARG A 1 356 ? -10.805 7.906 16.529 1.00 88.50 356 ARG A C 1
ATOM 2903 O O . ARG A 1 356 ? -11.198 8.578 15.573 1.00 88.50 356 ARG A O 1
ATOM 2910 N N . PRO A 1 357 ? -11.498 6.867 17.006 1.00 85.56 357 PRO A N 1
ATOM 2911 C CA . PRO A 1 357 ? -12.868 6.606 16.611 1.00 85.56 357 PRO A CA 1
ATOM 2912 C C . PRO A 1 357 ? -13.802 7.598 17.322 1.00 85.56 357 PRO A C 1
ATOM 2914 O O . PRO A 1 357 ? -13.714 7.804 18.535 1.00 85.56 357 PRO A O 1
ATOM 2917 N N . ILE A 1 358 ? -14.701 8.237 16.574 1.00 85.31 358 ILE A N 1
ATOM 2918 C CA . ILE A 1 358 ? -15.723 9.139 17.121 1.00 85.31 358 ILE A CA 1
ATOM 2919 C C . ILE A 1 358 ? -17.082 8.468 16.910 1.00 85.31 358 ILE A C 1
ATOM 2921 O O . ILE A 1 358 ? -17.687 8.523 15.835 1.00 85.31 358 ILE A O 1
ATOM 2925 N N . GLY A 1 359 ? -17.535 7.774 17.955 1.00 79.62 359 GLY A N 1
ATOM 2926 C CA . GLY A 1 359 ? -18.657 6.845 17.855 1.00 79.62 359 GLY A CA 1
ATOM 2927 C C . GLY A 1 359 ? -18.349 5.679 16.908 1.00 79.62 359 GLY A C 1
ATOM 2928 O O . GLY A 1 359 ? -17.195 5.368 16.627 1.00 79.62 359 GLY A O 1
ATOM 2929 N N . TRP A 1 360 ? -19.396 5.042 16.391 1.00 76.44 360 TRP A N 1
ATOM 2930 C CA . TRP A 1 360 ? -19.289 3.901 15.473 1.00 76.44 360 TRP A CA 1
ATOM 2931 C C . TRP A 1 360 ? -19.183 4.324 13.994 1.00 76.44 360 TRP A C 1
ATOM 2933 O O . TRP A 1 360 ? -18.805 3.525 13.135 1.00 76.44 360 TRP A O 1
ATOM 2943 N N . LYS A 1 361 ? -19.462 5.594 13.668 1.00 84.06 361 LYS A N 1
ATOM 2944 C CA . LYS A 1 361 ? -19.466 6.090 12.281 1.00 84.06 361 LYS A CA 1
ATOM 2945 C C . LYS A 1 361 ? -18.148 6.707 11.830 1.00 84.06 361 LYS A C 1
ATOM 2947 O O . LYS A 1 361 ? -17.765 6.510 10.685 1.00 84.06 361 LYS A O 1
ATOM 2952 N N . TRP A 1 362 ? -17.431 7.411 12.702 1.00 86.81 362 TRP A N 1
ATOM 2953 C CA . TRP A 1 362 ? -16.266 8.201 12.296 1.00 86.81 362 TRP A CA 1
ATOM 2954 C C . TRP A 1 362 ? -14.951 7.603 12.795 1.00 86.81 362 TRP A C 1
ATOM 2956 O O . TRP A 1 362 ? -14.877 7.122 13.923 1.00 86.81 362 TRP A O 1
ATOM 2966 N N . GLN A 1 363 ? -13.909 7.669 11.972 1.00 88.44 363 GLN A N 1
ATOM 2967 C CA . GLN A 1 363 ? -12.520 7.395 12.341 1.00 88.44 363 GLN A CA 1
ATOM 2968 C C . GLN A 1 363 ? -11.659 8.563 11.870 1.00 88.44 363 GLN A C 1
ATOM 2970 O O . GLN A 1 363 ? -11.702 8.922 10.693 1.00 88.44 363 GLN A O 1
ATOM 2975 N N . VAL A 1 364 ? -10.881 9.135 12.782 1.00 91.44 364 VAL A N 1
ATOM 2976 C CA . VAL A 1 364 ? -9.905 10.187 12.495 1.00 91.44 364 VAL A CA 1
ATOM 2977 C C . VAL A 1 364 ? -8.518 9.631 12.759 1.00 91.44 364 VAL A C 1
ATOM 2979 O O . VAL A 1 364 ? -8.198 9.298 13.895 1.00 91.44 364 VAL A O 1
ATOM 2982 N N . ASP A 1 365 ? -7.690 9.578 11.727 1.00 89.81 365 ASP A N 1
ATOM 2983 C CA . ASP A 1 365 ? -6.289 9.195 11.826 1.00 89.81 365 ASP A CA 1
ATOM 2984 C C . ASP A 1 365 ? -5.421 10.344 11.328 1.00 89.81 365 ASP A C 1
ATOM 2986 O O . ASP A 1 365 ? -5.662 10.918 10.271 1.00 89.81 365 ASP A O 1
ATOM 2990 N N . PHE A 1 366 ? -4.399 10.691 12.093 1.00 93.88 366 PHE A N 1
ATOM 2991 C CA . PHE A 1 366 ? -3.451 11.739 11.769 1.00 93.88 366 PHE A CA 1
ATOM 2992 C C . PHE A 1 366 ? -2.048 11.266 12.122 1.00 93.88 366 PHE A C 1
ATOM 2994 O O . PHE A 1 366 ? -1.808 10.748 13.211 1.00 93.88 366 PHE A O 1
ATOM 3001 N N . LYS A 1 367 ? -1.102 11.457 11.212 1.00 92.19 367 LYS A N 1
ATOM 3002 C CA . LYS A 1 367 ? 0.313 11.171 11.420 1.00 92.19 367 LYS A CA 1
ATOM 3003 C C . LYS A 1 367 ? 1.132 12.296 10.816 1.00 92.19 367 LYS A C 1
ATOM 3005 O O . LYS A 1 367 ? 0.899 12.710 9.688 1.00 92.19 367 LYS A O 1
ATOM 3010 N N . SER A 1 368 ? 2.119 12.777 11.552 1.00 95.25 368 SER A N 1
ATOM 3011 C CA . SER A 1 368 ? 3.073 13.760 11.062 1.00 95.25 368 SER A CA 1
ATOM 3012 C C . SER A 1 368 ? 4.478 13.379 11.497 1.00 95.25 368 SER A C 1
ATOM 3014 O O . SER A 1 368 ? 4.691 12.859 12.593 1.00 95.25 368 SER A O 1
ATOM 3016 N N . SER A 1 369 ? 5.448 13.622 10.634 1.00 94.38 369 SER A N 1
ATOM 3017 C CA . SER A 1 369 ? 6.861 13.443 10.926 1.00 94.38 369 SER A CA 1
ATOM 3018 C C . SER A 1 369 ? 7.656 14.535 10.242 1.00 94.38 369 SER A C 1
ATOM 3020 O O . SER A 1 369 ? 7.385 14.877 9.091 1.00 94.38 369 SER A O 1
ATOM 3022 N N . VAL A 1 370 ? 8.654 15.051 10.943 1.00 95.56 370 VAL A N 1
ATOM 3023 C CA . VAL A 1 370 ? 9.668 15.937 10.378 1.00 95.56 370 VAL A CA 1
ATOM 3024 C C . VAL A 1 370 ? 11.001 15.291 10.688 1.00 95.56 370 VAL A C 1
ATOM 3026 O O . VAL A 1 370 ? 11.304 15.083 11.856 1.00 95.56 370 VAL A O 1
ATOM 3029 N N . SER A 1 371 ? 11.776 14.950 9.670 1.00 93.38 371 SER A N 1
ATOM 3030 C CA . SER A 1 371 ? 13.108 14.390 9.828 1.00 93.38 371 SER A CA 1
ATOM 3031 C C . SER A 1 371 ? 14.153 15.254 9.135 1.00 93.38 371 SER A C 1
ATOM 3033 O O . SER A 1 371 ? 13.896 15.942 8.143 1.00 93.38 371 SER A O 1
ATOM 3035 N N . PHE A 1 372 ? 15.347 15.228 9.709 1.00 92.25 372 PHE A N 1
ATOM 3036 C CA . PHE A 1 372 ? 16.512 15.966 9.258 1.00 92.25 372 PHE A CA 1
ATOM 3037 C C . PHE A 1 372 ? 17.555 14.941 8.816 1.00 92.25 372 PHE A C 1
ATOM 3039 O O . PHE A 1 372 ? 18.032 14.162 9.656 1.00 92.25 372 PHE A O 1
ATOM 3046 N N . PRO A 1 373 ? 17.861 14.863 7.510 1.00 88.75 373 PRO A N 1
ATOM 3047 C CA . PRO A 1 373 ? 18.942 14.030 7.008 1.00 88.75 373 PRO A CA 1
ATOM 3048 C C . PRO A 1 373 ? 20.266 14.371 7.696 1.00 88.75 373 PRO A C 1
ATOM 3050 O O . PRO A 1 373 ? 20.580 15.542 7.890 1.00 88.75 373 PRO A O 1
ATOM 3053 N N . GLN A 1 374 ? 21.011 13.345 8.101 1.00 87.56 374 GLN A N 1
ATOM 3054 C CA . GLN A 1 374 ? 22.275 13.501 8.829 1.00 87.56 374 GLN A CA 1
ATOM 3055 C C . GLN A 1 374 ? 23.494 13.459 7.901 1.00 87.56 374 GLN A C 1
ATOM 3057 O O . GLN A 1 374 ? 24.516 14.060 8.215 1.00 87.56 374 GLN A O 1
ATOM 3062 N N . ASN A 1 375 ? 23.383 12.794 6.749 1.00 77.81 375 ASN A N 1
ATOM 3063 C CA . ASN A 1 375 ? 24.477 12.684 5.785 1.00 77.81 375 ASN A CA 1
ATOM 3064 C C . ASN A 1 375 ? 24.437 13.871 4.801 1.00 77.81 375 ASN A C 1
ATOM 3066 O O . ASN A 1 375 ? 23.378 14.180 4.255 1.00 77.81 375 ASN A O 1
ATOM 3070 N N . ASP A 1 376 ? 25.582 14.537 4.610 1.00 61.44 376 ASP A N 1
ATOM 3071 C CA . ASP A 1 376 ? 25.941 15.484 3.530 1.00 61.44 376 ASP A CA 1
ATOM 3072 C C . ASP A 1 376 ? 25.001 16.669 3.216 1.00 61.44 376 ASP A C 1
ATOM 3074 O O . ASP A 1 376 ? 25.210 17.389 2.234 1.00 61.44 376 ASP A O 1
ATOM 3078 N N . ALA A 1 377 ? 23.987 16.930 4.048 1.00 65.06 377 ALA A N 1
ATOM 3079 C CA . ALA A 1 377 ? 22.986 17.964 3.794 1.00 65.06 377 ALA A CA 1
ATOM 3080 C C . ALA A 1 377 ? 22.402 18.579 5.089 1.00 65.06 377 ALA A C 1
ATOM 3082 O O . ALA A 1 377 ? 21.224 18.377 5.386 1.00 65.06 377 ALA A O 1
ATOM 3083 N N . PRO A 1 378 ? 23.157 19.406 5.841 1.00 65.25 378 PRO A N 1
ATOM 3084 C CA . PRO A 1 378 ? 22.717 19.956 7.134 1.00 65.25 378 PRO A CA 1
ATOM 3085 C C . PRO A 1 378 ? 21.484 20.878 7.058 1.00 65.25 378 PRO A C 1
ATOM 3087 O O . PRO A 1 378 ? 20.899 21.219 8.081 1.00 65.25 378 PRO A O 1
ATOM 3090 N N . GLN A 1 379 ? 21.081 21.301 5.856 1.00 76.69 379 GLN A N 1
ATOM 3091 C CA . GLN A 1 379 ? 19.883 22.118 5.618 1.00 76.69 379 GLN A CA 1
ATOM 3092 C C . GLN A 1 379 ? 18.697 21.311 5.065 1.00 76.69 379 GLN A C 1
ATOM 3094 O O . GLN A 1 379 ? 17.662 21.890 4.720 1.00 76.69 379 GLN A O 1
ATOM 3099 N N . ALA A 1 380 ? 18.840 19.991 4.933 1.00 83.88 380 ALA A N 1
ATOM 3100 C CA . ALA A 1 380 ? 17.787 19.153 4.397 1.00 83.88 380 ALA A CA 1
ATOM 3101 C C . ALA A 1 380 ? 16.661 18.929 5.416 1.00 83.88 380 ALA A C 1
ATOM 3103 O O . ALA A 1 380 ? 16.876 18.838 6.624 1.00 83.88 380 ALA A O 1
ATOM 3104 N N . ILE A 1 381 ? 15.435 18.848 4.909 1.00 89.44 381 ILE A N 1
ATOM 3105 C CA . ILE A 1 381 ? 14.220 18.608 5.688 1.00 89.44 381 ILE A CA 1
ATOM 3106 C C . ILE A 1 381 ? 13.334 17.668 4.880 1.00 89.44 381 ILE A C 1
ATOM 3108 O O . ILE A 1 381 ? 13.014 17.970 3.729 1.00 89.44 381 ILE A O 1
ATOM 3112 N N . ASP A 1 382 ? 12.886 16.580 5.497 1.00 90.38 382 ASP A N 1
ATOM 3113 C CA . ASP A 1 382 ? 11.797 15.744 4.995 1.00 90.38 382 ASP A CA 1
ATOM 3114 C C . ASP A 1 382 ? 10.634 15.813 5.989 1.00 90.38 382 ASP A C 1
ATOM 3116 O O . ASP A 1 382 ? 10.724 15.352 7.123 1.00 90.38 382 ASP A O 1
ATOM 3120 N N . ALA A 1 383 ? 9.542 16.454 5.589 1.00 93.81 383 ALA A N 1
ATOM 3121 C CA . ALA A 1 383 ? 8.337 16.547 6.393 1.00 93.81 383 ALA A CA 1
ATOM 3122 C C . ALA A 1 383 ? 7.179 15.876 5.665 1.00 93.81 383 ALA A C 1
ATOM 3124 O O . ALA A 1 383 ? 6.848 16.235 4.534 1.00 93.81 383 ALA A O 1
ATOM 3125 N N . THR A 1 384 ? 6.533 14.935 6.341 1.00 93.12 384 THR A N 1
ATOM 3126 C CA . THR A 1 384 ? 5.365 14.216 5.836 1.00 93.12 384 THR A CA 1
ATOM 3127 C C . THR A 1 384 ? 4.229 14.343 6.837 1.00 93.12 384 THR A C 1
ATOM 3129 O O . THR A 1 384 ? 4.410 14.117 8.030 1.00 93.12 384 THR A O 1
ATOM 3132 N N . THR A 1 385 ? 3.046 14.690 6.349 1.00 93.12 385 THR A N 1
ATOM 3133 C CA . THR A 1 385 ? 1.811 14.742 7.130 1.00 93.12 385 THR A CA 1
ATOM 3134 C C . THR A 1 385 ? 0.733 13.974 6.378 1.00 93.12 385 THR A C 1
ATOM 3136 O O . THR A 1 385 ? 0.503 14.241 5.203 1.00 93.12 385 THR A O 1
ATOM 3139 N N . ASP A 1 386 ? 0.085 13.027 7.045 1.00 90.19 386 ASP A N 1
ATOM 3140 C CA . ASP A 1 386 ? -1.026 12.217 6.545 1.00 90.19 386 ASP A CA 1
ATOM 3141 C C . ASP A 1 386 ? -2.212 12.389 7.502 1.00 90.19 386 ASP A C 1
ATOM 3143 O O . ASP A 1 386 ? -2.068 12.256 8.718 1.00 90.19 386 ASP A O 1
ATOM 3147 N N . GLY A 1 387 ? -3.375 12.725 6.960 1.00 90.25 387 GLY A N 1
ATOM 3148 C CA . GLY A 1 387 ? -4.643 12.751 7.668 1.00 90.25 387 GLY A CA 1
ATOM 3149 C C . GLY A 1 387 ? -5.671 11.928 6.908 1.00 90.25 387 GLY A C 1
ATOM 3150 O O . GLY A 1 387 ? -5.875 12.137 5.714 1.00 90.25 387 GLY A O 1
ATOM 3151 N N . THR A 1 388 ? -6.348 11.019 7.597 1.00 89.56 388 THR A N 1
ATOM 3152 C CA . THR A 1 388 ? -7.439 10.216 7.052 1.00 89.56 388 THR A CA 1
ATOM 3153 C C . THR A 1 388 ? -8.683 10.375 7.920 1.00 89.56 388 THR A C 1
ATOM 3155 O O . THR A 1 388 ? -8.640 10.233 9.138 1.00 89.56 388 THR A O 1
ATOM 3158 N N . LEU A 1 389 ? -9.810 10.662 7.277 1.00 90.94 389 LEU A N 1
ATOM 3159 C CA . LEU A 1 389 ? -11.131 10.726 7.882 1.00 90.94 389 LEU A CA 1
ATOM 3160 C C . LEU A 1 389 ? -12.005 9.676 7.209 1.00 90.94 389 LEU A C 1
ATOM 3162 O O . LEU A 1 389 ? -12.291 9.778 6.019 1.00 90.94 389 LEU A O 1
ATOM 3166 N N . THR A 1 390 ? -12.435 8.676 7.965 1.00 88.56 390 THR A N 1
ATOM 3167 C CA . THR A 1 390 ? -13.384 7.669 7.482 1.00 88.56 390 THR A CA 1
ATOM 3168 C C . THR A 1 390 ? -14.741 7.913 8.115 1.00 88.56 390 THR A C 1
ATOM 3170 O O . THR A 1 390 ? -14.831 8.129 9.323 1.00 88.56 390 THR A O 1
ATOM 3173 N N . TYR A 1 391 ? -15.791 7.868 7.303 1.00 88.81 391 TYR A N 1
ATOM 3174 C CA . TYR A 1 391 ? -17.171 8.044 7.714 1.00 88.81 391 TYR A CA 1
ATOM 3175 C C . TYR A 1 391 ? -18.045 6.934 7.142 1.00 88.81 391 TYR A C 1
ATOM 3177 O O . TYR A 1 391 ? -18.247 6.845 5.932 1.00 88.81 391 TYR A O 1
ATOM 3185 N N . VAL A 1 392 ? -18.586 6.101 8.023 1.00 83.50 392 VAL A N 1
ATOM 3186 C CA . VAL A 1 392 ? -19.652 5.158 7.689 1.00 83.50 392 VAL A CA 1
ATOM 3187 C C . VAL A 1 392 ? -20.968 5.924 7.734 1.00 83.50 392 VAL A C 1
ATOM 3189 O O . VAL A 1 392 ? -21.465 6.274 8.806 1.00 83.50 392 VAL A O 1
ATOM 3192 N N . ILE A 1 393 ? -21.504 6.241 6.559 1.00 82.81 393 ILE A N 1
ATOM 3193 C CA . ILE A 1 393 ? -22.725 7.042 6.420 1.00 82.81 393 ILE A CA 1
ATOM 319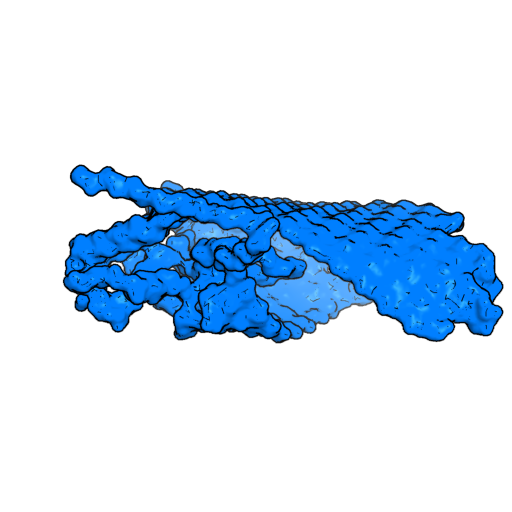4 C C . ILE A 1 393 ? -23.928 6.184 6.848 1.00 82.81 393 ILE A C 1
ATOM 3196 O O . ILE A 1 393 ? -24.729 6.588 7.701 1.00 82.81 393 ILE A O 1
ATOM 3200 N N . ALA A 1 394 ? -23.988 4.972 6.293 1.00 78.31 394 ALA A N 1
ATOM 3201 C CA . ALA A 1 394 ? -24.984 3.927 6.520 1.00 78.31 394 ALA A CA 1
ATOM 3202 C C . ALA A 1 394 ? -24.338 2.548 6.280 1.00 78.31 394 ALA A C 1
ATOM 3204 O O . ALA A 1 394 ? -23.214 2.495 5.785 1.00 78.31 394 ALA A O 1
ATOM 3205 N N . ASP A 1 395 ? -25.051 1.447 6.553 1.00 69.31 395 ASP A N 1
ATOM 3206 C CA . ASP A 1 395 ? -24.539 0.067 6.395 1.00 69.31 395 ASP A CA 1
ATOM 3207 C C . ASP A 1 395 ? -23.847 -0.185 5.040 1.00 69.31 395 ASP A C 1
ATOM 3209 O O . ASP A 1 395 ? -22.851 -0.897 4.959 1.00 69.31 395 ASP A O 1
ATOM 3213 N N . ARG A 1 396 ? -24.354 0.444 3.972 1.00 77.19 396 ARG A N 1
ATOM 3214 C CA . ARG A 1 396 ? -23.882 0.274 2.588 1.00 77.19 396 ARG A CA 1
ATOM 3215 C C . ARG A 1 396 ? -23.112 1.468 2.028 1.00 77.19 396 ARG A C 1
ATOM 3217 O O . ARG A 1 396 ? -22.757 1.451 0.855 1.00 77.19 396 ARG A O 1
ATOM 3224 N N . TRP A 1 397 ? -22.864 2.503 2.827 1.00 82.12 397 TRP A N 1
ATOM 3225 C CA . TRP A 1 397 ? -22.207 3.726 2.369 1.00 82.12 397 TRP A CA 1
ATOM 3226 C C . TRP A 1 397 ? -20.979 4.041 3.214 1.00 82.12 397 TRP A C 1
ATOM 3228 O O . TRP A 1 397 ? -21.081 4.294 4.417 1.00 82.12 397 TRP A O 1
ATOM 3238 N N . LEU A 1 398 ? -19.825 4.111 2.556 1.00 84.19 398 LEU A N 1
ATOM 3239 C CA . LEU A 1 398 ? -18.550 4.442 3.177 1.00 84.19 398 LEU A CA 1
ATOM 3240 C C . LEU A 1 398 ? -17.916 5.625 2.458 1.00 84.19 398 LEU A C 1
ATOM 3242 O O . LEU A 1 398 ? -17.787 5.619 1.239 1.00 84.19 398 LEU A O 1
ATOM 3246 N N . SER A 1 399 ? -17.481 6.622 3.215 1.00 88.12 399 SER A N 1
ATOM 3247 C CA . SER A 1 399 ? -16.681 7.727 2.705 1.00 88.12 399 SER A CA 1
ATOM 3248 C C . SER A 1 399 ? -15.317 7.748 3.385 1.00 88.12 399 SER A C 1
ATOM 3250 O O . SER A 1 399 ? -15.214 7.586 4.601 1.00 88.12 399 SER A O 1
ATOM 3252 N N . THR A 1 400 ? -14.258 7.957 2.613 1.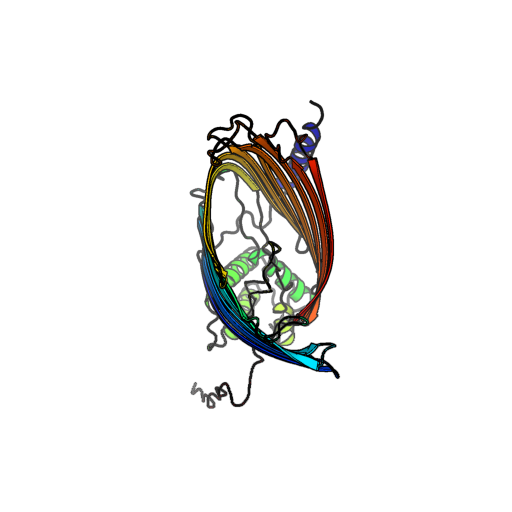00 87.69 400 THR A N 1
ATOM 3253 C CA . THR A 1 400 ? -12.901 8.144 3.123 1.00 87.69 400 THR A CA 1
ATOM 3254 C C . THR A 1 400 ? -12.286 9.367 2.475 1.00 87.69 400 THR A C 1
ATOM 3256 O O . THR A 1 400 ? -12.122 9.419 1.259 1.00 87.69 400 THR A O 1
ATOM 3259 N N . ILE A 1 401 ? -11.888 10.330 3.294 1.00 89.88 401 ILE A N 1
ATOM 3260 C CA . ILE A 1 401 ? -11.119 11.496 2.878 1.00 89.88 401 ILE A CA 1
ATOM 3261 C C . ILE A 1 401 ? -9.686 11.285 3.345 1.00 89.88 401 ILE A C 1
ATOM 3263 O O . ILE A 1 401 ? -9.455 11.013 4.520 1.00 89.88 401 ILE A O 1
ATOM 3267 N N . LYS A 1 402 ? -8.722 11.421 2.440 1.00 91.19 402 LYS A N 1
ATOM 3268 C CA . LYS A 1 402 ? -7.297 11.331 2.748 1.00 91.19 402 LYS A CA 1
ATOM 3269 C C . LYS A 1 402 ? -6.581 12.580 2.263 1.00 91.19 402 LYS A C 1
ATOM 3271 O O . LYS A 1 402 ? -6.746 12.975 1.116 1.00 91.19 402 LYS A O 1
ATOM 3276 N N . ALA A 1 403 ? -5.767 13.176 3.119 1.00 91.56 403 ALA A N 1
ATOM 3277 C CA . ALA A 1 403 ? -4.921 14.314 2.808 1.00 91.56 403 ALA A CA 1
ATOM 3278 C C . ALA A 1 403 ? -3.473 13.973 3.158 1.00 91.56 403 ALA A C 1
ATOM 3280 O O . ALA A 1 403 ? -3.168 13.627 4.294 1.00 91.56 403 ALA A O 1
ATOM 3281 N N . VAL A 1 404 ? -2.577 14.088 2.185 1.00 91.44 404 VAL A N 1
ATOM 3282 C CA . VAL A 1 404 ? -1.143 13.857 2.350 1.00 91.44 404 VAL A CA 1
ATOM 3283 C C . VAL A 1 404 ? -0.396 15.099 1.899 1.00 91.44 404 VAL A C 1
ATOM 3285 O O . VAL A 1 404 ? -0.597 15.583 0.787 1.00 91.44 404 VAL A O 1
ATOM 3288 N N . HIS A 1 405 ? 0.493 15.602 2.744 1.00 93.94 405 HIS A N 1
ATOM 3289 C CA . HIS A 1 405 ? 1.414 16.675 2.413 1.00 93.94 405 HIS A CA 1
ATOM 3290 C C . HIS A 1 405 ? 2.846 16.198 2.631 1.00 93.94 405 HIS A C 1
ATOM 3292 O O . HIS A 1 405 ? 3.189 15.719 3.709 1.00 93.94 405 HIS A O 1
ATOM 3298 N N . ILE A 1 406 ? 3.681 16.349 1.608 1.00 91.62 406 ILE A N 1
ATOM 3299 C CA . ILE A 1 406 ? 5.098 15.993 1.644 1.00 91.62 406 ILE A CA 1
ATOM 3300 C C . ILE A 1 406 ? 5.897 17.235 1.284 1.00 91.62 406 ILE A C 1
ATOM 3302 O O . ILE A 1 406 ? 5.626 17.888 0.274 1.00 91.62 406 ILE A O 1
ATOM 3306 N N . ARG A 1 407 ? 6.914 17.543 2.079 1.00 92.88 407 ARG A N 1
ATOM 3307 C CA . ARG A 1 407 ? 7.864 18.624 1.848 1.00 92.88 407 ARG A CA 1
ATOM 3308 C C . ARG A 1 407 ? 9.266 18.052 1.943 1.00 92.88 407 ARG A C 1
ATOM 3310 O O . ARG A 1 407 ? 9.667 17.624 3.014 1.00 92.88 407 ARG A O 1
ATOM 3317 N N . LYS A 1 408 ? 10.009 18.112 0.841 1.00 88.31 408 LYS A N 1
ATOM 3318 C CA . LYS A 1 408 ? 11.408 17.689 0.797 1.00 88.31 408 LYS A CA 1
ATOM 3319 C C . LYS A 1 408 ? 12.297 18.850 0.390 1.00 88.31 408 LYS A C 1
ATOM 3321 O O . LYS A 1 408 ? 12.037 19.547 -0.594 1.00 88.31 408 LYS A O 1
ATOM 3326 N N . ILE A 1 409 ? 13.332 19.072 1.173 1.00 86.62 409 ILE A N 1
ATOM 3327 C CA . ILE A 1 409 ? 14.455 19.946 0.870 1.00 86.62 409 ILE A CA 1
ATOM 3328 C C . ILE A 1 409 ? 15.661 19.037 1.025 1.00 86.62 409 ILE A C 1
ATOM 3330 O O . ILE A 1 409 ? 15.895 18.547 2.120 1.00 86.62 409 ILE A O 1
ATOM 3334 N N . VAL A 1 410 ? 16.356 18.738 -0.062 1.00 75.38 410 VAL A N 1
ATOM 3335 C CA . VAL A 1 410 ? 17.530 17.862 -0.062 1.00 75.38 410 VAL A CA 1
ATOM 3336 C C . VAL A 1 410 ? 18.672 18.628 -0.709 1.00 75.38 410 VAL A C 1
ATOM 3338 O O . VAL A 1 410 ? 18.444 19.373 -1.662 1.00 75.38 410 VAL A O 1
ATOM 3341 N N . ASN A 1 411 ? 19.880 18.466 -0.178 1.00 66.12 411 ASN A N 1
ATOM 3342 C CA . ASN A 1 411 ? 21.092 18.865 -0.878 1.00 66.12 411 ASN A CA 1
ATOM 3343 C C . ASN A 1 411 ? 21.579 17.618 -1.623 1.00 66.12 411 ASN A C 1
ATOM 3345 O O . ASN A 1 411 ? 21.910 16.623 -0.981 1.00 66.12 411 ASN A O 1
ATOM 3349 N N . GLU A 1 412 ? 21.506 17.601 -2.953 1.00 57.94 412 GLU A N 1
ATOM 3350 C CA . GLU A 1 412 ? 22.085 16.502 -3.729 1.00 57.94 412 GLU A CA 1
ATOM 3351 C C . GLU A 1 412 ? 23.603 16.670 -3.720 1.00 57.94 412 GLU A C 1
ATOM 3353 O O . GLU A 1 412 ? 24.137 17.570 -4.375 1.00 57.94 412 GLU A O 1
ATOM 3358 N N . THR A 1 413 ? 24.290 15.823 -2.952 1.00 52.03 413 THR A N 1
ATOM 3359 C CA . THR A 1 413 ? 25.753 15.865 -2.859 1.00 52.03 413 THR A CA 1
ATOM 3360 C C . THR A 1 413 ? 26.453 14.677 -3.517 1.00 52.03 413 THR A C 1
ATOM 3362 O O . THR A 1 413 ? 27.663 14.754 -3.696 1.00 52.03 413 THR A O 1
ATOM 3365 N N . HIS A 1 414 ? 25.770 13.607 -3.945 1.00 44.69 414 HIS A N 1
ATOM 3366 C CA . HIS A 1 414 ? 26.437 12.397 -4.463 1.00 44.69 414 HIS A CA 1
ATOM 3367 C C . HIS A 1 414 ? 25.786 11.819 -5.733 1.00 44.69 414 HIS A C 1
ATOM 3369 O O . HIS A 1 414 ? 24.570 11.653 -5.789 1.00 44.69 414 HIS A O 1
ATOM 3375 N N . GLY A 1 415 ? 26.616 11.463 -6.728 1.00 42.09 415 GLY A N 1
ATOM 3376 C CA . GLY A 1 415 ? 26.310 10.393 -7.691 1.00 42.09 415 GLY A CA 1
ATOM 3377 C C . GLY A 1 415 ? 26.572 10.659 -9.178 1.00 42.09 415 GLY A C 1
ATOM 3378 O O . GLY A 1 415 ? 26.945 9.732 -9.888 1.00 42.09 415 GLY A O 1
ATOM 3379 N N . PHE A 1 416 ? 26.437 11.888 -9.680 1.00 43.81 416 PHE A N 1
ATOM 3380 C CA . PHE A 1 416 ? 26.804 12.179 -11.073 1.00 43.81 416 PHE A CA 1
ATOM 3381 C C . PHE A 1 416 ? 28.234 12.726 -11.117 1.00 43.81 416 PHE A C 1
ATOM 3383 O O . PHE A 1 416 ? 28.447 13.934 -11.102 1.00 43.81 416 PHE A O 1
ATOM 3390 N N . GLU A 1 417 ? 29.228 11.836 -11.183 1.00 43.56 417 GLU A N 1
ATOM 3391 C CA . GLU A 1 417 ? 30.671 12.150 -11.281 1.00 43.56 417 GLU A CA 1
ATOM 3392 C C . GLU A 1 417 ? 31.091 12.937 -12.553 1.00 43.56 417 GLU A C 1
ATOM 3394 O O . GLU A 1 417 ? 32.264 12.986 -12.918 1.00 43.56 417 GLU A O 1
ATOM 3399 N N . ARG A 1 418 ? 30.175 13.627 -13.241 1.00 38.94 418 ARG A N 1
ATOM 3400 C CA . ARG A 1 418 ? 30.501 14.588 -14.304 1.00 38.94 418 ARG A CA 1
ATOM 3401 C C . ARG A 1 418 ? 29.655 15.866 -14.172 1.00 38.94 418 ARG A C 1
ATOM 3403 O O . ARG A 1 418 ? 28.647 15.999 -14.858 1.00 38.94 418 ARG A O 1
ATOM 3410 N N . ASN A 1 419 ? 30.166 16.814 -13.369 1.00 35.00 419 ASN A N 1
ATOM 3411 C CA . ASN A 1 419 ? 29.766 18.234 -13.184 1.00 35.00 419 ASN A CA 1
ATOM 3412 C C . ASN A 1 419 ? 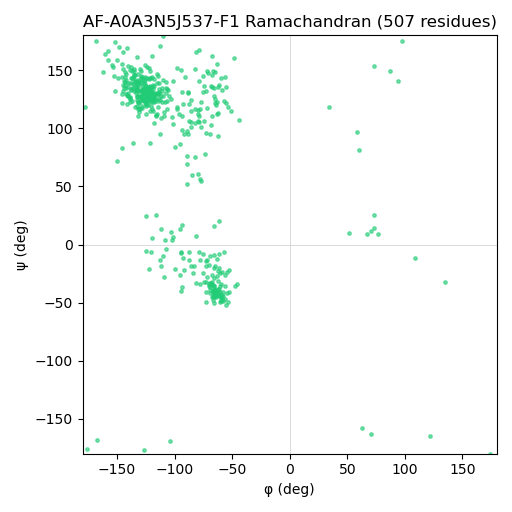28.457 18.534 -12.419 1.00 35.00 419 ASN A C 1
ATOM 3414 O O . ASN A 1 419 ? 27.449 17.886 -12.683 1.00 35.00 419 ASN A O 1
ATOM 3418 N N . PRO A 1 420 ? 28.334 19.718 -11.767 1.00 44.53 420 PRO A N 1
ATOM 3419 C CA . PRO A 1 420 ? 29.095 20.468 -10.743 1.00 44.53 420 PRO A CA 1
ATOM 3420 C C . PRO A 1 420 ? 28.385 20.371 -9.345 1.00 44.53 420 PRO A C 1
ATOM 3422 O O . PRO A 1 420 ? 27.481 19.548 -9.203 1.00 44.53 420 PRO A O 1
ATOM 3425 N N . PRO A 1 421 ? 28.761 21.138 -8.288 1.00 45.66 421 PRO A N 1
ATOM 3426 C CA . PRO A 1 421 ? 28.446 20.787 -6.902 1.00 45.66 421 PRO A CA 1
ATOM 3427 C C . PRO A 1 421 ? 27.111 21.387 -6.396 1.00 45.66 421 PRO A C 1
ATOM 3429 O O . PRO A 1 421 ? 26.773 22.520 -6.723 1.00 45.66 421 PRO A O 1
ATOM 3432 N N . TYR A 1 422 ? 26.390 20.633 -5.556 1.00 49.28 422 TYR A N 1
ATOM 3433 C CA . TYR A 1 422 ? 25.226 21.036 -4.739 1.00 49.28 422 TYR A CA 1
ATOM 3434 C C . TYR A 1 422 ? 23.989 21.565 -5.496 1.00 49.28 422 TYR A C 1
ATOM 3436 O O . TYR A 1 422 ? 23.729 22.769 -5.535 1.00 49.28 422 TYR A O 1
ATOM 3444 N N . ALA A 1 423 ? 23.145 20.669 -6.020 1.00 54.25 423 ALA A N 1
ATOM 3445 C CA . ALA A 1 423 ? 21.786 21.045 -6.418 1.00 54.25 423 ALA A CA 1
ATOM 3446 C C . ALA A 1 423 ? 20.847 20.945 -5.202 1.00 54.25 423 ALA A C 1
ATOM 3448 O O . ALA A 1 423 ? 20.598 19.861 -4.669 1.00 54.25 423 ALA A O 1
ATOM 3449 N N . ILE A 1 424 ? 20.294 22.076 -4.751 1.00 55.66 424 ILE A N 1
ATOM 3450 C CA . ILE A 1 424 ? 19.257 22.066 -3.712 1.00 55.66 424 ILE A CA 1
ATOM 3451 C C . ILE A 1 424 ? 17.940 21.640 -4.364 1.00 55.66 424 ILE A C 1
ATOM 3453 O O . ILE A 1 424 ? 17.230 22.436 -4.989 1.00 55.66 424 ILE A O 1
ATOM 3457 N N . PHE A 1 425 ? 17.571 20.378 -4.176 1.00 72.56 425 PHE A N 1
ATOM 3458 C CA . PHE A 1 425 ? 16.276 19.872 -4.592 1.00 72.56 425 PHE A CA 1
ATOM 3459 C C . PHE A 1 425 ? 15.216 20.282 -3.567 1.00 72.56 425 PHE A C 1
ATOM 3461 O O . PHE A 1 425 ? 15.123 19.743 -2.463 1.00 72.56 425 PHE A O 1
ATOM 3468 N N . SER A 1 426 ? 14.378 21.253 -3.932 1.00 84.69 426 SER A N 1
ATOM 3469 C CA . SER A 1 426 ? 13.212 21.630 -3.133 1.00 84.69 426 SER A CA 1
ATOM 3470 C C . SER A 1 426 ? 11.935 21.190 -3.823 1.00 84.69 426 SER A C 1
ATOM 3472 O O . SER A 1 426 ? 11.540 21.756 -4.846 1.00 84.69 426 SER A O 1
ATOM 3474 N N . SER A 1 427 ? 11.229 20.251 -3.207 1.00 89.81 427 SER A N 1
ATOM 3475 C CA . SER A 1 427 ? 9.912 19.824 -3.654 1.00 89.81 427 SER A CA 1
ATOM 3476 C C . SER A 1 427 ? 8.874 19.924 -2.547 1.00 89.81 427 SER A C 1
ATOM 3478 O O . SER A 1 427 ? 9.172 19.952 -1.351 1.00 89.81 427 SER A O 1
ATOM 3480 N N . TRP A 1 428 ? 7.626 20.076 -2.950 1.00 93.81 428 TRP A N 1
ATOM 3481 C CA . TRP A 1 428 ? 6.486 19.850 -2.082 1.00 93.81 428 TRP A CA 1
ATOM 3482 C C . TRP A 1 428 ? 5.361 19.252 -2.910 1.00 93.81 428 TRP A C 1
ATOM 3484 O O . TRP A 1 428 ? 5.256 19.507 -4.110 1.00 93.81 428 TRP A O 1
ATOM 3494 N N . SER A 1 429 ? 4.519 18.461 -2.269 1.00 92.75 429 SER A N 1
ATOM 3495 C CA . SER A 1 429 ? 3.292 17.966 -2.870 1.00 92.75 429 SER A CA 1
ATOM 3496 C C . SER A 1 429 ? 2.194 17.910 -1.824 1.00 92.75 429 SER A C 1
ATOM 3498 O O . SER A 1 429 ? 2.451 17.632 -0.654 1.00 92.75 429 SER A O 1
ATOM 3500 N N . ALA A 1 430 ? 0.980 18.209 -2.257 1.00 92.88 430 ALA A N 1
ATOM 3501 C CA . ALA A 1 430 ? -0.241 18.021 -1.506 1.00 92.88 430 ALA A CA 1
ATOM 3502 C C . ALA A 1 430 ? -1.163 17.144 -2.351 1.00 92.88 430 ALA A C 1
ATOM 3504 O O . ALA A 1 430 ? -1.402 17.431 -3.524 1.00 92.88 430 ALA A O 1
ATOM 3505 N N . ASN A 1 431 ? -1.659 16.070 -1.758 1.00 91.94 431 ASN A N 1
ATOM 3506 C CA . ASN A 1 431 ? -2.598 15.150 -2.369 1.00 91.94 431 ASN A CA 1
ATOM 3507 C C . ASN A 1 431 ? -3.820 15.049 -1.461 1.00 91.94 431 ASN A C 1
ATOM 3509 O O . ASN A 1 431 ? -3.683 14.728 -0.284 1.00 91.94 431 ASN A O 1
ATOM 3513 N N . VAL A 1 432 ? -4.996 15.337 -2.000 1.00 92.19 432 VAL A N 1
ATOM 3514 C CA . VAL A 1 432 ? -6.276 15.171 -1.321 1.00 92.19 432 VAL A CA 1
ATOM 3515 C C . VAL A 1 432 ? -7.124 14.228 -2.156 1.00 92.19 432 VAL A C 1
ATOM 3517 O O . VAL A 1 432 ? -7.359 14.472 -3.337 1.00 92.19 432 VAL A O 1
ATOM 3520 N N . GLY A 1 433 ? -7.580 13.148 -1.539 1.00 86.75 433 GLY A N 1
ATOM 3521 C CA . GLY A 1 433 ? -8.460 12.164 -2.143 1.00 86.75 433 GLY A CA 1
ATOM 3522 C C . GLY A 1 433 ? -9.748 12.024 -1.348 1.00 86.75 433 GLY A C 1
ATOM 3523 O O . GLY A 1 433 ? -9.726 12.042 -0.120 1.00 86.75 433 GLY A O 1
ATOM 3524 N N . VAL A 1 434 ? -10.860 11.844 -2.049 1.00 88.94 434 VAL A N 1
ATOM 3525 C CA . VAL A 1 434 ? -12.143 11.424 -1.487 1.00 88.94 434 VAL A CA 1
ATOM 3526 C C . VAL A 1 434 ? -12.544 10.140 -2.192 1.00 88.94 434 VAL A C 1
ATOM 3528 O O . VAL A 1 434 ? -12.590 10.101 -3.417 1.00 88.94 434 VAL A O 1
ATOM 3531 N N . ASN A 1 435 ? -12.832 9.096 -1.428 1.00 83.56 435 ASN A N 1
ATOM 3532 C CA . ASN A 1 435 ? -13.434 7.870 -1.928 1.00 83.56 435 ASN A CA 1
ATOM 3533 C C . ASN A 1 435 ? -14.826 7.741 -1.320 1.00 83.56 435 ASN A C 1
ATOM 3535 O O . ASN A 1 435 ? -14.972 7.857 -0.107 1.00 83.56 435 ASN A O 1
ATOM 3539 N N . LEU A 1 436 ? -15.824 7.486 -2.154 1.00 87.69 436 LEU A N 1
ATOM 3540 C CA . LEU A 1 436 ? -17.185 7.171 -1.756 1.00 87.69 436 LEU A CA 1
ATOM 3541 C C . LEU A 1 436 ? -17.526 5.794 -2.315 1.00 87.69 436 LEU A C 1
ATOM 3543 O O . LEU A 1 436 ? -17.432 5.570 -3.520 1.00 87.69 436 LEU A O 1
ATOM 3547 N N . PHE A 1 437 ? -17.920 4.886 -1.438 1.00 82.06 437 PHE A N 1
ATOM 3548 C CA . PHE A 1 437 ? -18.314 3.532 -1.781 1.00 82.06 437 PHE A CA 1
ATOM 3549 C C . PHE A 1 437 ? -19.795 3.350 -1.481 1.00 82.06 437 PHE A C 1
ATOM 3551 O O . PHE A 1 437 ? -20.262 3.720 -0.399 1.00 82.06 437 PHE A O 1
ATOM 3558 N N . PHE A 1 438 ? -20.507 2.757 -2.433 1.00 84.00 438 PHE A N 1
ATOM 3559 C CA . PHE A 1 438 ? -21.871 2.286 -2.272 1.00 84.00 438 PHE A CA 1
ATOM 3560 C C . PHE A 1 438 ? -21.934 0.789 -2.568 1.00 84.00 438 PHE A C 1
ATOM 3562 O O . PHE A 1 438 ? -21.711 0.361 -3.700 1.00 84.00 438 PHE A O 1
ATOM 3569 N N . PHE A 1 439 ? -22.245 -0.005 -1.552 1.00 75.38 439 PHE A N 1
ATOM 3570 C CA . PHE A 1 439 ? -22.382 -1.454 -1.664 1.00 75.38 439 PHE A CA 1
ATOM 3571 C C . PHE A 1 439 ? -23.804 -1.785 -2.111 1.00 75.38 439 PHE A C 1
ATOM 3573 O O . PHE A 1 439 ? -24.747 -1.734 -1.322 1.00 75.38 439 PHE A O 1
ATOM 3580 N N . VAL A 1 440 ? -23.965 -2.086 -3.399 1.00 77.06 440 VAL A N 1
ATOM 3581 C CA . VAL A 1 440 ? -25.248 -2.520 -3.974 1.00 77.06 440 VAL A CA 1
ATOM 3582 C C . VAL A 1 440 ? -25.625 -3.880 -3.386 1.00 77.06 440 VAL A C 1
ATOM 3584 O O . VAL A 1 440 ? -26.766 -4.099 -2.985 1.00 77.06 440 VAL A O 1
ATOM 3587 N N . GLU A 1 441 ? -24.626 -4.751 -3.268 1.00 66.81 441 GLU A N 1
ATOM 3588 C CA . GLU A 1 441 ? -24.671 -6.064 -2.628 1.00 66.81 441 GLU A CA 1
ATOM 3589 C C . GLU A 1 441 ? -23.348 -6.285 -1.881 1.00 66.81 441 GLU A C 1
ATOM 3591 O O . GLU A 1 441 ? -22.375 -5.572 -2.128 1.00 66.81 441 GLU A O 1
ATOM 3596 N N . ASP A 1 442 ? -23.253 -7.321 -1.044 1.00 60.38 442 ASP A N 1
ATOM 3597 C CA . ASP A 1 442 ? -22.018 -7.663 -0.304 1.00 60.38 442 ASP A CA 1
ATOM 3598 C C . ASP A 1 442 ? -20.788 -7.831 -1.210 1.00 60.38 442 ASP A C 1
ATOM 3600 O O . ASP A 1 442 ? -19.636 -7.688 -0.793 1.00 60.38 442 ASP A O 1
ATOM 3604 N N . ARG A 1 443 ? -21.051 -8.139 -2.479 1.00 59.53 443 ARG A N 1
ATOM 3605 C CA . ARG A 1 443 ? -20.073 -8.465 -3.511 1.00 59.53 443 ARG A CA 1
ATOM 3606 C C . ARG A 1 443 ? -19.986 -7.417 -4.606 1.00 59.53 443 ARG A C 1
ATOM 3608 O O . ARG A 1 443 ? -19.029 -7.469 -5.363 1.00 59.53 443 ARG A O 1
ATOM 3615 N N . LEU A 1 444 ? -20.928 -6.483 -4.701 1.00 64.69 444 LEU A N 1
ATOM 3616 C CA . LEU A 1 444 ? -20.963 -5.472 -5.753 1.00 64.69 444 LEU A CA 1
ATOM 3617 C C . LEU A 1 444 ? -20.875 -4.079 -5.131 1.00 64.69 444 LEU A C 1
ATOM 3619 O O . LEU A 1 444 ? -21.789 -3.659 -4.422 1.00 64.69 444 LEU A O 1
ATOM 3623 N N . ALA A 1 445 ? -19.805 -3.346 -5.432 1.00 72.00 445 ALA A N 1
ATOM 3624 C CA . ALA A 1 445 ? -19.628 -1.978 -4.963 1.00 72.00 445 ALA A CA 1
ATOM 3625 C C . ALA A 1 445 ? -19.478 -0.998 -6.127 1.00 72.00 445 ALA A C 1
ATOM 3627 O O . ALA A 1 445 ? -18.690 -1.209 -7.049 1.00 72.00 445 ALA A O 1
ATOM 3628 N N . LEU A 1 446 ? -20.203 0.113 -6.048 1.00 77.19 446 LEU A N 1
ATOM 3629 C CA . LEU A 1 446 ? -19.944 1.305 -6.841 1.00 77.19 446 LEU A CA 1
ATOM 3630 C C . LEU A 1 446 ? -18.946 2.176 -6.079 1.00 77.19 446 LEU A C 1
ATOM 3632 O O . LEU A 1 446 ? -19.115 2.436 -4.889 1.00 77.19 446 LEU A O 1
ATOM 3636 N N . THR A 1 447 ? -17.904 2.630 -6.763 1.00 78.69 447 THR A N 1
ATOM 3637 C CA . THR A 1 447 ? -16.873 3.505 -6.205 1.00 78.69 447 THR A CA 1
ATOM 3638 C C . THR A 1 447 ? -16.850 4.807 -6.984 1.00 78.69 447 THR A C 1
ATOM 3640 O O . THR A 1 447 ? -16.723 4.794 -8.205 1.00 78.69 447 THR A O 1
ATOM 3643 N N . LEU A 1 448 ? -16.916 5.929 -6.279 1.00 84.88 448 LEU A N 1
ATOM 3644 C CA . LEU A 1 448 ? -16.570 7.243 -6.801 1.00 84.88 448 LEU A CA 1
ATOM 3645 C C . LEU A 1 448 ? -15.297 7.708 -6.101 1.00 84.88 448 LEU A C 1
ATOM 3647 O O . LEU A 1 448 ? -15.259 7.818 -4.876 1.00 84.88 448 LEU A O 1
ATOM 3651 N N . ARG A 1 449 ? -14.260 8.011 -6.874 1.00 77.69 449 ARG A N 1
ATOM 3652 C CA . ARG A 1 449 ? -13.007 8.561 -6.370 1.00 77.69 449 ARG A CA 1
ATOM 3653 C C . ARG A 1 449 ? -12.754 9.919 -6.994 1.00 77.69 449 ARG A C 1
ATOM 3655 O O . ARG A 1 449 ? -12.774 10.078 -8.208 1.00 77.69 449 ARG A O 1
ATOM 3662 N N . LEU A 1 450 ? -12.471 10.884 -6.137 1.00 83.06 450 LEU A N 1
ATOM 3663 C CA . LEU A 1 450 ? -12.004 12.210 -6.503 1.00 83.06 450 LEU A CA 1
ATOM 3664 C C . LEU A 1 450 ? -10.582 12.337 -5.982 1.00 83.06 450 LEU A C 1
ATOM 3666 O O . LEU A 1 450 ? -10.343 12.125 -4.794 1.00 83.06 450 LEU A O 1
ATOM 3670 N N . LYS A 1 451 ? -9.634 12.684 -6.844 1.00 85.69 451 LYS A N 1
ATOM 3671 C CA . LYS A 1 451 ? -8.248 12.927 -6.452 1.00 85.69 451 LYS A CA 1
ATOM 3672 C C . LYS A 1 451 ? -7.828 14.297 -6.950 1.00 85.69 451 LYS A C 1
ATOM 3674 O O . LYS A 1 451 ? -8.020 14.633 -8.113 1.00 85.69 451 LYS A O 1
ATOM 3679 N N . HIS A 1 452 ? -7.214 15.068 -6.068 1.00 89.12 452 HIS A N 1
ATOM 3680 C CA . HIS A 1 452 ? -6.528 16.302 -6.392 1.00 89.12 452 HIS A CA 1
ATOM 3681 C C . HIS A 1 452 ? -5.090 16.198 -5.907 1.00 89.12 452 HIS A C 1
ATOM 3683 O O . HIS A 1 452 ? -4.835 16.044 -4.715 1.00 89.12 452 HIS A O 1
ATOM 3689 N N . GLN A 1 453 ? -4.143 16.315 -6.825 1.00 88.88 453 GLN A N 1
ATOM 3690 C CA . GLN A 1 453 ? -2.730 16.356 -6.515 1.00 88.88 453 GLN A CA 1
ATOM 3691 C C . GLN A 1 453 ? -2.142 17.640 -7.081 1.00 88.88 453 GLN A C 1
ATOM 3693 O O . GLN A 1 453 ? -2.348 17.992 -8.238 1.00 88.88 453 GLN A O 1
ATOM 3698 N N . GLN A 1 454 ? -1.373 18.343 -6.269 1.00 94.00 454 GLN A N 1
ATOM 3699 C CA . GLN A 1 454 ? -0.603 19.487 -6.720 1.00 94.00 454 GLN A CA 1
ATOM 3700 C C . GLN A 1 454 ? 0.764 19.466 -6.073 1.00 94.00 454 GLN A C 1
ATOM 3702 O O . GLN A 1 454 ? 0.942 18.984 -4.953 1.00 94.00 454 GLN A O 1
ATOM 3707 N N . GLY A 1 455 ? 1.744 20.009 -6.770 1.00 90.75 455 GLY A N 1
ATOM 3708 C CA . GLY A 1 455 ? 3.071 20.091 -6.218 1.00 90.75 455 GLY A CA 1
ATOM 3709 C C . GLY A 1 455 ? 3.984 20.979 -7.018 1.00 90.75 455 GLY A C 1
ATOM 3710 O O . GLY A 1 455 ? 3.666 21.491 -8.092 1.00 90.75 455 GLY A O 1
ATOM 3711 N N . ARG A 1 456 ? 5.166 21.139 -6.451 1.00 91.19 456 ARG A N 1
ATOM 3712 C CA . ARG A 1 456 ? 6.292 21.793 -7.082 1.00 91.19 456 ARG A CA 1
ATOM 3713 C C . ARG A 1 456 ? 7.498 20.904 -6.912 1.00 91.19 456 ARG A C 1
ATOM 3715 O O . ARG A 1 456 ? 7.738 20.408 -5.814 1.00 91.19 456 ARG A O 1
ATOM 3722 N N . TYR A 1 457 ? 8.307 20.804 -7.948 1.00 84.19 457 TYR A N 1
ATOM 3723 C CA . TYR A 1 457 ? 9.686 20.379 -7.803 1.00 84.19 457 TYR A CA 1
ATOM 3724 C C . TYR A 1 457 ? 10.586 21.408 -8.483 1.00 84.19 457 TYR A C 1
ATOM 3726 O O . TYR A 1 457 ? 10.299 21.905 -9.573 1.00 84.19 457 TYR A O 1
ATOM 3734 N N . CYS A 1 458 ? 11.648 21.793 -7.789 1.00 74.25 458 CYS A N 1
ATOM 3735 C CA . CYS A 1 458 ? 12.729 22.573 -8.365 1.00 74.25 458 CYS A CA 1
ATOM 3736 C C . CYS A 1 458 ? 13.830 21.585 -8.723 1.00 74.25 458 CYS A C 1
ATOM 3738 O O . CYS A 1 458 ? 14.370 20.946 -7.822 1.00 74.25 458 CYS A O 1
ATOM 3740 N N . ARG A 1 459 ? 14.143 21.459 -10.013 1.00 65.94 459 ARG A N 1
ATOM 3741 C CA . ARG A 1 459 ? 15.367 20.789 -10.444 1.00 65.94 459 ARG A CA 1
ATOM 3742 C C . ARG A 1 459 ? 16.343 21.893 -10.816 1.00 65.94 459 ARG A C 1
ATOM 3744 O O . ARG A 1 459 ? 16.089 22.633 -11.769 1.00 65.94 459 ARG A O 1
ATOM 3751 N N . ASP A 1 460 ? 17.380 22.061 -10.006 1.00 58.62 460 ASP A N 1
ATOM 3752 C CA . ASP A 1 460 ? 18.446 22.987 -10.354 1.00 58.62 460 ASP A CA 1
ATOM 3753 C C . ASP A 1 460 ? 19.337 22.288 -11.371 1.00 58.62 460 ASP A C 1
ATOM 3755 O O . ASP A 1 460 ? 20.037 21.329 -11.052 1.00 58.62 460 ASP A O 1
ATOM 3759 N N . TYR A 1 461 ? 19.214 22.694 -12.633 1.00 56.53 461 TYR A N 1
ATOM 3760 C CA . TYR A 1 461 ? 20.168 22.273 -13.640 1.00 56.53 461 TYR A CA 1
ATOM 3761 C C . TYR A 1 461 ? 21.387 23.148 -13.432 1.00 56.53 461 TYR A C 1
ATOM 3763 O O . TYR A 1 461 ? 21.367 24.340 -13.705 1.00 56.53 461 TYR A O 1
ATOM 3771 N N . SER A 1 462 ? 22.456 22.539 -12.963 1.00 52.91 462 SER A N 1
ATOM 3772 C CA . SER A 1 462 ? 23.747 23.156 -12.685 1.00 52.91 462 SER A CA 1
ATOM 3773 C C . SER A 1 462 ? 24.491 23.672 -13.933 1.00 52.91 462 SER A C 1
ATOM 3775 O O . SER A 1 462 ? 25.686 23.958 -13.895 1.00 52.91 462 SER A O 1
ATOM 3777 N N . SER A 1 463 ? 23.790 23.820 -15.061 1.00 48.03 463 SER A N 1
ATOM 3778 C CA . SER A 1 463 ? 24.307 24.477 -16.250 1.00 48.03 463 SER A CA 1
ATOM 3779 C C . SER A 1 463 ? 24.077 25.989 -16.132 1.00 48.03 463 SER A C 1
ATOM 3781 O O . SER A 1 463 ? 22.922 26.407 -16.043 1.00 48.03 463 SER A O 1
ATOM 3783 N N . PRO A 1 464 ? 25.122 26.832 -16.235 1.00 53.81 464 PRO A N 1
ATOM 3784 C CA . PRO A 1 464 ? 24.978 28.293 -16.231 1.00 53.81 464 PRO A CA 1
ATOM 3785 C C . PRO A 1 464 ? 24.128 28.836 -17.396 1.00 53.81 464 PRO A C 1
ATOM 3787 O O . PRO A 1 464 ? 23.809 30.020 -17.429 1.00 53.81 464 PRO A O 1
ATOM 3790 N N . VAL A 1 465 ? 23.756 27.979 -18.352 1.00 56.44 465 VAL A N 1
ATOM 3791 C CA . VAL A 1 465 ? 22.961 28.317 -19.537 1.00 56.44 465 VAL A CA 1
ATOM 3792 C C . VAL A 1 465 ? 21.455 28.132 -19.301 1.00 56.44 465 VAL A C 1
ATOM 3794 O O . VAL A 1 465 ? 20.649 28.761 -19.986 1.00 56.44 465 VAL A O 1
ATOM 3797 N N . TYR A 1 466 ? 21.044 27.310 -18.328 1.00 56.94 466 TYR A N 1
ATOM 3798 C CA . TYR A 1 466 ? 19.630 27.013 -18.091 1.00 56.94 466 TYR A CA 1
ATOM 3799 C C . TYR A 1 466 ? 19.192 27.520 -16.714 1.00 56.94 466 TYR A C 1
ATOM 3801 O O . TYR A 1 466 ? 19.605 26.956 -15.705 1.00 56.94 466 TYR A O 1
ATOM 3809 N N . PRO A 1 467 ? 18.329 28.551 -16.633 1.00 61.19 467 PRO A N 1
ATOM 3810 C CA . PRO A 1 467 ? 17.826 29.021 -15.348 1.00 61.19 467 PRO A CA 1
ATOM 3811 C C . PRO A 1 467 ? 17.078 27.896 -14.624 1.00 61.19 467 PRO A C 1
ATOM 3813 O O . PRO A 1 467 ? 16.349 27.126 -15.259 1.00 61.19 467 PRO A O 1
ATOM 3816 N N . THR A 1 468 ? 17.218 27.836 -13.295 1.00 64.19 468 THR A N 1
ATOM 3817 C CA . THR A 1 468 ? 16.506 26.911 -12.403 1.00 64.19 468 THR A CA 1
ATOM 3818 C C . THR A 1 468 ? 15.024 26.845 -12.778 1.00 64.19 468 THR A C 1
ATOM 3820 O O . THR A 1 468 ? 14.254 27.782 -12.528 1.00 64.19 468 THR A O 1
ATOM 3823 N N . ARG A 1 469 ? 14.588 25.737 -13.387 1.00 69.06 469 ARG A N 1
ATOM 3824 C CA . ARG A 1 469 ? 13.182 25.568 -13.766 1.00 69.06 469 ARG A CA 1
ATOM 3825 C C . ARG A 1 469 ? 12.392 25.088 -12.557 1.00 69.06 469 ARG A C 1
ATOM 3827 O O . ARG A 1 469 ? 12.603 23.998 -12.025 1.00 69.06 469 ARG A O 1
ATOM 3834 N N . LYS A 1 470 ? 11.454 25.927 -12.120 1.00 81.06 470 LYS A N 1
ATOM 3835 C CA . LYS A 1 470 ? 10.434 25.556 -11.138 1.00 81.06 470 LYS A CA 1
ATOM 3836 C C . LYS A 1 470 ? 9.284 24.916 -11.895 1.00 81.06 470 LYS A C 1
ATOM 3838 O O . LYS A 1 470 ? 8.513 25.617 -12.543 1.00 81.06 470 LYS A O 1
ATOM 3843 N N . ASN A 1 471 ? 9.168 23.601 -11.791 1.00 83.50 471 ASN A N 1
ATOM 3844 C CA . ASN A 1 471 ? 8.067 22.883 -12.403 1.00 83.50 471 ASN A CA 1
ATOM 3845 C C . ASN A 1 471 ? 6.950 22.750 -11.374 1.00 83.50 471 ASN A C 1
ATOM 3847 O O . ASN A 1 471 ? 7.138 22.200 -10.285 1.00 83.50 471 ASN A O 1
ATOM 3851 N N . TYR A 1 472 ? 5.791 23.291 -11.722 1.00 90.38 472 TYR A N 1
ATOM 3852 C CA . TYR A 1 472 ? 4.554 23.082 -10.991 1.00 90.38 472 TYR A CA 1
ATOM 3853 C C . TYR A 1 472 ? 3.737 22.055 -11.748 1.00 90.38 472 TYR A C 1
ATOM 3855 O O . TYR A 1 472 ? 3.696 22.075 -12.976 1.00 90.38 472 TYR A O 1
ATOM 3863 N N . TYR A 1 473 ? 3.087 21.169 -11.014 1.00 86.94 473 TYR A N 1
ATOM 3864 C CA . TYR A 1 473 ? 2.139 20.245 -11.599 1.00 86.94 473 TYR A CA 1
ATOM 3865 C C . TYR A 1 473 ? 0.858 20.262 -10.780 1.00 86.94 473 TYR A C 1
ATOM 3867 O O . TYR A 1 473 ? 0.868 20.463 -9.561 1.00 86.94 473 TYR A O 1
ATOM 3875 N N . ARG A 1 474 ? -0.248 20.067 -11.484 1.00 92.44 474 ARG A N 1
ATOM 3876 C CA . ARG A 1 474 ? -1.571 19.895 -10.916 1.00 92.44 474 ARG A CA 1
ATOM 3877 C C . ARG A 1 474 ? -2.253 18.801 -11.710 1.00 92.44 474 ARG A C 1
ATOM 3879 O O . ARG A 1 474 ? -2.320 18.884 -12.929 1.00 92.44 474 ARG A O 1
ATOM 3886 N N . ASP A 1 475 ? -2.742 17.811 -10.996 1.00 85.00 475 ASP A N 1
ATOM 3887 C CA . ASP A 1 475 ? -3.448 16.668 -11.535 1.00 85.00 475 ASP A CA 1
ATOM 3888 C C . ASP A 1 475 ? -4.765 16.523 -10.772 1.00 85.00 475 ASP A C 1
ATOM 3890 O O . ASP A 1 475 ? -4.807 16.645 -9.543 1.00 85.00 475 ASP A O 1
ATOM 3894 N N . ASN A 1 476 ? -5.855 16.333 -11.504 1.00 89.25 476 ASN A N 1
ATOM 3895 C CA . ASN A 1 476 ? -7.165 16.074 -10.928 1.00 89.25 476 ASN A CA 1
ATOM 3896 C C . ASN A 1 476 ? -7.748 14.869 -11.659 1.00 89.25 476 ASN A C 1
ATOM 3898 O O . ASN A 1 476 ? -7.837 14.897 -12.885 1.00 89.25 476 ASN A O 1
ATOM 3902 N N . SER A 1 477 ? -8.197 13.859 -10.921 1.00 77.88 477 SER A N 1
ATOM 3903 C CA . SER A 1 477 ? -8.912 12.726 -11.501 1.00 77.88 477 SER A CA 1
ATOM 3904 C C . SER A 1 477 ? -10.258 12.520 -10.819 1.00 77.88 477 SER A C 1
ATOM 3906 O O . SER A 1 477 ? -10.426 12.750 -9.617 1.00 77.88 477 SER A O 1
ATOM 3908 N N . ILE A 1 478 ? -11.228 12.110 -11.630 1.00 88.44 478 ILE A N 1
ATOM 3909 C CA . ILE A 1 478 ? -12.520 11.596 -11.194 1.00 88.44 478 ILE A CA 1
ATOM 3910 C C . ILE A 1 478 ? -12.605 10.191 -11.770 1.00 88.44 478 ILE A C 1
ATOM 3912 O O . ILE A 1 478 ? -12.540 10.013 -12.983 1.00 88.44 478 ILE A O 1
ATOM 3916 N N . GLU A 1 479 ? -12.715 9.199 -10.902 1.00 73.50 479 GLU A N 1
ATOM 3917 C CA . GLU A 1 479 ? -12.813 7.796 -11.283 1.00 73.50 479 GLU A CA 1
ATOM 3918 C C . GLU A 1 479 ? -14.146 7.257 -10.772 1.00 73.50 479 GLU A C 1
ATOM 3920 O O . GLU A 1 479 ? -14.476 7.398 -9.594 1.00 73.50 479 GLU A O 1
ATOM 3925 N N . ILE A 1 480 ? -14.914 6.637 -11.664 1.00 82.25 480 ILE A N 1
ATOM 3926 C CA . ILE A 1 480 ? -16.111 5.875 -11.313 1.00 82.25 480 ILE A CA 1
ATOM 3927 C C . ILE A 1 480 ? -15.795 4.421 -11.627 1.00 82.25 480 ILE A C 1
ATOM 3929 O O . ILE A 1 480 ? -15.389 4.097 -12.742 1.00 82.25 480 ILE A O 1
ATOM 3933 N N . GLY A 1 481 ? -15.943 3.555 -10.634 1.00 72.12 481 GLY A N 1
ATOM 3934 C CA . GLY A 1 481 ? -15.628 2.139 -10.742 1.00 72.12 481 GLY A CA 1
ATOM 3935 C C . GLY A 1 481 ? -16.770 1.271 -10.244 1.00 72.12 481 GLY A C 1
ATOM 3936 O O . GLY A 1 481 ? -17.518 1.660 -9.350 1.00 72.12 481 GLY A O 1
ATOM 3937 N N . ILE A 1 482 ? -16.867 0.073 -10.808 1.00 70.50 482 ILE A N 1
ATOM 3938 C CA . ILE A 1 482 ? -17.699 -1.013 -10.294 1.00 70.50 482 ILE A CA 1
ATOM 3939 C C . ILE A 1 482 ? -16.742 -2.140 -9.925 1.00 70.50 482 ILE A C 1
ATOM 3941 O O . ILE A 1 482 ? -15.958 -2.575 -10.768 1.00 70.50 482 ILE A O 1
ATOM 3945 N N . SER A 1 483 ? -16.774 -2.598 -8.680 1.00 64.50 483 SER A N 1
ATOM 3946 C CA . SER A 1 483 ? -16.030 -3.777 -8.245 1.00 64.50 483 SER A CA 1
ATOM 3947 C C . SER A 1 483 ? -16.998 -4.907 -7.926 1.00 64.50 483 SER A C 1
ATOM 3949 O O . SER A 1 483 ? -17.992 -4.709 -7.230 1.00 64.50 483 SER A O 1
ATOM 3951 N N . CYS A 1 484 ? -16.707 -6.097 -8.453 1.00 59.47 484 CYS A N 1
ATOM 3952 C CA . CYS A 1 484 ? -17.448 -7.315 -8.158 1.00 59.47 484 CYS A CA 1
ATOM 3953 C C . CYS A 1 484 ? -16.510 -8.351 -7.528 1.00 59.47 484 CYS A C 1
ATOM 3955 O O . CYS A 1 484 ? -15.458 -8.659 -8.088 1.00 59.47 484 CYS A O 1
ATOM 3957 N N . ASN A 1 485 ? -16.891 -8.884 -6.372 1.00 55.59 485 ASN A N 1
ATOM 3958 C CA . ASN A 1 485 ? -16.187 -9.944 -5.666 1.00 55.59 485 ASN A CA 1
ATOM 3959 C C . ASN A 1 485 ? -16.904 -11.279 -5.901 1.00 55.59 485 ASN A C 1
ATOM 3961 O O . ASN A 1 485 ? -17.932 -11.568 -5.290 1.00 55.59 485 ASN A O 1
ATOM 3965 N N . PHE A 1 486 ? -16.338 -12.126 -6.759 1.00 46.34 486 PHE A N 1
ATOM 3966 C CA . PHE A 1 486 ? -16.852 -13.470 -7.049 1.00 46.34 486 PHE A CA 1
ATOM 3967 C C . PHE A 1 486 ? -16.341 -14.497 -6.031 1.00 46.34 486 PHE A C 1
ATOM 3969 O O . PHE A 1 486 ? -15.644 -15.451 -6.370 1.00 46.34 486 PHE A O 1
ATOM 3976 N N . LEU A 1 487 ? -16.645 -14.293 -4.754 1.00 47.47 487 LEU A N 1
ATOM 3977 C CA . LEU A 1 487 ? -16.259 -15.238 -3.708 1.00 47.47 487 LEU A CA 1
ATOM 3978 C C . LEU A 1 487 ? -17.190 -16.457 -3.715 1.00 47.47 487 LEU A C 1
ATOM 3980 O O . LEU A 1 487 ? -18.403 -16.313 -3.591 1.00 47.47 487 LEU A O 1
ATOM 3984 N N . GLY A 1 488 ? -16.612 -17.652 -3.872 1.00 37.81 488 GLY A N 1
ATOM 3985 C CA . GLY A 1 488 ? -17.321 -18.934 -3.752 1.00 37.81 488 GLY A CA 1
ATOM 3986 C C . GLY A 1 488 ? -18.198 -19.352 -4.940 1.00 37.81 488 GLY A C 1
ATOM 3987 O O . GLY A 1 488 ? -18.933 -20.321 -4.804 1.00 37.81 488 GLY A O 1
ATOM 3988 N N . MET A 1 489 ? -18.146 -18.660 -6.089 1.00 33.84 489 MET A N 1
ATOM 3989 C CA . MET A 1 489 ? -19.040 -18.935 -7.236 1.00 33.84 489 MET A CA 1
ATOM 3990 C C . MET A 1 489 ? -18.360 -19.332 -8.551 1.00 33.84 489 MET A C 1
ATOM 3992 O O . MET A 1 489 ? -19.055 -19.549 -9.540 1.00 33.84 489 MET A O 1
ATOM 3996 N N . LEU A 1 490 ? -17.039 -19.518 -8.589 1.00 39.25 490 LEU A N 1
ATOM 3997 C CA . LEU A 1 490 ? -16.419 -20.253 -9.698 1.00 39.25 490 LEU A CA 1
ATOM 3998 C C . LEU A 1 490 ? -16.580 -21.767 -9.472 1.00 39.25 490 LEU A C 1
ATOM 4000 O O . LEU A 1 490 ? -15.614 -22.516 -9.377 1.00 39.25 490 LEU A O 1
ATOM 4004 N N . GLU A 1 491 ? -17.834 -22.223 -9.403 1.00 38.97 491 GLU A N 1
ATOM 4005 C CA . GLU A 1 491 ? -18.161 -23.569 -9.865 1.00 38.97 491 GLU A CA 1
ATOM 4006 C C . GLU A 1 491 ? -18.096 -23.503 -11.392 1.00 38.97 491 GLU A C 1
ATOM 4008 O O . GLU A 1 491 ? -19.033 -23.042 -12.034 1.00 38.97 491 GLU A O 1
ATOM 4013 N N . ALA A 1 492 ? -16.963 -23.890 -11.977 1.00 44.12 492 ALA A N 1
ATOM 4014 C CA . ALA A 1 492 ? -16.864 -24.177 -13.404 1.00 44.12 492 ALA A CA 1
ATOM 4015 C C . ALA A 1 492 ? -17.126 -25.682 -13.582 1.00 44.12 492 ALA A C 1
ATOM 4017 O O . ALA A 1 492 ? -16.193 -26.476 -13.393 1.00 44.12 492 ALA A O 1
ATOM 4018 N N . PRO A 1 493 ? -18.370 -26.114 -13.882 1.00 39.94 493 PRO A N 1
ATOM 4019 C CA . PRO A 1 493 ? -18.695 -27.531 -13.973 1.00 39.94 493 PRO A CA 1
ATOM 4020 C C . PRO A 1 493 ? -17.868 -28.141 -15.110 1.00 39.94 493 PRO A C 1
ATOM 4022 O O . PRO A 1 493 ? -18.036 -27.768 -16.268 1.00 39.94 493 PRO A O 1
ATOM 4025 N N . GLY A 1 494 ? -16.933 -29.031 -14.767 1.00 50.59 494 GLY A N 1
ATOM 4026 C CA . GLY A 1 494 ? -16.024 -29.685 -15.717 1.00 50.59 494 GLY A CA 1
ATOM 4027 C C . GLY A 1 494 ? -14.553 -29.243 -15.665 1.00 50.59 494 GLY A C 1
ATOM 4028 O O . GLY A 1 494 ? -13.721 -29.937 -16.237 1.00 50.59 494 GLY A O 1
ATOM 4029 N N . LEU A 1 495 ? -14.203 -28.160 -14.957 1.00 42.41 495 LEU A N 1
ATOM 4030 C CA . LEU A 1 495 ? -12.802 -27.745 -14.728 1.00 42.41 495 LEU A CA 1
ATOM 4031 C C . LEU A 1 495 ? -12.342 -27.955 -13.279 1.00 42.41 495 LEU A C 1
ATOM 4033 O O . LEU A 1 495 ? -11.161 -28.186 -13.034 1.00 42.41 495 LEU A O 1
ATOM 4037 N N . ILE A 1 496 ? -13.272 -27.904 -12.323 1.00 39.69 496 ILE A N 1
ATOM 4038 C CA . ILE A 1 496 ? -13.030 -28.195 -10.907 1.00 39.69 496 ILE A CA 1
ATOM 4039 C C . ILE A 1 496 ? -14.126 -29.181 -10.479 1.00 39.69 496 ILE A C 1
ATOM 4041 O O . ILE A 1 496 ? -15.309 -28.846 -10.600 1.00 39.69 496 ILE A O 1
ATOM 4045 N N . PRO A 1 497 ? -13.795 -30.416 -10.057 1.00 37.00 497 PRO A N 1
ATOM 4046 C CA . PRO A 1 497 ? -14.812 -31.376 -9.651 1.00 37.00 497 PRO A CA 1
ATOM 4047 C C . PRO A 1 497 ? -15.578 -30.846 -8.437 1.00 37.00 497 PRO A C 1
ATOM 4049 O O . PRO A 1 497 ? -14.984 -30.347 -7.481 1.00 37.00 497 PRO A O 1
ATOM 4052 N N . ARG A 1 498 ? -16.910 -30.977 -8.469 1.00 37.38 498 ARG A N 1
ATOM 4053 C CA . ARG A 1 498 ? -17.749 -30.751 -7.289 1.00 37.38 498 ARG A CA 1
ATOM 4054 C C . ARG A 1 498 ? -17.279 -31.685 -6.183 1.00 37.38 498 ARG A C 1
ATOM 4056 O O . ARG A 1 498 ? -17.310 -32.901 -6.360 1.00 37.38 498 ARG A O 1
ATOM 4063 N N . SER A 1 499 ? -16.924 -31.140 -5.025 1.00 37.41 499 SER A N 1
ATOM 4064 C CA . SER A 1 499 ? -16.882 -31.929 -3.799 1.00 37.41 499 SER A CA 1
ATOM 4065 C C . SER A 1 499 ? -18.319 -32.204 -3.354 1.00 37.41 499 SER A C 1
ATOM 4067 O O . SER A 1 499 ? -18.866 -31.577 -2.452 1.00 37.41 499 SER A O 1
ATOM 4069 N N . THR A 1 500 ? -18.976 -33.160 -4.008 1.00 37.59 500 THR A N 1
ATOM 4070 C CA . THR A 1 500 ? -20.135 -33.814 -3.407 1.00 37.59 500 THR A CA 1
ATOM 4071 C C . THR A 1 500 ? -19.613 -34.662 -2.256 1.00 37.59 500 THR A C 1
ATOM 4073 O O . THR A 1 500 ? -19.139 -35.778 -2.466 1.00 37.59 500 THR A O 1
ATOM 4076 N N . LEU A 1 501 ? -19.637 -34.115 -1.041 1.00 36.84 501 LEU A N 1
ATOM 4077 C CA . LEU A 1 501 ? -19.496 -34.941 0.150 1.00 36.84 501 LEU A CA 1
ATOM 4078 C C . LEU A 1 501 ? -20.727 -35.857 0.244 1.00 36.84 501 LEU A C 1
ATOM 4080 O O . LEU A 1 501 ? -21.849 -35.379 0.037 1.00 36.84 501 LEU A O 1
ATOM 4084 N N . PRO A 1 502 ? -20.542 -37.156 0.529 1.00 36.31 502 PRO A N 1
ATOM 4085 C CA . PRO A 1 502 ? -21.656 -38.053 0.788 1.00 36.31 502 PRO A CA 1
ATOM 4086 C C . PRO A 1 502 ? -22.419 -37.596 2.045 1.00 36.31 502 PRO A C 1
ATOM 4088 O O . PRO A 1 502 ? -21.840 -36.918 2.902 1.00 36.31 502 PRO A O 1
ATOM 4091 N N . PRO A 1 503 ? -23.712 -37.946 2.172 1.00 34.22 503 PRO A N 1
ATOM 4092 C CA . PRO A 1 503 ? -24.476 -37.680 3.385 1.00 34.22 503 PRO A CA 1
ATOM 4093 C C . PRO A 1 503 ? -23.753 -38.304 4.585 1.00 34.22 503 PRO A C 1
ATOM 4095 O O . PRO A 1 503 ? -23.454 -39.495 4.604 1.00 34.22 503 PRO A O 1
ATOM 4098 N N . MET A 1 504 ? -23.408 -37.461 5.556 1.00 35.16 504 MET A N 1
ATOM 4099 C CA . MET A 1 504 ? -22.735 -37.866 6.783 1.00 35.16 504 MET A CA 1
ATOM 4100 C C . MET A 1 504 ? -23.817 -38.242 7.800 1.00 35.16 504 MET A C 1
ATOM 4102 O O . MET A 1 504 ? -24.385 -37.367 8.456 1.00 35.16 504 MET A O 1
ATOM 4106 N N . ASP A 1 505 ? -24.128 -39.535 7.885 1.00 37.59 505 ASP A N 1
ATOM 4107 C CA . ASP A 1 505 ? -24.978 -40.093 8.938 1.00 37.59 505 ASP A CA 1
ATOM 4108 C C . ASP A 1 505 ? -24.241 -39.982 10.279 1.00 37.59 505 ASP A C 1
ATOM 4110 O O . ASP A 1 505 ? -23.231 -40.646 10.513 1.00 37.59 505 ASP A O 1
ATOM 4114 N N . TRP A 1 506 ? -24.731 -39.115 11.165 1.00 32.97 506 TRP A N 1
ATOM 4115 C CA . TRP A 1 506 ? -24.255 -39.017 12.544 1.00 32.97 506 TRP A CA 1
ATOM 4116 C C . TRP A 1 506 ? -25.021 -40.007 13.430 1.00 32.97 506 TRP A C 1
ATOM 4118 O O . TRP A 1 506 ? -26.239 -39.862 13.565 1.00 32.97 506 TRP A O 1
ATOM 4128 N N . PRO A 1 507 ? -24.356 -40.965 14.103 1.00 50.72 507 PRO A N 1
ATOM 4129 C CA . PRO A 1 507 ? -24.977 -41.747 15.152 1.00 50.72 507 PRO A CA 1
ATOM 4130 C C . PRO A 1 507 ? -24.697 -41.071 16.499 1.00 50.72 507 PRO A C 1
ATOM 4132 O O . PRO A 1 507 ? -23.641 -41.266 17.095 1.00 50.72 507 PRO A O 1
ATOM 4135 N N . PHE A 1 508 ? -25.654 -40.296 17.003 1.00 40.16 508 PHE A N 1
ATOM 4136 C CA . PHE A 1 508 ? -25.782 -40.090 18.445 1.00 40.16 508 PHE A CA 1
ATOM 4137 C C . PHE A 1 508 ? -27.078 -40.767 18.895 1.00 40.16 508 PHE A C 1
ATOM 4139 O O . PHE A 1 508 ? -28.173 -40.333 18.537 1.00 40.16 508 PHE A O 1
ATOM 4146 N N . LYS A 1 509 ? -26.919 -41.875 19.624 1.00 38.84 509 LYS A N 1
ATOM 4147 C CA . LYS A 1 509 ? -27.898 -42.403 20.575 1.00 38.84 509 LYS A CA 1
ATOM 4148 C C . LYS A 1 509 ? -27.441 -42.029 21.971 1.00 38.84 509 LYS A C 1
ATOM 4150 O O . LYS A 1 509 ? -26.210 -42.100 22.192 1.00 38.84 509 LYS A O 1
#

Nearest PDB structures (foldseek):
  6z8a-assembly1_A  TM=2.250E-01  e=4.522E-03  Pseudomonas aeruginosa PAO1
  6sli-assembly1_B  TM=1.751E-01  e=2.520E-03  Porphyromonas gingivalis W83
  2iah-assembly1_A  TM=1.932E-01  e=2.148E-03  Pseudomonas aeruginosa
  2w78-assembly2_B  TM=2.053E-01  e=9.520E-03  Pseudomonas aeruginosa PAO1
  1xkh-assembly3_C  TM=2.247E-01  e=2.004E-02  Pseudomonas aeruginosa

Foldseek 3Di:
DPDPVVVVVVVVVCVVVQPPDDLCPVFWAAKDKDKDKDKDKDKDKDWDWDDDPFKTKIKIKIKIKIKMKIWIWIDTRFKIKIKIKIKMKMKMKMWMWMWGQAPVRQIKIKIKIKIKIKIKMKIKIKMKGDPDPFQKIKIKIKMKMKMKMKMKMWMWMAQDNVCNGDIKTKIKIKIKIKMKMKIKMWIWGKDKDFCQLLLLLVLLQVLCVVVVQFVDGFDSVLSSVSSNLVSHLVVVDDPPDPSLVVSQVVNQVSCVVRVRGDPVTQDPVSSVSSPLALFFDDDDPPDDDDPPDQADPPPVGGPGQMAMKTKTKMKMKMKMKMKMKMWMDIPVDIDIDIDIWMDIWIWMWMKMWHWHDDRSFKIKTKIKIWIQTPPPFRPWIWIKIKIKIWGSPDSFKIKIKIKIKIWTWGFPADDPPPDDGTDGKTKIKIKIKMWMWGPPDSFKIKIWMKIKMKMWIWGDPRDPVDHTDIDIDIDIDIDIDIGGRPYPPPPPPPPDDDPPDDDDDDDDD

Sequence (509 aa):
MGRHWHVLACLILLLPQILRADPFSDFRIPAHRVYLVNASVYGWGDNSYDSDDRSKYRSWKLRGSVSNQGKWLYDSDPLRLDVNLALYASGEKTESRGTYVFRDSSTGRSHNITERGSEYWDITASSRYYPWTFPLGMDLTANGRGSFGQEQNNRYIRGGEYTPERMDRSFDEEYSMQYSATGSFTMGFGRVRDASSVFEIFVLENRLLELGILTRNLKPETRQRLAQYLIAGLDHFTLHDRPIKYFWQDVERILHDDGALCETGLDGYSLCRIAEPYTTAKYNSSSSELPRSLLPTSYANRIVRNSGWFAGMAMKWDHNHYIMRGFQATQWSSSSWRNEGFSDYFSVGPTVQYCRPIGWKWQVDFKSSVSFPQNDAPQAIDATTDGTLTYVIADRWLSTIKAVHIRKIVNETHGFERNPPYAIFSSWSANVGVNLFFFVEDRLALTLRLKHQQGRYCRDYSSPVYPTRKNYYRDNSIEIGISCNFLGMLEAPGLIPRSTLPPMDWPFK

Solvent-accessible surface area (backbone atoms only — not comparable to full-atom values): 27129 Å² total; per-residue (Å²): 136,88,79,64,62,65,62,56,52,57,56,62,70,52,54,73,64,73,72,57,80,59,97,55,76,82,65,70,53,64,80,42,66,50,77,47,78,47,76,50,76,50,73,53,71,54,76,49,79,50,73,60,100,46,36,40,40,38,38,39,35,41,37,38,37,41,38,38,39,40,37,41,34,38,40,28,66,45,42,35,40,43,38,38,39,39,40,36,38,35,41,37,42,36,41,36,42,36,39,38,51,37,96,84,70,46,66,28,39,39,38,38,39,37,40,38,40,38,38,37,41,36,39,38,41,35,38,37,39,31,92,53,95,57,54,45,30,38,40,41,38,38,39,38,36,37,38,41,37,38,42,40,38,44,39,41,37,35,30,46,89,88,40,66,80,47,69,52,43,38,39,38,37,40,38,40,39,39,39,36,41,37,41,33,46,33,45,32,40,37,51,73,43,83,42,36,48,56,53,49,45,52,52,43,50,52,52,33,41,75,70,59,39,28,77,51,86,75,53,71,68,53,50,52,52,50,22,51,45,57,62,54,57,65,70,52,73,50,99,81,58,73,42,66,59,59,52,51,52,51,52,46,50,53,37,48,74,69,66,29,48,38,96,82,56,86,45,73,66,56,49,51,64,59,66,49,66,89,41,74,73,67,76,84,85,77,80,97,71,76,94,88,74,86,69,87,50,78,71,71,14,53,76,79,33,41,37,41,31,35,43,32,42,32,38,37,39,39,40,38,39,40,40,39,38,38,40,42,34,48,83,88,50,72,53,74,52,77,50,72,52,63,48,80,46,43,27,42,30,50,33,41,37,39,27,39,55,57,74,91,40,31,36,42,40,37,38,38,35,42,28,35,39,72,65,85,18,94,82,21,36,43,33,42,37,41,38,38,42,38,37,49,79,48,73,45,31,42,38,37,39,38,40,39,39,41,37,40,34,41,47,50,74,80,80,70,95,76,78,75,86,65,37,61,36,42,35,38,38,42,36,42,35,39,39,40,38,38,46,82,43,103,39,33,32,42,35,43,35,42,38,41,38,38,36,38,42,34,55,50,51,83,47,98,86,46,77,67,49,73,45,71,51,76,48,74,50,77,48,79,46,78,48,75,58,75,72,93,62,85,76,45,89,88,82,51,84,80,84,76,72,74,89,79,84,78,89,82,130

Secondary structure (DSSP, 8-state):
--SSHHHHHHHHHHHHHHTS--TTTT--PPPEEEEEEEEEEEEEEEEEEEE-SSEEEEEEEEEEEEEEEEEEEEE-SSEEEEEEEEEEEEEEEEEEEEEEE-TTS-EEEEEEEEEEEEEEEEEEEEEEE--SSS-EEEEEEEEEEEEEEEEEEEEEEE--TT-TT-EEEEEEEEEEEEEEEEEEEEEEEEEEEE-HHHHHHHHHHHHHHHTT-BSSPPPHHHHHHHHHHHHHHGGG--SSS-HHHHHHHHHHHHHHHHT-B-TT---HHHHHHHHS-S-------SSS------S-TTT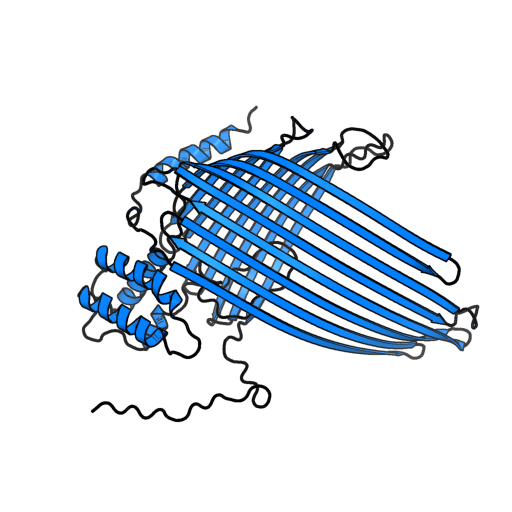TT----EEEEEEEEEEEEEEEEEEEEEEEEESS-EEEEEEEEEEEEEEEEEEEEEEEEETTTEEEEEEEEEEEE-SS-TT-EEEEEEEEEEEEEETTEEEEEEEEEEEEEEEE-SS--SS-S-EEEEEEEEEEEEEEEEEEETTEEEEEEEEEEEEEEEE----TTS--EEEEEEEEEEEEEEEE--TT----TTTS----PPP------

Radius of gyration: 29.29 Å; Cα contacts (8 Å, |Δi|>4): 1141; chains: 1; bounding box: 67×77×89 Å